Protein 1KA2 (pdb70)

Radius of gyration: 22.89 Å; Cα contacts (8 Å, |Δi|>4): 717; chains: 1; bounding box: 53×66×53 Å

Secondary structure (DSSP, 8-state):
--S--HHHHHHHHHHHHHHHHHHHHHHHHHHHHHT--GGGHHHHHHHHHHHHHHHHHHHT-HHHHHHHHHHHT-SS--HHHHHHHHHHHHHHHHHHHS-HHHHHHHHHHHHHHHHHHHHHHHTT-GGGTHHHHHHHHHHHHHHHHHH--SS-HHHHHHHHHSTT--HHHHHHHHHHHHHHHHHHHHHHHHTT-S-S--GGGT-B--HHHHHHHHHHHHHHHT--BTTTEEEEE-SS--EEEEETTEEEEEE---SB-THHHHHHHHHHHHHHHHHHT--GGGTTSTTSS---HHHHHHHHHIIIIIITTSHHHHHHHHHHHHHH-GGGGG--HHHHHHHHT-----S-GGG--TTTHHHHHHHHHHHHHHHHHS---GGGHHHHHHHHHHHHHS---SSGGGTTTS-SHHHHT-TT-THHHHHHHHHHHHHHHHHHHH-TTHHHHHHHT--HHHHHHHHHHTGGGTTSS-HHHHHHHHHSS---THHHHHHHHHHH-

CATH classification: 1.10.1370.30

Organism: Pyrococcus furiosus (strain ATCC 43587 / DSM 3638 / JCM 8422 / Vc1) (NCBI:txid186497)

InterPro domains:
  IPR001333 Peptidase M32, carboxypeptidase Taq [PF02074] (14-498)
  IPR001333 Peptidase M32, carboxypeptidase Taq [PIRSF006615] (6-499)
  IPR001333 Peptidase M32, carboxypeptidase Taq [PR00998] (150-170)
  IPR001333 Peptidase M32, carboxypeptidase Taq [PR00998] (232-248)
  IPR001333 Peptidase M32, carboxypeptidase Taq [PR00998] (249-268)
  IPR001333 Peptidase M32, carboxypeptidase Taq [PR00998] (269-288)
  IPR001333 Peptidase M32, carboxypeptidase Taq [PR00998] (296-312)
  IPR001333 Peptidase M32, carboxypeptidase Taq [PR00998] (336-355)
  IPR001333 Peptidase M32, carboxypeptidase Taq [PR00998] (382-399)
  IPR001333 Peptidase M32, carboxypeptidase Taq [PR00998] (405-426)
  IPR001333 Peptidase M32, carboxypeptidase Taq [PR00998] (450-468)
  IPR001333 Peptidase M32, carboxypeptidase Taq [PS52034] (6-499)
  IPR001333 Peptidase M32, carboxypeptidase Taq [PTHR34217] (8-499)

Foldseek 3Di:
DLDDDPLLVVLLVLLLVLLLLVLVLLVLVVCVFFPDDVVCVVVSVVSNVVSVVVSLCSLQPPVNVVSLVVVCVDDPDDLNSVLQSVLSVVVNLLSPLDDPVLVVVLVVLLVVLLVQLVVCLVVQHCVSNQVSLLVLLVSLLVSLVSQDDDPASLQSLLCVFAPPDGLVNLVPLVVCCVVQLLVLQVVLVPVCQFAQAAPQQADFADVVLLVQLQVVVCVLLVPDPPFQEDEGAGPDWAKTDSWLSHIYIYFHCPRGRSLRRNLSSQLRVQLRLLLNLAAVVQTSGSQRAAQGLQVSLLRSLLRRPVQVLDLLLLLQSLVSCVVRPVVSVVDDSVSVNSNSQNAAQFLDLVVHGLSNNVLLLVLLSVLLSCSNGPVDHSVPVLVSFQVSSCVRRVDGDPTPSSTPSVDSCSSSSSRSNSSSNVSSLQSSLLVSVQVCVVCVCVSVCSNVSNCPVVSVLCSVLGRHRRSSDRPQVSCCVRPVDGGDSVRSSVVSVVVSD

Structure (mmCIF, N/CA/C/O backbone):
data_1KA2
#
_entry.id   1KA2
#
_cell.length_a   130.515
_cell.length_b   67.106
_cell.length_c   67.885
_cell.angle_alpha   90.00
_cell.angle_beta   95.88
_cell.angle_gamma   90.00
#
_symmetry.space_group_name_H-M   'C 1 2 1'
#
loop_
_entity.id
_entity.type
_entity.pdbx_description
1 polymer 'M32 carboxypeptidase'
2 non-polymer 'MAGNESIUM ION'
3 water water
#
loop_
_atom_site.group_PDB
_atom_site.id
_atom_site.type_symbol
_atom_site.label_atom_id
_atom_site.label_alt_id
_atom_site.label_comp_id
_atom_site.label_asym_id
_atom_site.label_entity_id
_atom_site.label_seq_id
_atom_site.pdbx_PDB_ins_code
_atom_site.Cartn_x
_atom_site.Cartn_y
_atom_site.Cartn_z
_atom_site.occupancy
_atom_site.B_iso_or_equiv
_atom_site.auth_seq_id
_atom_site.auth_comp_id
_atom_site.auth_asym_id
_atom_site.auth_atom_id
_atom_site.pdbx_PDB_model_num
ATOM 1 N N . GLU A 1 3 ? -21.331 -83.862 128.516 1.00 67.55 3 GLU A N 1
ATOM 2 C CA . GLU A 1 3 ? -20.518 -84.686 129.415 1.00 63.95 3 GLU A CA 1
ATOM 3 C C . GLU A 1 3 ? -19.012 -84.572 129.157 1.00 60.98 3 GLU A C 1
ATOM 4 O O . GLU A 1 3 ? -18.362 -83.683 129.705 1.00 59.86 3 GLU A O 1
ATOM 10 N N . VAL A 1 4 ? -18.458 -85.456 128.329 1.00 57.02 4 VAL A N 1
ATOM 11 C CA . VAL A 1 4 ? -17.024 -85.429 128.042 1.00 53.86 4 VAL A CA 1
ATOM 12 C C . VAL A 1 4 ? -16.585 -84.197 127.252 1.00 51.83 4 VAL A C 1
ATOM 13 O O . VAL A 1 4 ? -15.560 -83.575 127.562 1.00 50.04 4 VAL A O 1
ATOM 17 N N . PHE A 1 5 ? -17.352 -83.846 126.228 1.00 48.51 5 PHE A N 1
ATOM 18 C CA . PHE A 1 5 ? -17.018 -82.678 125.429 1.00 47.86 5 PHE A CA 1
ATOM 19 C C . PHE A 1 5 ? -18.135 -81.673 125.605 1.00 48.97 5 PHE A C 1
ATOM 20 O O . PHE A 1 5 ? -19.216 -81.814 125.031 1.00 48.29 5 PHE A O 1
ATOM 28 N N . GLN A 1 6 ? -17.851 -80.665 126.427 1.00 50.83 6 GLN A N 1
ATOM 29 C CA . GLN A 1 6 ? -18.808 -79.612 126.761 1.00 52.94 6 GLN A CA 1
ATOM 30 C C . GLN A 1 6 ? -18.497 -78.250 126.148 1.00 51.34 6 GLN A C 1
ATOM 31 O O . GLN A 1 6 ? -19.368 -77.614 125.563 1.00 51.79 6 GLN A O 1
ATOM 37 N N . ASN A 1 7 ? -17.255 -77.805 126.291 1.00 51.11 7 ASN A N 1
ATOM 38 C CA . ASN A 1 7 ? -16.854 -76.509 125.766 1.00 50.25 7 ASN A CA 1
ATOM 39 C C . ASN A 1 7 ? -17.201 -76.293 124.296 1.00 50.22 7 ASN A C 1
ATOM 40 O O . ASN A 1 7 ? -16.961 -77.153 123.447 1.00 50.50 7 ASN A O 1
ATOM 45 N N . GLU A 1 8 ? -17.748 -75.118 124.011 1.00 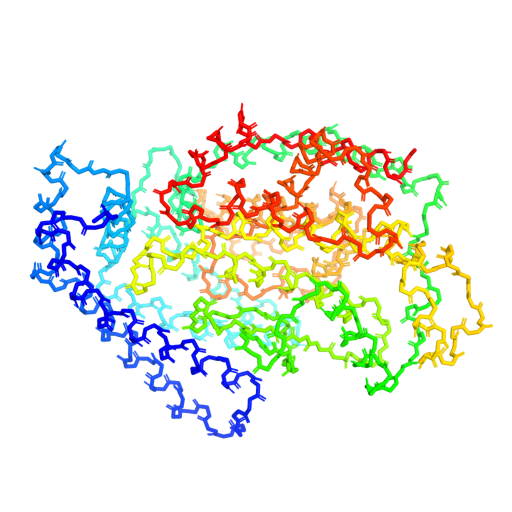49.27 8 GLU A N 1
ATOM 46 C CA . GLU A 1 8 ? -18.153 -74.734 122.667 1.00 48.00 8 GLU A CA 1
ATOM 47 C C . GLU A 1 8 ? -16.985 -74.648 121.685 1.00 47.46 8 GLU A C 1
ATOM 48 O O . GLU A 1 8 ? -17.109 -75.078 120.540 1.00 46.86 8 GLU A O 1
ATOM 54 N N . THR A 1 9 ? -15.859 -74.086 122.121 1.00 45.95 9 THR A N 1
ATOM 55 C CA . THR A 1 9 ? -14.693 -73.969 121.248 1.00 44.88 9 THR A CA 1
ATOM 56 C C . THR A 1 9 ? -14.189 -75.367 120.916 1.00 43.04 9 THR A C 1
ATOM 57 O O . THR A 1 9 ? -13.765 -75.634 119.795 1.00 42.46 9 THR A O 1
ATOM 61 N N . ILE A 1 10 ? -14.251 -76.253 121.905 1.00 43.43 10 ILE A N 1
ATOM 62 C CA . ILE A 1 10 ? -13.824 -77.638 121.741 1.00 42.01 10 ILE A CA 1
ATOM 63 C C . ILE A 1 10 ? -14.738 -78.355 120.730 1.00 41.80 10 ILE A C 1
ATOM 64 O O . ILE A 1 10 ? -14.260 -79.115 119.895 1.00 41.24 10 ILE A O 1
ATOM 69 N N . LYS A 1 11 ? -16.044 -78.102 120.794 1.00 40.82 11 LYS A N 1
ATOM 70 C CA . LYS A 1 11 ? -16.976 -78.739 119.863 1.00 41.99 11 LYS A CA 1
ATOM 71 C C . LYS A 1 11 ? -16.758 -78.270 118.432 1.00 42.80 11 LYS A C 1
ATOM 72 O O . LYS A 1 11 ? -16.865 -79.062 117.499 1.00 43.32 11 LYS A O 1
ATOM 78 N N . GLN A 1 12 ? -16.486 -76.978 118.252 1.00 43.11 12 GLN A N 1
ATOM 79 C CA . GLN A 1 12 ? -16.266 -76.442 116.913 1.00 43.55 12 GLN A CA 1
ATOM 80 C C . GLN A 1 12 ? -15.051 -77.137 116.320 1.00 43.01 12 GLN A C 1
ATOM 81 O O . GLN A 1 12 ? -15.001 -77.422 115.132 1.00 43.58 12 GLN A O 1
ATOM 87 N N . ILE A 1 13 ? -14.068 -77.402 117.168 1.00 42.11 13 ILE A N 1
ATOM 88 C CA . ILE A 1 13 ? -12.852 -78.065 116.739 1.00 40.65 13 ILE A CA 1
ATOM 89 C C . ILE A 1 13 ? -13.144 -79.497 116.317 1.00 39.46 13 ILE A C 1
ATOM 90 O O . ILE A 1 13 ? -12.757 -79.915 115.222 1.00 41.14 13 ILE A O 1
ATOM 95 N N . LEU A 1 14 ? -13.837 -80.241 117.175 1.00 37.45 14 LEU A N 1
ATOM 96 C CA . LEU A 1 14 ? -14.167 -81.631 116.883 1.00 36.07 14 LEU A CA 1
ATOM 97 C C . LEU A 1 14 ? -14.981 -81.790 115.603 1.00 35.08 14 LEU A C 1
ATOM 98 O O . LEU A 1 14 ? -14.826 -82.783 114.891 1.00 34.12 14 LEU A O 1
ATOM 103 N N . ALA A 1 15 ? -15.841 -80.817 115.309 1.00 35.28 15 ALA A N 1
ATOM 104 C CA . ALA A 1 15 ? -16.653 -80.855 114.094 1.00 36.07 15 ALA A CA 1
ATOM 105 C C . ALA A 1 15 ? -15.746 -80.727 112.865 1.00 37.38 15 ALA A C 1
ATOM 106 O O . ALA A 1 15 ? -15.927 -81.435 111.883 1.00 38.60 15 ALA A O 1
ATOM 108 N N . LYS A 1 16 ? -14.778 -79.816 112.912 1.00 37.16 16 LYS A N 1
ATOM 109 C CA . LYS A 1 16 ? -13.860 -79.671 111.790 1.00 38.64 16 LYS A CA 1
ATOM 110 C C . LYS A 1 16 ? -12.936 -80.880 111.729 1.00 36.71 16 LYS A C 1
ATOM 111 O O . LYS A 1 16 ? -12.628 -81.371 110.655 1.00 38.16 16 LYS A O 1
ATOM 117 N N . TYR A 1 17 ? -12.501 -81.361 112.890 1.00 37.41 17 TYR A N 1
ATOM 118 C CA . TYR A 1 17 ? -11.606 -82.517 112.964 1.00 35.47 17 TYR A CA 1
ATOM 119 C C . TYR A 1 17 ? -12.177 -83.779 112.292 1.00 35.41 17 TYR A C 1
ATOM 120 O O . TYR A 1 17 ? -11.418 -84.623 111.769 1.00 34.06 17 TYR A O 1
ATOM 129 N N . ARG A 1 18 ? -13.503 -83.910 112.308 1.00 34.12 18 ARG A N 1
ATOM 130 C CA . ARG A 1 18 ? -14.165 -85.064 111.702 1.00 34.60 18 ARG A CA 1
ATOM 131 C C . ARG A 1 18 ? -13.689 -85.278 110.262 1.00 34.00 18 ARG A C 1
ATOM 132 O O . ARG A 1 18 ? -13.429 -86.405 109.852 1.00 31.52 18 ARG A O 1
ATOM 140 N N . ARG A 1 19 ? -13.587 -84.185 109.506 1.00 34.82 19 ARG A N 1
ATOM 141 C CA . ARG A 1 19 ? -13.134 -84.235 108.116 1.00 36.63 19 ARG A CA 1
ATOM 142 C C . ARG A 1 19 ? -11.722 -84.783 108.056 1.00 34.31 19 ARG A C 1
ATOM 143 O O . ARG A 1 19 ? -11.400 -85.635 107.242 1.00 35.69 19 ARG A O 1
ATOM 151 N N . ILE A 1 20 ? -10.872 -84.242 108.911 1.00 33.18 20 ILE A N 1
ATOM 152 C CA . ILE A 1 20 ? -9.495 -84.679 108.963 1.00 32.34 20 ILE A CA 1
ATOM 153 C C . ILE A 1 20 ? -9.521 -86.155 109.345 1.00 31.87 20 ILE A C 1
ATOM 154 O O . ILE A 1 20 ? -8.828 -86.974 108.740 1.00 31.11 20 ILE A O 1
ATOM 159 N N . TRP A 1 21 ? -10.337 -86.493 110.343 1.00 30.90 21 TRP A N 1
ATOM 160 C CA . TRP A 1 21 ? -10.446 -87.876 110.779 1.00 30.00 21 TRP A CA 1
ATOM 161 C C . TRP A 1 21 ? -10.910 -88.779 109.631 1.00 29.85 21 TRP A C 1
ATOM 162 O O . TRP A 1 21 ? -10.403 -89.886 109.462 1.00 32.24 21 TRP A O 1
ATOM 173 N N . ALA A 1 22 ? -11.867 -88.311 108.838 1.00 28.66 22 ALA A N 1
ATOM 174 C CA . ALA A 1 22 ? -12.376 -89.108 107.724 1.00 28.05 22 ALA A CA 1
ATOM 175 C C . ALA A 1 22 ? -11.304 -89.419 106.667 1.00 28.46 22 ALA A C 1
ATOM 176 O O . ALA A 1 22 ? -11.242 -90.535 106.141 1.00 26.60 22 ALA A O 1
ATOM 178 N N . ILE A 1 23 ? -10.476 -88.432 106.335 1.00 28.91 23 ILE A N 1
ATOM 179 C CA . ILE A 1 23 ? -9.416 -88.671 105.365 1.00 30.68 23 ILE A CA 1
ATOM 180 C C . ILE A 1 23 ? -8.500 -89.761 105.932 1.00 30.97 23 ILE A C 1
ATOM 181 O O . ILE A 1 23 ? -8.057 -90.642 105.200 1.00 33.35 23 ILE A O 1
ATOM 186 N N . GLY A 1 24 ? -8.243 -89.716 107.241 1.00 31.88 24 GLY A N 1
ATOM 187 C CA . GLY A 1 24 ? -7.396 -90.720 107.879 1.00 31.76 24 GLY A CA 1
ATOM 188 C C . GLY A 1 24 ? -8.018 -92.110 107.834 1.00 32.37 24 GLY A C 1
ATOM 189 O O . GLY A 1 24 ? -7.335 -93.120 107.615 1.00 32.62 24 GLY A O 1
ATOM 190 N N . HIS A 1 25 ? -9.324 -92.171 108.059 1.00 30.86 25 HIS A N 1
ATOM 191 C CA . HIS A 1 25 ? -10.032 -93.438 107.992 1.00 29.79 25 HIS A CA 1
ATOM 192 C C . HIS A 1 25 ? -9.761 -93.973 106.594 1.00 29.37 25 HIS A C 1
ATOM 193 O O . HIS A 1 25 ? -9.371 -95.122 106.403 1.00 28.08 25 HIS A O 1
ATOM 200 N N . ALA A 1 26 ? -9.959 -93.104 105.613 1.00 30.53 26 ALA A N 1
ATOM 201 C CA . ALA A 1 26 ? -9.743 -93.466 104.221 1.00 29.62 26 ALA A CA 1
ATOM 202 C C . ALA A 1 26 ? -8.289 -93.901 103.977 1.00 28.70 26 ALA A C 1
ATOM 203 O O . ALA A 1 26 ? -8.054 -94.905 103.325 1.00 29.55 26 ALA A O 1
ATOM 205 N N . GLN A 1 27 ? -7.314 -93.169 104.513 1.00 28.09 27 GLN A N 1
ATOM 206 C CA . GLN A 1 27 ? -5.910 -93.553 104.309 1.00 28.08 27 GLN A CA 1
ATOM 207 C C . GLN A 1 27 ? -5.621 -94.962 104.829 1.00 25.59 27 GLN A C 1
ATOM 208 O O . GLN A 1 27 ? -4.910 -95.730 104.187 1.00 28.36 27 GLN A O 1
ATOM 214 N N . SER A 1 28 ? -6.170 -95.306 105.990 1.00 26.18 28 SER A N 1
ATOM 215 C CA . SER A 1 28 ? -5.958 -96.636 106.574 1.00 26.12 28 SER A CA 1
ATOM 216 C C . SER A 1 28 ? -6.509 -97.737 105.679 1.00 26.23 28 SER A C 1
ATOM 217 O O . SER A 1 28 ? -5.858 -98.765 105.439 1.00 26.64 28 SER A O 1
ATOM 220 N N . VAL A 1 29 ? -7.727 -97.528 105.201 1.00 24.47 29 VAL A N 1
ATOM 221 C CA . VAL A 1 29 ? -8.360 -98.503 104.338 1.00 24.34 29 VAL A CA 1
ATOM 222 C C . VAL A 1 29 ? -7.524 -98.693 103.076 1.00 23.43 29 VAL A C 1
ATOM 223 O O . VAL A 1 29 ? -7.334 -99.811 102.617 1.00 24.39 29 VAL A O 1
ATOM 227 N N . LEU A 1 30 ? -7.012 -97.593 102.539 1.00 24.03 30 LEU A N 1
ATOM 228 C CA . LEU A 1 30 ? -6.178 -97.621 101.339 1.00 24.43 30 LEU A CA 1
ATOM 229 C C . LEU A 1 30 ? -4.907 -98.428 101.550 1.00 24.43 30 LEU A C 1
ATOM 230 O O . LEU A 1 30 ? -4.575 -99.298 100.746 1.00 26.48 30 LEU A O 1
ATOM 235 N N . GLY A 1 31 ? -4.193 -98.129 102.636 1.00 26.98 31 GLY A N 1
ATOM 236 C CA . GLY A 1 31 ? -2.959 -98.833 102.939 1.00 22.25 31 GLY A CA 1
ATOM 237 C C . GLY A 1 31 ? -3.191 -100.297 103.217 1.00 24.40 31 GLY A C 1
ATOM 238 O O . GLY A 1 31 ? -2.477 -101.161 102.702 1.00 25.18 31 GLY A O 1
ATOM 239 N N . TRP A 1 32 ? -4.195 -100.592 104.033 1.00 22.57 32 TRP A N 1
ATOM 240 C CA . TRP A 1 32 ? -4.508 -101.978 104.343 1.00 23.43 32 TRP A CA 1
ATOM 241 C C . TRP A 1 32 ? -4.819 -102.739 103.061 1.00 23.73 32 TRP A C 1
ATOM 242 O O . TRP A 1 32 ? -4.276 -103.817 102.807 1.00 24.95 32 TRP A O 1
ATOM 253 N N . ASP A 1 33 ? -5.704 -102.174 102.246 1.00 26.27 33 ASP A N 1
ATOM 254 C CA . ASP A 1 33 ? -6.104 -102.840 101.011 1.00 25.30 33 ASP A CA 1
ATOM 255 C C . ASP A 1 33 ? -4.915 -103.009 100.073 1.00 25.49 33 ASP A C 1
ATOM 256 O O . ASP A 1 33 ? -4.769 -104.042 99.416 1.00 26.03 33 ASP A O 1
ATOM 261 N N . LEU A 1 34 ? -4.058 -101.996 100.016 1.00 26.50 34 LEU A N 1
ATOM 262 C CA . LEU A 1 34 ? -2.880 -102.088 99.171 1.00 28.28 34 LEU A CA 1
ATOM 263 C C . LEU A 1 34 ? -2.086 -103.350 99.530 1.00 29.38 34 LEU A C 1
ATOM 264 O O . LEU A 1 34 ? -1.682 -104.095 98.639 1.00 28.54 34 LEU A O 1
ATOM 269 N N . GLU A 1 35 ? -1.898 -103.602 100.828 1.00 31.11 35 GLU A N 1
ATOM 270 C CA . GLU A 1 35 ? -1.147 -104.770 101.307 1.00 30.96 35 GLU A CA 1
ATOM 271 C C . GLU A 1 35 ? -1.872 -106.108 101.196 1.00 31.20 35 GLU A C 1
ATOM 272 O O . GLU A 1 35 ? -1.259 -107.127 100.894 1.00 29.74 35 GLU A O 1
ATOM 278 N N . VAL A 1 36 ? -3.175 -106.103 101.451 1.00 30.65 36 VAL A N 1
ATOM 279 C CA . VAL A 1 36 ? -3.944 -107.338 101.459 1.00 28.26 36 VAL A CA 1
ATOM 280 C C . VAL A 1 36 ? -4.742 -107.761 100.224 1.00 28.05 36 VAL A C 1
ATOM 281 O O . VAL A 1 36 ? -4.825 -108.951 99.931 1.00 26.81 36 VAL A O 1
ATOM 285 N N . ASN A 1 37 ? -5.319 -106.817 99.488 1.00 30.62 37 ASN A N 1
ATOM 286 C CA . ASN A 1 37 ? -6.144 -107.205 98.342 1.00 29.96 37 ASN A CA 1
ATOM 287 C C . ASN A 1 37 ? -5.788 -106.719 96.946 1.00 30.24 37 ASN A C 1
ATOM 288 O O . ASN A 1 37 ? -5.966 -107.452 95.973 1.00 34.56 37 ASN A O 1
ATOM 293 N N . MET A 1 38 ? -5.314 -105.483 96.860 1.00 30.91 38 MET A N 1
ATOM 294 C CA . MET A 1 38 ? -4.997 -104.821 95.597 1.00 28.82 38 MET A CA 1
ATOM 295 C C . MET A 1 38 ? -4.281 -105.597 94.502 1.00 30.12 38 MET A C 1
ATOM 296 O O . MET A 1 38 ? -3.234 -106.199 94.726 1.00 25.80 38 MET A O 1
ATOM 301 N N . PRO A 1 39 ? -4.867 -105.622 93.294 1.00 31.31 39 PRO A N 1
ATOM 302 C CA . PRO A 1 39 ? -4.197 -106.344 92.200 1.00 31.53 39 PRO A CA 1
ATOM 303 C C . PRO A 1 39 ? -2.906 -105.580 92.008 1.00 30.30 39 PRO A C 1
ATOM 304 O O . PRO A 1 39 ? -2.905 -104.355 92.099 1.00 27.68 39 PRO A O 1
ATOM 308 N N . LYS A 1 40 ? -1.819 -106.274 91.706 1.00 33.41 40 LYS A N 1
ATOM 309 C CA . LYS A 1 40 ? -0.515 -105.618 91.598 1.00 36.19 40 LYS A CA 1
ATOM 310 C C . LYS A 1 40 ? -0.408 -104.339 90.799 1.00 34.93 40 LYS A C 1
ATOM 311 O O . LYS A 1 40 ? 0.194 -103.373 91.245 1.00 34.12 40 LYS A O 1
ATOM 317 N N . GLU A 1 41 ? -0.984 -104.318 89.613 1.00 33.40 41 GLU A N 1
ATOM 318 C CA . GLU A 1 41 ? -0.899 -103.123 88.808 1.00 34.43 41 GLU A CA 1
ATOM 319 C C . GLU A 1 41 ? -1.726 -101.933 89.311 1.00 33.54 41 GLU A C 1
ATOM 320 O O . GLU A 1 41 ? -1.641 -100.838 88.762 1.00 33.04 41 GLU A O 1
ATOM 326 N N . GLY A 1 42 ? -2.529 -102.116 90.347 1.00 32.93 42 GLY A N 1
ATOM 327 C CA . GLY A 1 42 ? -3.298 -100.978 90.825 1.00 34.02 42 GLY A CA 1
ATOM 328 C C . GLY A 1 42 ? -2.467 -99.992 91.639 1.00 33.54 42 GLY A C 1
ATOM 329 O O . GLY A 1 42 ? -2.964 -98.963 92.094 1.00 35.45 42 GLY A O 1
ATOM 330 N N . ILE A 1 43 ? -1.183 -100.292 91.795 1.00 33.04 43 ILE A N 1
ATOM 331 C CA . ILE A 1 43 ? -0.287 -99.459 92.603 1.00 31.87 43 ILE A CA 1
ATOM 332 C C . ILE A 1 43 ? -0.117 -98.007 92.175 1.00 31.37 43 ILE A C 1
ATOM 333 O O . ILE A 1 43 ? -0.092 -97.120 93.018 1.00 32.89 43 ILE A O 1
ATOM 338 N N . LEU A 1 44 ? -0.006 -97.732 90.882 1.00 32.43 44 LEU A N 1
ATOM 339 C CA . LEU A 1 44 ? 0.173 -96.342 90.490 1.00 32.39 44 LEU A CA 1
ATOM 340 C C . LEU A 1 44 ? -1.013 -95.464 90.884 1.00 32.39 44 LEU A C 1
ATOM 341 O O . LEU A 1 44 ? -0.828 -94.368 91.393 1.00 29.69 44 LEU A O 1
ATOM 346 N N . GLU A 1 45 ? -2.229 -95.948 90.651 1.00 31.75 45 GLU A N 1
ATOM 347 C CA . GLU A 1 45 ? -3.409 -95.162 90.974 1.00 32.67 45 GLU A CA 1
ATOM 348 C C . GLU A 1 45 ? -3.632 -95.087 92.485 1.00 32.70 45 GLU A C 1
ATOM 349 O O . GLU A 1 45 ? -4.045 -94.051 93.005 1.00 30.89 45 GLU A O 1
ATOM 355 N N . ARG A 1 46 ? -3.331 -96.171 93.193 1.00 33.33 46 ARG A N 1
ATOM 356 C CA . ARG A 1 46 ? -3.456 -96.164 94.643 1.00 34.05 46 ARG A CA 1
ATOM 357 C C . ARG A 1 46 ? -2.495 -95.106 95.194 1.00 33.95 46 ARG A C 1
ATOM 358 O O . ARG A 1 46 ? -2.884 -94.277 96.022 1.00 36.29 46 ARG A O 1
ATOM 366 N N . SER A 1 47 ? -1.262 -95.109 94.693 1.00 34.78 47 SER A N 1
ATOM 367 C CA . SER A 1 47 ? -0.219 -94.177 95.144 1.00 36.65 47 SER A CA 1
ATOM 368 C C . SER A 1 47 ? -0.576 -92.706 94.976 1.00 35.11 47 SER A C 1
ATOM 369 O O . SER A 1 47 ? -0.394 -91.916 95.899 1.00 36.06 47 SER A O 1
ATOM 372 N N . VAL A 1 48 ? -1.076 -92.327 93.804 1.00 34.83 48 VAL A N 1
ATOM 373 C CA . VAL A 1 48 ? -1.448 -90.936 93.578 1.00 33.56 48 VAL A CA 1
ATOM 374 C C . VAL A 1 48 ? -2.623 -90.572 94.485 1.00 31.81 48 VAL A C 1
ATOM 375 O O . VAL A 1 48 ? -2.700 -89.453 94.988 1.00 31.33 48 VAL A O 1
ATOM 379 N N . ALA A 1 49 ? -3.540 -91.508 94.696 1.00 30.53 49 ALA A N 1
ATOM 380 C CA . ALA A 1 49 ? -4.685 -91.236 95.574 1.00 34.65 49 ALA A CA 1
ATOM 381 C C . ALA A 1 49 ? -4.184 -91.015 97.004 1.00 33.18 49 ALA A C 1
ATOM 382 O O . ALA A 1 49 ? -4.622 -90.096 97.694 1.00 34.39 49 ALA A O 1
ATOM 384 N N . GLN A 1 50 ? -3.260 -91.861 97.449 1.00 35.60 50 GLN A N 1
ATOM 385 C CA . GLN A 1 50 ? -2.701 -91.709 98.796 1.00 34.11 50 GLN A CA 1
ATOM 386 C C . GLN A 1 50 ? -2.006 -90.358 98.918 1.00 32.98 50 GLN A C 1
ATOM 387 O O . GLN A 1 50 ? -2.124 -89.680 99.942 1.00 34.29 50 GLN A O 1
ATOM 393 N N . GLY A 1 51 ? -1.296 -89.960 97.863 1.00 32.01 51 GLY A N 1
ATOM 394 C CA . GLY A 1 51 ? -0.595 -88.687 97.883 1.00 31.55 51 GLY A CA 1
ATOM 395 C C . GLY A 1 51 ? -1.483 -87.445 97.909 1.00 33.46 51 GLY A C 1
ATOM 396 O O . GLY A 1 51 ? -1.228 -86.500 98.660 1.00 33.35 51 GLY A O 1
ATOM 397 N N . GLU A 1 52 ? -2.524 -87.431 97.087 1.00 31.79 52 GLU A N 1
ATOM 398 C CA . GLU A 1 52 ? -3.421 -86.286 97.050 1.00 32.58 52 GLU A CA 1
ATOM 399 C C . GLU A 1 52 ? -4.078 -86.070 98.417 1.00 33.97 52 GLU A C 1
ATOM 400 O O . GLU A 1 52 ? -4.207 -84.932 98.875 1.00 34.77 52 GLU A O 1
ATOM 406 N N . LEU A 1 53 ? -4.483 -87.165 99.065 1.00 33.45 53 LEU A N 1
ATOM 407 C CA . LEU A 1 53 ? -5.122 -87.099 100.379 1.00 34.21 53 LEU A CA 1
ATOM 408 C C . LEU A 1 53 ? -4.177 -86.611 101.468 1.00 35.04 53 LEU A C 1
ATOM 409 O O . LEU A 1 53 ? -4.594 -85.875 102.359 1.00 35.35 53 LEU A O 1
ATOM 414 N N . SER A 1 54 ? -2.911 -87.019 101.412 1.00 36.24 54 SER A N 1
ATOM 415 C CA . SER A 1 54 ? -1.951 -86.571 102.423 1.00 35.78 54 SER A CA 1
ATOM 416 C C . SER A 1 54 ? -1.785 -85.070 102.327 1.00 35.77 54 SER A C 1
ATOM 417 O O . SER A 1 54 ? -1.698 -84.386 103.346 1.00 37.20 54 SER A O 1
ATOM 420 N N . VAL A 1 55 ? -1.738 -84.550 101.106 1.00 33.58 55 VAL A N 1
ATOM 421 C CA . VAL A 1 55 ? -1.612 -83.112 100.949 1.00 35.56 55 VAL A CA 1
ATOM 422 C C . VAL A 1 55 ? -2.908 -82.427 101.391 1.00 35.69 55 VAL A C 1
ATOM 423 O O . VAL A 1 55 ? -2.881 -81.349 101.975 1.00 35.49 55 VAL A O 1
ATOM 427 N N . LEU A 1 56 ? -4.042 -83.066 101.128 1.00 35.75 56 LEU A N 1
ATOM 428 C CA . LEU A 1 56 ? -5.321 -82.482 101.496 1.00 37.02 56 LEU A CA 1
ATOM 429 C C . LEU A 1 56 ? -5.417 -82.429 103.009 1.00 36.52 56 LEU A C 1
ATOM 430 O O . LEU A 1 56 ? -5.804 -81.413 103.594 1.00 37.39 56 LEU A O 1
ATOM 435 N N . SER A 1 57 ? -5.053 -83.541 103.633 1.00 35.68 57 SER A N 1
ATOM 436 C CA . SER A 1 57 ? -5.088 -83.671 105.081 1.00 36.21 57 SER A CA 1
ATOM 437 C C . SER A 1 57 ? -4.264 -82.572 105.763 1.00 36.78 57 SER A C 1
ATOM 438 O O . SER A 1 57 ? -4.763 -81.865 106.643 1.00 36.44 57 SER A O 1
ATOM 441 N N . HIS A 1 58 ? -3.005 -82.447 105.345 1.00 36.88 58 HIS A N 1
ATOM 442 C CA . HIS A 1 58 ? -2.063 -81.454 105.866 1.00 37.19 58 HIS A CA 1
ATOM 443 C C . HIS A 1 58 ? -2.634 -80.049 105.689 1.00 38.06 58 HIS A C 1
ATOM 444 O O . HIS A 1 58 ? -2.484 -79.187 106.554 1.00 37.20 58 HIS A O 1
ATOM 451 N N . GLU A 1 59 ? -3.282 -79.829 104.551 1.00 38.49 59 GLU A N 1
ATOM 452 C CA . GLU A 1 59 ? -3.880 -78.542 104.248 1.00 40.14 59 GLU A CA 1
ATOM 453 C C . GLU A 1 59 ? -4.991 -78.211 105.242 1.00 40.90 59 GLU A C 1
ATOM 454 O O . GLU A 1 59 ? -5.082 -77.085 105.726 1.00 40.31 59 GLU A O 1
ATOM 460 N N . LEU A 1 60 ? -5.828 -79.199 105.549 1.00 41.54 60 LEU A N 1
ATOM 461 C CA . LEU A 1 60 ? -6.936 -79.006 106.485 1.00 40.67 60 LEU A CA 1
ATOM 462 C C . LEU A 1 60 ? -6.449 -78.783 107.920 1.00 40.88 60 LEU A C 1
ATOM 463 O O . LEU A 1 60 ? -7.014 -77.981 108.667 1.00 41.01 60 LEU A O 1
ATOM 468 N N . LEU A 1 61 ? -5.405 -79.502 108.312 1.00 40.80 61 LEU A N 1
ATOM 469 C CA . LEU A 1 61 ? -4.869 -79.364 109.654 1.00 40.41 61 LEU A CA 1
ATOM 470 C C . LEU A 1 61 ? -4.288 -77.973 109.883 1.00 41.78 61 LEU A C 1
ATOM 471 O O . LEU A 1 61 ? -4.337 -77.447 110.995 1.00 41.89 61 LEU A O 1
ATOM 476 N N . LEU A 1 62 ? -3.745 -77.372 108.830 1.00 41.57 62 LEU A N 1
ATOM 477 C CA . LEU A 1 62 ? -3.137 -76.055 108.962 1.00 41.77 62 LEU A CA 1
ATOM 478 C C . LEU A 1 62 ? -3.991 -74.897 108.453 1.00 43.02 62 LEU A C 1
ATOM 479 O O . LEU A 1 62 ? -3.495 -73.791 108.264 1.00 42.07 62 LEU A O 1
ATOM 484 N N . HIS A 1 63 ? -5.277 -75.142 108.235 1.00 44.29 63 HIS A N 1
ATOM 485 C CA . HIS A 1 63 ? -6.154 -74.075 107.772 1.00 45.38 63 HIS A CA 1
ATOM 486 C C . HIS A 1 63 ? -6.239 -73.027 108.889 1.00 45.09 63 HIS A C 1
ATOM 487 O O . HIS A 1 63 ? -6.332 -73.374 110.062 1.00 43.03 63 HIS A O 1
ATOM 494 N N . PRO A 1 64 ? -6.199 -71.729 108.539 1.00 46.07 64 PRO A N 1
ATOM 495 C CA . PRO A 1 64 ? -6.273 -70.665 109.551 1.00 48.21 64 PRO A CA 1
ATOM 496 C C . PRO A 1 64 ? -7.391 -70.872 110.578 1.00 48.15 64 PRO A C 1
ATOM 497 O O . PRO A 1 64 ? -7.186 -70.700 111.782 1.00 48.12 64 PRO A O 1
ATOM 501 N N . GLU A 1 65 ? -8.569 -71.242 110.094 1.00 47.99 65 GLU A N 1
ATOM 502 C CA . GLU A 1 65 ? -9.707 -71.479 110.965 1.00 49.49 65 GLU A CA 1
ATOM 503 C C . GLU A 1 65 ? -9.391 -72.522 112.031 1.00 48.39 65 GLU A C 1
ATOM 504 O O . GLU A 1 65 ? -9.587 -72.283 113.227 1.00 49.30 65 GLU A O 1
ATOM 510 N N . PHE A 1 66 ? -8.896 -73.676 111.597 1.00 44.69 66 PHE A N 1
ATOM 511 C CA . PHE A 1 66 ? -8.571 -74.743 112.528 1.00 43.00 66 PHE A CA 1
ATOM 512 C C . PHE A 1 66 ? -7.478 -74.311 113.506 1.00 42.82 66 PHE A C 1
ATOM 513 O O . PHE A 1 66 ? -7.618 -74.481 114.718 1.00 42.49 66 PHE A O 1
ATOM 521 N N . VAL A 1 67 ? -6.392 -73.750 112.987 1.00 41.72 67 VAL A N 1
ATOM 522 C CA . VAL A 1 67 ? -5.312 -73.314 113.856 1.00 41.88 67 VAL A CA 1
ATOM 523 C C . VAL A 1 67 ? -5.792 -72.246 114.838 1.00 42.96 67 VAL A C 1
ATOM 524 O O . VAL A 1 67 ? -5.453 -72.302 116.024 1.00 45.69 67 VAL A O 1
ATOM 528 N N . ASN A 1 68 ? -6.576 -71.280 114.359 1.00 43.85 68 ASN A N 1
ATOM 529 C CA . ASN A 1 68 ? -7.093 -70.220 115.236 1.00 45.11 68 ASN A CA 1
ATOM 530 C C . ASN A 1 68 ? -7.888 -70.816 116.404 1.00 43.49 68 ASN A C 1
ATOM 531 O O . ASN A 1 68 ? -7.732 -70.397 117.546 1.00 42.99 68 ASN A O 1
ATOM 536 N N . LEU A 1 69 ? -8.738 -71.794 116.106 1.00 43.77 69 LEU A N 1
ATOM 537 C CA . LEU A 1 69 ? -9.551 -72.448 117.126 1.00 44.29 69 LEU A CA 1
ATOM 538 C C . LEU A 1 69 ? -8.709 -73.129 118.202 1.00 45.27 69 LEU A C 1
ATOM 539 O O . LEU A 1 69 ? -8.994 -73.004 119.395 1.00 43.02 69 LEU A O 1
ATOM 544 N N . VAL A 1 70 ? -7.676 -73.851 117.774 1.00 46.14 70 VAL A N 1
ATOM 545 C CA . VAL A 1 70 ? -6.791 -74.550 118.700 1.00 48.36 70 VAL A CA 1
ATOM 546 C C . VAL A 1 70 ? -6.064 -73.547 119.591 1.00 50.38 70 VAL A C 1
ATOM 547 O O . VAL A 1 70 ? -5.920 -73.758 120.796 1.00 51.00 70 VAL A O 1
ATOM 551 N N . GLU A 1 71 ? -5.594 -72.457 118.998 1.00 53.15 71 GLU A N 1
ATOM 552 C CA . GLU A 1 71 ? -4.906 -71.435 119.773 1.00 54.94 71 GLU A CA 1
ATOM 553 C C . GLU A 1 71 ? -5.866 -70.870 120.808 1.00 54.89 71 GLU A C 1
ATOM 554 O O . GLU A 1 71 ? -5.531 -70.767 121.991 1.00 55.59 71 GLU A O 1
ATOM 560 N N . LYS A 1 72 ? -7.065 -70.518 120.352 1.00 54.06 72 LYS A N 1
ATOM 561 C CA . LYS A 1 72 ? -8.092 -69.966 121.223 1.00 54.00 72 LYS A CA 1
ATOM 562 C C . LYS A 1 72 ? -8.384 -70.883 122.409 1.00 54.84 72 LYS A C 1
ATOM 563 O O . LYS A 1 72 ? -8.323 -70.455 123.563 1.00 55.52 72 LYS A O 1
ATOM 569 N N . ALA A 1 73 ? -8.705 -72.143 122.123 1.00 55.65 73 ALA A N 1
ATOM 570 C CA . ALA A 1 73 ? -9.016 -73.110 123.173 1.00 56.16 73 ALA A CA 1
ATOM 571 C C . ALA A 1 73 ? -7.840 -73.279 124.122 1.00 57.30 73 ALA A C 1
ATOM 572 O O . ALA A 1 73 ? -8.016 -73.474 125.327 1.00 56.31 73 ALA A O 1
ATOM 574 N N . LYS A 1 74 ? -6.635 -73.202 123.569 1.00 58.75 74 LYS A N 1
ATOM 575 C CA . LYS A 1 74 ? -5.420 -73.348 124.355 1.00 60.08 74 LYS A CA 1
ATOM 576 C C . LYS A 1 74 ? -5.398 -72.213 125.376 1.00 60.45 74 LYS A C 1
ATOM 577 O O . LYS A 1 74 ? -4.714 -72.283 126.404 1.00 59.40 74 LYS A O 1
ATOM 583 N N . GLY A 1 75 ? -6.173 -71.173 125.083 1.00 60.14 75 GLY A N 1
ATOM 584 C CA . GLY A 1 75 ? -6.256 -70.033 125.972 1.00 60.86 75 GLY A CA 1
ATOM 585 C C . GLY A 1 75 ? -7.491 -70.076 126.850 1.00 61.20 75 GLY A C 1
ATOM 586 O O . GLY A 1 75 ? -8.007 -69.044 127.260 1.00 62.48 75 GLY A O 1
ATOM 587 N N . LEU A 1 76 ? -7.977 -71.275 127.132 1.00 60.76 76 LEU A N 1
ATOM 588 C CA . LEU A 1 76 ? -9.146 -71.437 127.983 1.00 61.00 76 LEU A CA 1
ATOM 589 C C . LEU A 1 76 ? -8.714 -72.253 129.235 1.00 62.34 76 LEU A C 1
ATOM 590 O O . LEU A 1 76 ? -7.943 -73.215 129.138 1.00 63.18 76 LEU A O 1
ATOM 595 N N . GLU A 1 77 ? -9.220 -71.877 130.415 1.00 63.37 77 GLU A N 1
ATOM 596 C CA . GLU A 1 77 ? -8.793 -72.513 131.704 1.00 63.17 77 GLU A CA 1
ATOM 597 C C . GLU A 1 77 ? -9.918 -73.287 132.417 1.00 61.55 77 GLU A C 1
ATOM 598 O O . GLU A 1 77 ? -9.730 -73.810 133.526 1.00 62.89 77 GLU A O 1
ATOM 604 N N . ASN A 1 78 ? -11.002 -73.342 131.731 1.00 59.82 78 ASN A N 1
ATOM 605 C CA . ASN A 1 78 ? -12.277 -73.901 132.177 1.00 59.34 78 ASN A CA 1
ATOM 606 C C . ASN A 1 78 ? -12.380 -75.418 131.861 1.00 56.80 78 ASN A C 1
ATOM 607 O O . ASN A 1 78 ? -13.182 -76.153 132.467 1.00 56.46 78 ASN A O 1
ATOM 612 N N . LEU A 1 79 ? -11.539 -75.814 130.932 1.00 55.46 79 LEU A N 1
ATOM 613 C CA . LEU A 1 79 ? -11.557 -77.140 130.286 1.00 52.89 79 LEU A CA 1
ATOM 614 C C . LEU A 1 79 ? -11.125 -78.361 131.123 1.00 51.93 79 LEU A C 1
ATOM 615 O O . LEU A 1 79 ? -10.147 -78.309 131.880 1.00 50.83 79 LEU A O 1
ATOM 620 N N . ASN A 1 80 ? -11.858 -79.465 130.959 1.00 50.45 80 ASN A N 1
ATOM 621 C CA . ASN A 1 80 ? -11.546 -80.709 131.669 1.00 49.10 80 ASN A CA 1
ATOM 622 C C . ASN A 1 80 ? -10.347 -81.385 131.007 1.00 48.78 80 ASN A C 1
ATOM 623 O O . ASN A 1 80 ? -9.838 -80.904 129.993 1.00 47.72 80 ASN A O 1
ATOM 628 N N . GLU A 1 81 ? -9.909 -82.506 131.572 1.00 49.21 81 GLU A N 1
ATOM 629 C CA . GLU A 1 81 ? -8.760 -83.236 131.043 1.00 50.69 81 GLU A CA 1
ATOM 630 C C . GLU A 1 81 ? -8.947 -83.702 129.593 1.00 49.91 81 GLU A C 1
ATOM 631 O O . GLU A 1 81 ? -8.027 -83.615 128.771 1.00 49.12 81 GLU A O 1
ATOM 637 N N . TYR A 1 82 ? -10.145 -84.182 129.281 1.00 48.06 82 TYR A N 1
ATOM 638 C CA . TYR A 1 82 ? -10.449 -84.666 127.938 1.00 47.21 82 TYR A CA 1
ATOM 639 C C . TYR A 1 82 ? -10.325 -83.564 126.893 1.00 46.78 82 TYR A C 1
ATOM 640 O O . TYR A 1 82 ? -9.582 -83.704 125.921 1.00 46.86 82 TYR A O 1
ATOM 649 N N . GLU A 1 83 ? -11.056 -82.473 127.092 1.00 47.16 83 GLU A N 1
ATOM 650 C CA . GLU A 1 83 ? -11.008 -81.347 126.166 1.00 47.41 83 GLU A CA 1
ATOM 651 C C . GLU A 1 83 ? -9.576 -80.820 126.097 1.00 48.36 83 GLU A C 1
ATOM 652 O O . GLU A 1 83 ? -9.138 -80.313 125.067 1.00 47.85 83 GLU A O 1
ATOM 658 N N . ARG A 1 84 ? -8.850 -80.942 127.203 1.00 49.41 84 ARG A N 1
ATOM 659 C CA . ARG A 1 84 ? -7.471 -80.477 127.255 1.00 49.38 84 ARG A CA 1
ATOM 660 C C . ARG A 1 84 ? -6.618 -81.404 126.402 1.00 47.45 84 ARG A C 1
ATOM 661 O O . ARG A 1 84 ? -5.717 -80.957 125.689 1.00 46.85 84 ARG A O 1
ATOM 669 N N . GLY A 1 85 ? -6.914 -82.699 126.480 1.00 45.95 85 GLY A N 1
ATOM 670 C CA . GLY A 1 85 ? -6.171 -83.678 125.709 1.00 44.15 85 GLY A CA 1
ATOM 671 C C . GLY A 1 85 ? -6.284 -83.367 124.237 1.00 44.01 85 GLY A C 1
ATOM 672 O O . GLY A 1 85 ? -5.324 -83.526 123.478 1.00 43.63 85 GLY A O 1
ATOM 673 N N . ILE A 1 86 ? -7.466 -82.908 123.838 1.00 43.57 86 ILE A N 1
ATOM 674 C CA . ILE A 1 86 ? -7.730 -82.561 122.452 1.00 43.30 86 ILE A CA 1
ATOM 675 C C . ILE A 1 86 ? -6.726 -81.516 121.994 1.00 43.79 86 ILE A C 1
ATOM 676 O O . ILE A 1 86 ? -6.083 -81.668 120.947 1.00 41.89 86 ILE A O 1
ATOM 681 N N . VAL A 1 87 ? -6.594 -80.461 122.794 1.00 42.78 87 VAL A N 1
ATOM 682 C CA . VAL A 1 87 ? -5.682 -79.367 122.488 1.00 42.80 87 VAL A CA 1
ATOM 683 C C . VAL A 1 87 ? -4.211 -79.785 122.502 1.00 41.75 87 VAL A C 1
ATOM 684 O O . VAL A 1 87 ? -3.474 -79.483 121.564 1.00 41.84 87 VAL A O 1
ATOM 688 N N . ARG A 1 88 ? -3.779 -80.484 123.548 1.00 40.15 88 ARG A N 1
ATOM 689 C CA . ARG A 1 88 ? -2.381 -80.902 123.615 1.00 41.03 88 ARG A CA 1
ATOM 690 C C . ARG A 1 88 ? -2.019 -81.656 122.343 1.00 40.34 88 ARG A C 1
ATOM 691 O O . ARG A 1 88 ? -1.041 -81.330 121.669 1.00 40.60 88 ARG A O 1
ATOM 699 N N . VAL A 1 89 ? -2.830 -82.657 122.018 1.00 39.57 89 VAL A N 1
ATOM 700 C CA . VAL A 1 89 ? -2.610 -83.481 120.837 1.00 38.85 89 VAL A CA 1
ATOM 701 C C . VAL A 1 89 ? -2.617 -82.661 119.548 1.00 38.43 89 VAL A C 1
ATOM 702 O O . VAL A 1 89 ? -1.691 -82.753 118.737 1.00 39.47 89 VAL A O 1
ATOM 706 N N . LEU A 1 90 ? -3.655 -81.858 119.355 1.00 36.36 90 LEU A N 1
ATOM 707 C CA . LEU A 1 90 ? -3.740 -81.054 118.148 1.00 37.36 90 LEU A CA 1
ATOM 708 C C . LEU A 1 90 ? -2.665 -79.978 118.089 1.00 37.91 90 LEU A C 1
ATOM 709 O O . LEU A 1 90 ? -2.193 -79.631 117.006 1.00 38.25 90 LEU A O 1
ATOM 714 N N . ASP A 1 91 ? -2.258 -79.454 119.242 1.00 40.22 91 ASP A N 1
ATOM 715 C CA . ASP A 1 91 ? -1.220 -78.422 119.236 1.00 42.02 91 ASP A CA 1
ATOM 716 C C . ASP A 1 91 ? 0.090 -79.041 118.747 1.00 41.74 91 ASP A C 1
ATOM 717 O O . ASP A 1 91 ? 0.808 -78.441 117.951 1.00 43.22 91 ASP A O 1
ATOM 722 N N . ARG A 1 92 ? 0.382 -80.253 119.203 1.00 41.89 92 ARG A N 1
ATOM 723 C CA . ARG A 1 92 ? 1.596 -80.952 118.786 1.00 41.30 92 ARG A CA 1
ATOM 724 C C . ARG A 1 92 ? 1.586 -81.251 117.282 1.00 42.67 92 ARG A C 1
ATOM 725 O O . ARG A 1 92 ? 2.628 -81.172 116.619 1.00 43.28 92 ARG A O 1
ATOM 733 N N . SER A 1 93 ? 0.416 -81.584 116.740 1.00 40.44 93 SER A N 1
ATOM 734 C CA . SER A 1 93 ? 0.306 -81.891 115.317 1.00 38.45 93 SER A CA 1
ATOM 735 C C . SER A 1 93 ? 0.489 -80.657 114.456 1.00 38.90 93 SER A C 1
ATOM 736 O O . SER A 1 93 ? 1.260 -80.674 113.499 1.00 40.68 93 SER A O 1
ATOM 739 N N . ILE A 1 94 ? -0.240 -79.592 114.781 1.00 38.89 94 ILE A N 1
ATOM 740 C CA . ILE A 1 94 ? -0.141 -78.353 114.025 1.00 39.44 94 ILE A CA 1
ATOM 741 C C . ILE A 1 94 ? 1.292 -77.851 114.097 1.00 40.12 94 ILE A C 1
ATOM 742 O O . ILE A 1 94 ? 1.835 -77.362 113.111 1.00 39.91 94 ILE A O 1
ATOM 747 N N . ARG A 1 95 ? 1.897 -77.994 115.269 1.00 41.25 95 ARG A N 1
ATOM 748 C CA . ARG A 1 95 ? 3.273 -77.570 115.477 1.00 43.42 95 ARG A CA 1
ATOM 749 C C . ARG A 1 95 ? 4.191 -78.372 114.560 1.00 42.92 95 ARG A C 1
ATOM 750 O O . ARG A 1 95 ? 4.904 -77.808 113.731 1.00 45.07 95 ARG A O 1
ATOM 758 N N . ILE A 1 96 ? 4.167 -79.693 114.697 1.00 43.43 96 ILE A N 1
ATOM 759 C CA . ILE A 1 96 ? 5.009 -80.545 113.868 1.00 41.01 96 ILE A CA 1
ATOM 760 C C . ILE A 1 96 ? 4.777 -80.300 112.388 1.00 41.35 96 ILE A C 1
ATOM 761 O O . ILE A 1 96 ? 5.724 -80.205 111.617 1.00 42.49 96 ILE A O 1
ATOM 766 N N . ALA A 1 97 ? 3.513 -80.200 111.994 1.00 41.18 97 ALA A N 1
ATOM 767 C CA . ALA A 1 97 ? 3.169 -79.979 110.598 1.00 41.02 97 ALA A CA 1
ATOM 768 C C . ALA A 1 97 ? 3.716 -78.677 110.010 1.00 42.11 97 ALA A C 1
ATOM 769 O O . ALA A 1 97 ? 4.106 -78.640 108.846 1.00 41.86 97 ALA A O 1
ATOM 771 N N . ARG A 1 98 ? 3.747 -77.601 110.790 1.00 42.58 98 ARG A N 1
ATOM 772 C CA . ARG A 1 98 ? 4.259 -76.349 110.237 1.00 44.76 98 ARG A CA 1
ATOM 773 C C . ARG A 1 98 ? 5.746 -76.088 110.471 1.00 44.07 98 ARG A C 1
ATOM 774 O O . ARG A 1 98 ? 6.242 -75.009 110.157 1.00 42.26 98 ARG A O 1
ATOM 782 N N . ALA A 1 99 ? 6.454 -77.078 111.012 1.00 45.20 99 ALA A N 1
ATOM 783 C CA . ALA A 1 99 ? 7.886 -76.944 111.270 1.00 46.11 99 ALA A CA 1
ATOM 784 C C . ALA A 1 99 ? 8.658 -77.066 109.960 1.00 47.56 99 ALA A C 1
ATOM 785 O O . ALA A 1 99 ? 9.6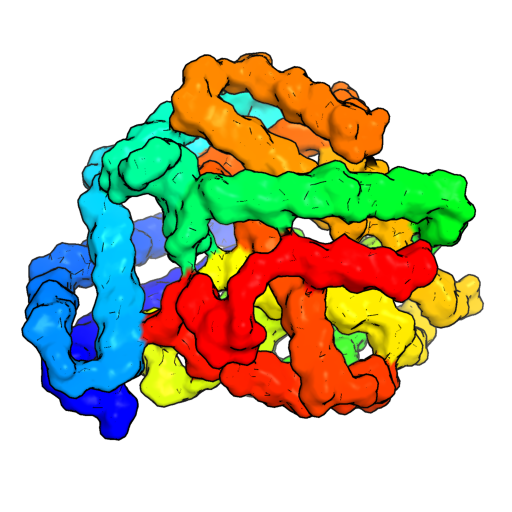91 -76.416 109.768 1.00 45.57 99 ALA A O 1
ATOM 787 N N . PHE A 1 100 ? 8.135 -77.896 109.060 1.00 48.22 100 PHE A N 1
ATOM 788 C CA . PHE A 1 100 ? 8.765 -78.140 107.766 1.00 50.33 100 PHE A CA 1
ATOM 789 C C . PHE A 1 100 ? 8.261 -77.260 106.627 1.00 50.39 100 PHE A C 1
ATOM 790 O O . PHE A 1 100 ? 7.068 -77.233 106.326 1.00 50.51 100 PHE A O 1
ATOM 798 N N . PRO A 1 101 ? 9.171 -76.531 105.972 1.00 49.69 101 PRO A N 1
ATOM 799 C CA . PRO A 1 101 ? 8.774 -75.670 104.855 1.00 50.76 101 PRO A CA 1
ATOM 800 C C . PRO A 1 101 ? 8.237 -76.582 103.749 1.00 50.74 101 PRO A C 1
ATOM 801 O O . PRO A 1 101 ? 8.769 -77.670 103.533 1.00 50.76 101 PRO A O 1
ATOM 805 N N . PRO A 1 102 ? 7.175 -76.160 103.045 1.00 50.24 102 PRO A N 1
ATOM 806 C CA . PRO A 1 102 ? 6.634 -77.002 101.976 1.00 51.07 102 PRO A CA 1
ATOM 807 C C . PRO A 1 102 ? 7.717 -77.487 101.007 1.00 51.50 102 PRO A C 1
ATOM 808 O O . PRO A 1 102 ? 7.609 -78.571 100.437 1.00 51.50 102 PRO A O 1
ATOM 812 N N . GLU A 1 103 ? 8.765 -76.694 100.821 1.00 51.33 103 GLU A N 1
ATOM 813 C CA . GLU A 1 103 ? 9.825 -77.126 99.926 1.00 51.53 103 GLU A CA 1
ATOM 814 C C . GLU A 1 103 ? 10.601 -78.285 100.529 1.00 50.10 103 GLU A C 1
ATOM 815 O O . GLU A 1 103 ? 10.999 -79.212 99.817 1.00 49.13 103 GLU A O 1
ATOM 821 N N . PHE A 1 104 ? 10.801 -78.231 101.842 1.00 45.77 104 PHE A N 1
ATOM 822 C CA . PHE A 1 104 ? 11.533 -79.269 102.543 1.00 45.57 104 PHE A CA 1
ATOM 823 C C . PHE A 1 104 ? 10.752 -80.579 102.529 1.00 45.68 104 PHE A C 1
ATOM 824 O O . PHE A 1 104 ? 11.326 -81.650 102.315 1.00 43.93 104 PHE A O 1
ATOM 832 N N . ILE A 1 105 ? 9.446 -80.490 102.768 1.00 45.97 105 ILE A N 1
ATOM 833 C CA . ILE A 1 105 ? 8.595 -81.669 102.747 1.00 45.69 105 ILE A CA 1
ATOM 834 C C . ILE A 1 105 ? 8.731 -82.312 101.374 1.00 46.02 105 ILE A C 1
ATOM 835 O O . ILE A 1 105 ? 8.708 -83.532 101.243 1.00 45.64 105 ILE A O 1
ATOM 840 N N . ARG A 1 106 ? 8.889 -81.479 100.353 1.00 47.06 106 ARG A N 1
ATOM 841 C CA . ARG A 1 106 ? 9.037 -81.962 98.989 1.00 49.19 106 ARG A CA 1
ATOM 842 C C . ARG A 1 106 ? 10.372 -82.684 98.837 1.00 49.18 106 ARG A C 1
ATOM 843 O O . ARG A 1 106 ? 10.423 -83.833 98.388 1.00 50.78 106 ARG A O 1
ATOM 851 N N . GLU A 1 107 ? 11.449 -82.006 99.220 1.00 48.43 107 GLU A N 1
ATOM 852 C CA . GLU A 1 107 ? 12.785 -82.576 99.123 1.00 48.52 107 GLU A CA 1
ATOM 853 C C . GLU A 1 107 ? 12.813 -83.970 99.754 1.00 47.46 107 GLU A C 1
ATOM 854 O O . GLU A 1 107 ? 13.284 -84.927 99.141 1.00 47.49 107 GLU A O 1
ATOM 860 N N . VAL A 1 108 ? 12.290 -84.077 100.971 1.00 47.26 108 VAL A N 1
ATOM 861 C CA . VAL A 1 108 ? 12.257 -85.346 101.692 1.00 46.65 108 VAL A CA 1
ATOM 862 C C . VAL A 1 108 ? 11.486 -86.438 100.955 1.00 46.85 108 VAL A C 1
ATOM 863 O O . VAL A 1 108 ? 11.959 -87.567 100.844 1.00 44.63 108 VAL A O 1
ATOM 867 N N . SER A 1 109 ? 10.298 -86.108 100.462 1.00 48.30 109 SER A N 1
ATOM 868 C CA . SER A 1 109 ? 9.505 -87.084 99.726 1.00 49.34 109 SER A CA 1
ATOM 869 C C . SER A 1 109 ? 10.313 -87.595 98.545 1.00 49.10 109 SER A C 1
ATOM 870 O O . SER A 1 109 ? 10.461 -88.801 98.356 1.00 49.31 109 SER A O 1
ATOM 873 N N . GLU A 1 110 ? 10.840 -86.669 97.754 1.00 49.93 110 GLU A N 1
ATOM 874 C CA . GLU A 1 110 ? 11.640 -87.033 96.588 1.00 51.13 110 GLU A CA 1
ATOM 875 C C . GLU A 1 110 ? 12.809 -87.922 96.980 1.00 49.28 110 GLU A C 1
ATOM 876 O O . GLU A 1 110 ? 12.880 -89.076 96.575 1.00 48.72 110 GLU A O 1
ATOM 882 N N . THR A 1 111 ? 13.718 -87.372 97.775 1.00 48.59 111 THR A N 1
ATOM 883 C CA . THR A 1 111 ? 14.895 -88.097 98.228 1.00 47.47 111 THR A CA 1
ATOM 884 C C . THR A 1 111 ? 14.529 -89.461 98.828 1.00 47.23 111 THR A C 1
ATOM 885 O O . THR A 1 111 ? 15.105 -90.488 98.463 1.00 46.55 111 THR A O 1
ATOM 889 N N . THR A 1 112 ? 13.561 -89.469 99.739 1.00 46.67 112 THR A N 1
ATOM 890 C CA . THR A 1 112 ? 13.126 -90.702 100.379 1.00 47.97 112 THR A CA 1
ATOM 891 C C . THR A 1 112 ? 12.707 -91.759 99.365 1.00 49.58 112 THR A C 1
ATOM 892 O O . THR A 1 112 ? 13.226 -92.878 99.382 1.00 50.01 112 THR A O 1
ATOM 896 N N . SER A 1 113 ? 11.773 -91.405 98.484 1.00 49.69 113 SER A N 1
ATOM 897 C CA . SER A 1 113 ? 11.296 -92.337 97.462 1.00 50.72 113 SER A CA 1
ATOM 898 C C . SER A 1 113 ? 12.449 -92.963 96.687 1.00 49.99 113 SER A C 1
ATOM 899 O O . SER A 1 113 ? 12.528 -94.183 96.548 1.00 51.15 113 SER A O 1
ATOM 902 N N . LEU A 1 114 ? 13.339 -92.121 96.178 1.00 49.10 114 LEU A N 1
ATOM 903 C CA . LEU A 1 114 ? 14.484 -92.594 95.416 1.00 48.00 114 LEU A CA 1
ATOM 904 C C . LEU A 1 114 ? 15.483 -93.364 96.271 1.00 48.13 114 LEU A C 1
ATOM 905 O O . LEU A 1 114 ? 16.154 -94.281 95.789 1.00 49.21 114 LEU A O 1
ATOM 910 N N . ALA A 1 115 ? 15.593 -92.991 97.540 1.00 47.10 115 ALA A N 1
ATOM 911 C CA . ALA A 1 115 ? 16.537 -93.666 98.416 1.00 45.41 115 ALA A CA 1
ATOM 912 C C . ALA A 1 115 ? 16.042 -95.065 98.756 1.00 44.25 115 ALA A C 1
ATOM 913 O O . ALA A 1 115 ? 16.838 -95.991 98.893 1.00 41.50 115 ALA A O 1
ATOM 915 N N . THR A 1 116 ? 14.727 -95.217 98.891 1.00 43.42 116 THR A N 1
ATOM 916 C CA . THR A 1 116 ? 14.159 -96.519 99.219 1.00 44.39 116 THR A CA 1
ATOM 917 C C . THR A 1 116 ? 14.411 -97.486 98.061 1.00 46.75 116 THR A C 1
ATOM 918 O O . THR A 1 116 ? 14.816 -98.633 98.271 1.00 46.17 116 THR A O 1
ATOM 922 N N . LYS A 1 117 ? 14.175 -97.013 96.839 1.00 49.01 117 LYS A N 1
ATOM 923 C CA . LYS A 1 117 ? 14.384 -97.827 95.643 1.00 50.92 117 LYS A CA 1
ATOM 924 C C . LYS A 1 117 ? 15.854 -98.204 95.512 1.00 51.08 117 LYS A C 1
ATOM 925 O O . LYS A 1 117 ? 16.190 -99.337 95.148 1.00 51.15 117 LYS A O 1
ATOM 931 N N . ALA A 1 118 ? 16.730 -97.251 95.807 1.00 50.20 118 ALA A N 1
ATOM 932 C CA . ALA A 1 118 ? 18.164 -97.499 95.719 1.00 50.95 118 ALA A CA 1
ATOM 933 C C . ALA A 1 118 ? 18.629 -98.447 96.824 1.00 51.35 118 ALA A C 1
ATOM 934 O O . ALA A 1 118 ? 19.562 -99.233 96.638 1.00 50.94 118 ALA A O 1
ATOM 936 N N . TRP A 1 119 ? 17.973 -98.363 97.977 1.00 50.78 119 TRP A N 1
ATOM 937 C CA . TRP A 1 119 ? 18.298 -99.223 99.114 1.00 50.13 119 TRP A CA 1
ATOM 938 C C . TRP A 1 119 ? 17.795 -100.629 98.797 1.00 50.84 119 TRP A C 1
ATOM 939 O O . TRP A 1 119 ? 18.437 -101.632 99.132 1.00 49.71 119 TRP A O 1
ATOM 950 N N . GLU A 1 120 ? 16.646 -100.687 98.131 1.00 51.89 120 GLU A N 1
ATOM 951 C CA . GLU A 1 120 ? 16.028 -101.955 97.788 1.00 52.87 120 GLU A CA 1
ATOM 952 C C . GLU A 1 120 ? 16.891 -102.839 96.878 1.00 53.14 120 GLU A C 1
ATOM 953 O O . GLU A 1 120 ? 16.963 -104.054 97.081 1.00 53.23 120 GLU A O 1
ATOM 959 N N . GLU A 1 121 ? 17.543 -102.251 95.879 1.00 53.47 121 GLU A N 1
ATOM 960 C CA . GLU A 1 121 ? 18.394 -103.044 95.002 1.00 55.46 121 GLU A CA 1
ATOM 961 C C . GLU A 1 121 ? 19.739 -103.257 95.681 1.00 53.62 121 GLU A C 1
ATOM 962 O O . GLU A 1 121 ? 20.336 -104.322 95.554 1.00 53.77 121 GLU A O 1
ATOM 968 N N . ALA A 1 122 ? 20.198 -102.256 96.428 1.00 51.75 122 ALA A N 1
ATOM 969 C CA . ALA A 1 122 ? 21.471 -102.350 97.143 1.00 50.75 122 ALA A CA 1
ATOM 970 C C . ALA A 1 122 ? 21.507 -103.521 98.137 1.00 49.38 122 ALA A C 1
ATOM 971 O O . ALA A 1 122 ? 22.548 -104.161 98.304 1.00 47.40 122 ALA A O 1
ATOM 973 N N . LYS A 1 123 ? 20.380 -103.791 98.798 1.00 47.95 123 LYS A N 1
ATOM 974 C CA . LYS A 1 123 ? 20.304 -104.887 99.765 1.00 46.30 123 LYS A CA 1
ATOM 975 C C . LYS A 1 123 ? 20.338 -106.216 99.050 1.00 46.44 123 LYS A C 1
ATOM 976 O O . LYS A 1 123 ? 21.004 -107.150 99.485 1.00 44.71 123 LYS A O 1
ATOM 982 N N . ALA A 1 124 ? 19.604 -106.291 97.948 1.00 47.62 124 ALA A N 1
ATOM 983 C CA . ALA A 1 124 ? 19.531 -107.510 97.158 1.00 49.21 124 ALA A CA 1
ATOM 984 C C . ALA A 1 124 ? 20.865 -107.853 96.489 1.00 49.50 124 ALA A C 1
ATOM 985 O O . ALA A 1 124 ? 21.268 -109.014 96.465 1.00 49.47 124 ALA A O 1
ATOM 987 N N . LYS A 1 125 ? 21.552 -106.848 95.953 1.00 50.05 125 LYS A N 1
ATOM 988 C CA . LYS A 1 125 ? 22.830 -107.086 95.289 1.00 51.68 125 LYS A CA 1
ATOM 989 C C . LYS A 1 125 ? 24.026 -106.855 96.217 1.00 51.17 125 LYS A C 1
ATOM 990 O O . LYS A 1 125 ? 25.168 -106.756 95.763 1.00 49.83 125 LYS A O 1
ATOM 996 N N . ASP A 1 126 ? 23.755 -106.777 97.518 1.00 51.93 126 ASP A N 1
ATOM 997 C CA . ASP A 1 126 ? 24.799 -106.570 98.523 1.00 52.62 126 ASP A CA 1
ATOM 998 C C . ASP A 1 126 ? 25.816 -105.505 98.132 1.00 52.20 126 ASP A C 1
ATOM 999 O O . ASP A 1 126 ? 27.015 -105.759 98.172 1.00 53.93 126 ASP A O 1
ATOM 1004 N N . ASP A 1 127 ? 25.352 -104.319 97.758 1.00 52.02 127 ASP A N 1
ATOM 1005 C CA . ASP A 1 127 ? 26.273 -103.261 97.369 1.00 52.49 127 ASP A CA 1
ATOM 1006 C C . ASP A 1 127 ? 25.930 -101.935 98.036 1.00 51.83 127 ASP A C 1
ATOM 1007 O O . ASP A 1 127 ? 24.959 -101.264 97.660 1.00 50.21 127 ASP A O 1
ATOM 1012 N N . PHE A 1 128 ? 26.748 -101.562 99.019 1.00 49.41 128 PHE A N 1
ATOM 1013 C CA . PHE A 1 128 ? 26.544 -100.333 99.772 1.00 48.82 128 PHE A CA 1
ATOM 1014 C C . PHE A 1 128 ? 26.781 -99.073 98.948 1.00 49.17 128 PHE A C 1
ATOM 1015 O O . PHE A 1 128 ? 26.235 -98.016 99.264 1.00 50.10 128 PHE A O 1
ATOM 1023 N N . SER A 1 129 ? 27.591 -99.170 97.897 1.00 48.07 129 SER A N 1
ATOM 1024 C CA . SER A 1 129 ? 27.855 -97.997 97.074 1.00 47.16 129 SER A CA 1
ATOM 1025 C C . SER A 1 129 ? 26.560 -97.468 96.442 1.00 46.48 129 SER A C 1
ATOM 1026 O O . SER A 1 129 ? 26.400 -96.259 96.283 1.00 46.06 129 SER A O 1
ATOM 1029 N N . LYS A 1 130 ? 25.634 -98.361 96.094 1.00 45.15 130 LYS A N 1
ATOM 1030 C CA . LYS A 1 130 ? 24.377 -97.931 95.482 1.00 46.90 130 LYS A CA 1
ATOM 1031 C C . LYS A 1 130 ? 23.446 -97.195 96.442 1.00 47.78 130 LYS A C 1
ATOM 1032 O O . LYS A 1 130 ? 22.489 -96.559 96.004 1.00 48.21 130 LYS A O 1
ATOM 1038 N N . PHE A 1 131 ? 23.708 -97.291 97.745 1.00 47.59 131 PHE A N 1
ATOM 1039 C CA . PHE A 1 131 ? 22.875 -96.610 98.735 1.00 47.38 131 PHE A CA 1
ATOM 1040 C C . PHE A 1 131 ? 23.637 -95.479 99.426 1.00 48.51 131 PHE A C 1
ATOM 1041 O O . PHE A 1 131 ? 23.047 -94.470 99.818 1.00 49.35 131 PHE A O 1
ATOM 1049 N N . GLU A 1 132 ? 24.951 -95.649 99.550 1.00 48.66 132 GLU A N 1
ATOM 1050 C CA . GLU A 1 132 ? 25.820 -94.682 100.214 1.00 49.83 132 GLU A CA 1
ATOM 1051 C C . GLU A 1 132 ? 25.478 -93.205 100.004 1.00 49.86 132 GLU A C 1
ATOM 1052 O O . GLU A 1 132 ? 25.150 -92.502 100.962 1.00 50.77 132 GLU A O 1
ATOM 1058 N N . PRO A 1 133 ? 25.557 -92.705 98.758 1.00 49.82 133 PRO A N 1
ATOM 1059 C CA . PRO A 1 133 ? 25.230 -91.286 98.561 1.00 49.09 133 PRO A CA 1
ATOM 1060 C C . PRO A 1 133 ? 23.839 -90.928 99.083 1.00 47.95 133 PRO A C 1
ATOM 1061 O O . PRO A 1 133 ? 23.641 -89.852 99.637 1.00 48.53 133 PRO A O 1
ATOM 1065 N N . TRP A 1 134 ? 22.884 -91.837 98.910 1.00 48.16 134 TRP A N 1
ATOM 1066 C CA . TRP A 1 134 ? 21.523 -91.609 99.387 1.00 47.84 134 TRP A CA 1
ATOM 1067 C C . TRP A 1 134 ? 21.497 -91.493 100.900 1.00 47.42 134 TRP A C 1
ATOM 1068 O O . TRP A 1 134 ? 20.680 -90.745 101.454 1.00 47.43 134 TRP A O 1
ATOM 1079 N N . LEU A 1 135 ? 22.390 -92.226 101.567 1.00 45.54 135 LEU A N 1
ATOM 1080 C CA . LEU A 1 135 ? 22.458 -92.181 103.025 1.00 44.36 135 LEU A CA 1
ATOM 1081 C C . LEU A 1 135 ? 23.003 -90.828 103.487 1.00 44.44 135 LEU A C 1
ATOM 1082 O O . LEU A 1 135 ? 22.592 -90.308 104.521 1.00 45.09 135 LEU A O 1
ATOM 1087 N N . ASP A 1 136 ? 23.935 -90.261 102.725 1.00 45.20 136 ASP A N 1
ATOM 1088 C CA . ASP A 1 136 ? 24.494 -88.957 103.075 1.00 44.58 136 ASP A CA 1
ATOM 1089 C C . ASP A 1 136 ? 23.408 -87.891 102.913 1.00 43.06 136 ASP A C 1
ATOM 1090 O O . ASP A 1 136 ? 23.343 -86.940 103.687 1.00 44.43 136 ASP A O 1
ATOM 1095 N N . LYS A 1 137 ? 22.562 -88.050 101.901 1.00 41.56 137 LYS A N 1
ATOM 1096 C CA . LYS A 1 137 ? 21.486 -87.095 101.674 1.00 40.98 137 LYS A CA 1
ATOM 1097 C C . LYS A 1 137 ? 20.471 -87.178 102.801 1.00 39.58 137 LYS A C 1
ATOM 1098 O O . LYS A 1 137 ? 19.938 -86.161 103.240 1.00 41.14 137 LYS A O 1
ATOM 1104 N N . ILE A 1 138 ? 20.207 -88.390 103.272 1.00 37.73 138 ILE A N 1
ATOM 1105 C CA . ILE A 1 138 ? 19.244 -88.577 104.348 1.00 36.62 138 ILE A CA 1
ATOM 1106 C C . ILE A 1 138 ? 19.800 -88.083 105.680 1.00 36.25 138 ILE A C 1
ATOM 1107 O O . ILE A 1 138 ? 19.048 -87.628 106.539 1.00 36.96 138 ILE A O 1
ATOM 1112 N N . ILE A 1 139 ? 21.115 -88.146 105.856 1.00 36.24 139 ILE A N 1
ATOM 1113 C CA . ILE A 1 139 ? 21.709 -87.652 107.093 1.00 35.64 139 ILE A CA 1
ATOM 1114 C C . ILE A 1 139 ? 21.550 -86.130 107.127 1.00 37.51 139 ILE A C 1
ATOM 1115 O O . ILE A 1 139 ? 21.202 -85.547 108.158 1.00 37.06 139 ILE A O 1
ATOM 1120 N N . SER A 1 140 ? 21.778 -85.487 105.987 1.00 36.53 140 SER A N 1
ATOM 1121 C CA . SER A 1 140 ? 21.645 -84.041 105.921 1.00 37.20 140 SER A CA 1
ATOM 1122 C C . SER A 1 140 ? 20.204 -83.614 106.192 1.00 37.29 140 SER A C 1
ATOM 1123 O O . SER A 1 140 ? 19.969 -82.612 106.858 1.00 39.17 140 SER A O 1
ATOM 1126 N N . LEU A 1 141 ? 19.243 -84.367 105.666 1.00 38.38 141 LEU A N 1
ATOM 1127 C CA . LEU A 1 141 ? 17.826 -84.054 105.873 1.00 38.61 141 LEU A CA 1
ATOM 1128 C C . LEU A 1 141 ? 17.445 -84.202 107.352 1.00 37.99 141 LEU A C 1
ATOM 1129 O O . LEU A 1 141 ? 16.687 -83.394 107.891 1.00 36.11 141 LEU A O 1
ATOM 1134 N N . ALA A 1 142 ? 17.977 -85.238 108.000 1.00 37.55 142 ALA A N 1
ATOM 1135 C CA . ALA A 1 142 ? 17.710 -85.482 109.414 1.00 39.00 142 ALA A CA 1
ATOM 1136 C C . ALA A 1 142 ? 18.186 -84.308 110.279 1.00 40.69 142 ALA A C 1
ATOM 1137 O O . ALA A 1 142 ? 17.459 -83.839 111.156 1.00 40.22 142 ALA A O 1
ATOM 1139 N N . LYS A 1 143 ? 19.410 -83.843 110.035 1.00 41.39 143 LYS A N 1
ATOM 1140 C CA . LYS A 1 143 ? 19.957 -82.721 110.796 1.00 42.28 143 LYS A CA 1
ATOM 1141 C C . LYS A 1 143 ? 19.097 -81.487 110.559 1.00 41.91 143 LYS A C 1
ATOM 1142 O O . LYS A 1 143 ? 18.690 -80.818 111.511 1.00 41.94 143 LYS A O 1
ATOM 1148 N N . ARG A 1 144 ? 18.806 -81.188 109.295 1.00 41.15 144 ARG A N 1
ATOM 1149 C CA . ARG A 1 144 ? 17.969 -80.029 108.991 1.00 41.21 144 ARG A CA 1
ATOM 1150 C C . ARG A 1 144 ? 16.673 -80.159 109.792 1.00 40.79 144 ARG A C 1
ATOM 1151 O O . ARG A 1 144 ? 16.262 -79.222 110.470 1.00 41.72 144 ARG A O 1
ATOM 1159 N N . ALA A 1 145 ? 16.042 -81.332 109.711 1.00 40.51 145 ALA A N 1
ATOM 1160 C CA . ALA A 1 145 ? 14.777 -81.591 110.401 1.00 39.54 145 ALA A CA 1
ATOM 1161 C C . ALA A 1 145 ? 14.863 -81.307 111.889 1.00 38.85 145 ALA A C 1
ATOM 1162 O O . ALA A 1 145 ? 13.931 -80.758 112.481 1.00 38.94 145 ALA A O 1
ATOM 1164 N N . ALA A 1 146 ? 15.984 -81.683 112.491 1.00 37.74 146 ALA A N 1
ATOM 1165 C CA . ALA A 1 146 ? 16.180 -81.446 113.909 1.00 39.01 146 ALA A CA 1
ATOM 1166 C C . ALA A 1 146 ? 16.161 -79.939 114.170 1.00 40.06 146 ALA A C 1
ATOM 1167 O O . ALA A 1 146 ? 15.574 -79.479 115.153 1.00 38.29 146 ALA A O 1
ATOM 1169 N N . GLU A 1 147 ? 16.798 -79.174 113.283 1.00 41.33 147 GLU A N 1
ATOM 1170 C CA . GLU A 1 147 ? 16.838 -77.718 113.424 1.00 42.91 147 GLU A CA 1
ATOM 1171 C C . GLU A 1 147 ? 15.456 -77.099 113.193 1.00 43.06 147 GLU A C 1
ATOM 1172 O O . GLU A 1 147 ? 15.094 -76.128 113.849 1.00 41.85 147 GLU A O 1
ATOM 1178 N N . TYR A 1 148 ? 14.685 -77.658 112.263 1.00 44.13 148 TYR A N 1
ATOM 1179 C CA . TYR A 1 148 ? 13.345 -77.138 111.991 1.00 44.93 148 TYR A CA 1
ATOM 1180 C C . TYR A 1 148 ? 12.423 -77.405 113.175 1.00 45.79 148 TYR A C 1
ATOM 1181 O O . TYR A 1 148 ? 11.595 -76.565 113.528 1.00 45.67 148 TYR A O 1
ATOM 1190 N N . LEU A 1 149 ? 12.579 -78.578 113.784 1.00 47.01 149 LEU A N 1
ATOM 1191 C CA . LEU A 1 149 ? 11.768 -78.969 114.933 1.00 47.46 149 LEU A CA 1
ATOM 1192 C C . LEU A 1 149 ? 12.149 -78.199 116.197 1.00 49.24 149 LEU A C 1
ATOM 1193 O O . LEU A 1 149 ? 11.277 -77.742 116.936 1.00 48.88 149 LEU A O 1
ATOM 1198 N N . GLY A 1 150 ? 13.452 -78.065 116.440 1.00 50.14 150 GLY A N 1
ATOM 1199 C CA . GLY A 1 150 ? 13.923 -77.367 117.622 1.00 49.64 150 GLY A CA 1
ATOM 1200 C C . GLY A 1 150 ? 14.276 -78.382 118.691 1.00 50.37 150 GLY A C 1
ATOM 1201 O O . GLY A 1 150 ? 13.712 -79.475 118.703 1.00 51.06 150 GLY A O 1
ATOM 1202 N N . TYR A 1 151 ? 15.197 -78.035 119.586 1.00 50.29 151 TYR A N 1
ATOM 1203 C CA . TYR A 1 151 ? 15.619 -78.953 120.647 1.00 51.08 151 TYR A CA 1
ATOM 1204 C C . TYR A 1 151 ? 16.452 -78.239 121.706 1.00 53.48 151 TYR A C 1
ATOM 1205 O O . TYR A 1 151 ? 17.185 -77.301 121.399 1.00 54.09 151 TYR A O 1
ATOM 1214 N N . GLU A 1 152 ? 16.356 -78.689 122.952 1.00 56.58 152 GLU A N 1
ATOM 1215 C CA . GLU A 1 152 ? 17.124 -78.062 124.024 1.00 59.80 152 GLU A CA 1
ATOM 1216 C C . GLU A 1 152 ? 18.573 -78.538 124.070 1.00 59.66 152 GLU A C 1
ATOM 1217 O O . GLU A 1 152 ? 19.495 -77.779 123.776 1.00 61.10 152 GLU A O 1
ATOM 1223 N N . GLU A 1 153 ? 18.766 -79.808 124.406 1.00 59.53 153 GLU A N 1
ATOM 1224 C CA . GLU A 1 153 ? 20.096 -80.393 124.534 1.00 58.37 153 GLU A CA 1
ATOM 1225 C C . GLU A 1 153 ? 20.757 -80.775 123.216 1.00 57.17 153 GLU A C 1
ATOM 1226 O O . GLU A 1 153 ? 21.639 -80.068 122.720 1.00 57.64 153 GLU A O 1
ATOM 1232 N N . GLU A 1 154 ? 20.320 -81.893 122.647 1.00 55.20 154 GLU A N 1
ATOM 1233 C CA . GLU A 1 154 ? 20.866 -82.405 121.387 1.00 52.47 154 GLU A CA 1
ATOM 1234 C C . GLU A 1 154 ? 19.887 -82.359 120.224 1.00 50.95 154 GLU A C 1
ATOM 1235 O O . GLU A 1 154 ? 18.671 -82.365 120.416 1.00 51.30 154 GLU A O 1
ATOM 1241 N N . PRO A 1 155 ? 20.418 -82.333 118.992 1.00 48.71 155 PRO A N 1
ATOM 1242 C CA . PRO A 1 155 ? 19.587 -82.301 117.788 1.00 46.94 155 PRO A CA 1
ATOM 1243 C C . PRO A 1 155 ? 18.826 -83.626 117.701 1.00 44.58 155 PRO A C 1
ATOM 1244 O O . PRO A 1 155 ? 17.706 -83.682 117.208 1.00 42.32 155 PRO A O 1
ATOM 1248 N N . TYR A 1 156 ? 19.450 -84.688 118.203 1.00 42.93 156 TYR A N 1
ATOM 1249 C CA . TYR A 1 156 ? 18.842 -86.007 118.171 1.00 42.55 156 TYR A CA 1
ATOM 1250 C C . TYR A 1 156 ? 17.607 -86.098 119.063 1.00 42.60 156 TYR A C 1
ATOM 1251 O O . TYR A 1 156 ? 16.817 -87.032 118.929 1.00 43.07 156 TYR A O 1
ATOM 1260 N N . ASP A 1 157 ? 17.437 -85.134 119.963 1.00 41.63 157 ASP A N 1
ATOM 1261 C CA . ASP A 1 157 ? 16.268 -85.125 120.838 1.00 42.30 157 ASP A CA 1
ATOM 1262 C C . ASP A 1 157 ? 15.041 -84.813 119.999 1.00 41.92 157 ASP A C 1
ATOM 1263 O O . ASP A 1 157 ? 13.955 -85.317 120.268 1.00 42.37 157 ASP A O 1
ATOM 1268 N N . ALA A 1 158 ? 15.228 -83.960 118.995 1.00 41.74 158 ALA A N 1
ATOM 1269 C CA . ALA A 1 158 ? 14.154 -83.541 118.100 1.00 39.86 158 ALA A CA 1
ATOM 1270 C C . ALA A 1 158 ? 13.624 -84.681 117.234 1.00 38.58 158 ALA A C 1
ATOM 1271 O O . ALA A 1 158 ? 12.434 -84.740 116.951 1.00 38.27 158 ALA A O 1
ATOM 1273 N N . LEU A 1 159 ? 14.501 -85.582 116.807 1.00 38.48 159 LEU A N 1
ATOM 1274 C CA . LEU A 1 159 ? 14.071 -86.711 115.980 1.00 37.82 159 LEU A CA 1
ATOM 1275 C C . LEU A 1 159 ? 13.366 -87.741 116.859 1.00 38.71 159 LEU A C 1
ATOM 1276 O O . LEU A 1 159 ? 12.332 -88.310 116.492 1.00 38.10 159 LEU A O 1
ATOM 1281 N N . LEU A 1 160 ? 13.934 -87.954 118.037 1.00 38.46 160 LEU A N 1
ATOM 1282 C CA . LEU A 1 160 ? 13.406 -88.893 119.013 1.00 38.21 160 LEU A CA 1
ATOM 1283 C C . LEU A 1 160 ? 11.994 -88.454 119.409 1.00 37.98 160 LEU A C 1
ATOM 1284 O O . LEU A 1 160 ? 11.065 -89.266 119.442 1.00 38.92 160 LEU A O 1
ATOM 1289 N N . ASP A 1 161 ? 11.843 -87.162 119.692 1.00 36.79 161 ASP A N 1
ATOM 1290 C CA . ASP A 1 161 ? 10.557 -86.587 120.096 1.00 36.83 161 ASP A CA 1
ATOM 1291 C C . ASP A 1 161 ? 9.540 -86.665 118.972 1.00 37.83 161 ASP A C 1
ATOM 1292 O O . ASP A 1 161 ? 8.329 -86.585 119.207 1.00 35.58 161 ASP A O 1
ATOM 1297 N N . LEU A 1 162 ? 10.050 -86.791 117.751 1.00 38.03 162 LEU A N 1
ATOM 1298 C CA . LEU A 1 162 ? 9.211 -86.890 116.565 1.00 39.64 162 LEU A CA 1
ATOM 1299 C C . LEU A 1 162 ? 8.477 -88.226 116.574 1.00 39.32 162 LEU A C 1
ATOM 1300 O O . LEU A 1 162 ? 7.312 -88.300 116.196 1.00 42.32 162 LEU A O 1
ATOM 1305 N N . TYR A 1 163 ? 9.164 -89.275 117.011 1.00 37.16 163 TYR A N 1
ATOM 1306 C CA . TYR A 1 163 ? 8.589 -90.617 117.025 1.00 37.21 163 TYR A CA 1
ATOM 1307 C C . TYR A 1 163 ? 8.071 -91.104 118.368 1.00 37.42 163 TYR A C 1
ATOM 1308 O O . TYR A 1 163 ? 7.384 -92.124 118.435 1.00 37.51 163 TYR A O 1
ATOM 1317 N N . GLU A 1 164 ? 8.422 -90.395 119.434 1.00 36.56 164 GLU A N 1
ATOM 1318 C CA . GLU A 1 164 ? 7.972 -90.754 120.771 1.00 37.68 164 GLU A CA 1
ATOM 1319 C C . GLU A 1 164 ? 7.854 -89.459 121.582 1.00 40.45 164 GLU A C 1
ATOM 1320 O O . GLU A 1 164 ? 8.829 -88.975 122.177 1.00 38.55 164 GLU A O 1
ATOM 1326 N N . GLU A 1 165 ? 6.647 -88.900 121.573 1.00 41.19 165 GLU A N 1
ATOM 1327 C CA . GLU A 1 165 ? 6.349 -87.654 122.263 1.00 41.73 165 GLU A CA 1
ATOM 1328 C C . GLU A 1 165 ? 7.025 -87.553 123.625 1.00 42.21 165 GLU A C 1
ATOM 1329 O O . GLU A 1 165 ? 6.794 -88.378 124.513 1.00 43.41 165 GLU A O 1
ATOM 1335 N N . GLY A 1 166 ? 7.879 -86.546 123.781 1.00 41.83 166 GLY A N 1
ATOM 1336 C CA . GLY A 1 166 ? 8.562 -86.353 125.048 1.00 41.26 166 GLY A CA 1
ATOM 1337 C C . GLY A 1 166 ? 9.833 -87.157 125.272 1.00 42.34 166 GLY A C 1
ATOM 1338 O O . GLY A 1 166 ? 10.489 -87.003 126.311 1.00 42.83 166 GLY A O 1
ATOM 1339 N N . LEU A 1 167 ? 10.193 -88.017 124.322 1.00 40.94 167 LEU A N 1
ATOM 1340 C CA . LEU A 1 167 ? 11.405 -88.817 124.469 1.00 40.81 167 LEU A CA 1
ATOM 1341 C C . LEU A 1 167 ? 12.626 -87.912 124.245 1.00 40.16 167 LEU A C 1
ATOM 1342 O O . LEU A 1 167 ? 12.617 -87.041 123.368 1.00 38.12 167 LEU A O 1
ATOM 1347 N N . ARG A 1 168 ? 13.662 -88.103 125.056 1.00 39.67 168 ARG A N 1
ATOM 1348 C CA . ARG A 1 168 ? 14.876 -87.293 124.949 1.00 40.72 168 ARG A CA 1
ATOM 1349 C C . ARG A 1 168 ? 16.061 -88.223 124.792 1.00 39.03 168 ARG A C 1
ATOM 1350 O O . ARG A 1 168 ? 15.968 -89.399 125.126 1.00 39.02 168 ARG A O 1
ATOM 1358 N N . THR A 1 169 ? 17.172 -87.698 124.284 1.00 38.50 169 THR A N 1
ATOM 1359 C CA . THR A 1 169 ? 18.361 -88.516 124.107 1.00 38.53 169 THR A CA 1
ATOM 1360 C C . THR A 1 169 ? 18.806 -89.056 125.466 1.00 40.19 169 THR A C 1
ATOM 1361 O O . THR A 1 169 ? 19.180 -90.223 125.585 1.00 40.95 169 THR A O 1
ATOM 1365 N N . ARG A 1 170 ? 18.739 -88.206 126.492 1.00 42.79 170 ARG A N 1
ATOM 1366 C CA . ARG A 1 170 ? 19.135 -88.584 127.850 1.00 43.35 170 ARG A CA 1
ATOM 1367 C C . ARG A 1 170 ? 18.324 -89.787 128.309 1.00 40.90 170 ARG A C 1
ATOM 1368 O O . ARG A 1 170 ? 18.846 -90.671 128.973 1.00 39.61 170 ARG A O 1
ATOM 1376 N N . ASP A 1 171 ? 17.042 -89.819 127.952 1.00 41.56 171 ASP A N 1
ATOM 1377 C CA . ASP A 1 171 ? 16.189 -90.949 128.310 1.00 42.62 171 ASP A CA 1
ATOM 1378 C C . ASP A 1 171 ? 16.790 -92.237 127.730 1.00 41.95 171 ASP A C 1
ATOM 1379 O O . ASP A 1 171 ? 17.066 -93.199 128.450 1.00 41.54 171 ASP A O 1
ATOM 1384 N N . VAL A 1 172 ? 17.002 -92.231 126.418 1.00 41.71 172 VAL A N 1
ATOM 1385 C CA . VAL A 1 172 ? 17.536 -93.391 125.708 1.00 43.18 172 VAL A CA 1
ATOM 1386 C C . VAL A 1 172 ? 18.929 -93.760 126.186 1.00 43.65 172 VAL A C 1
ATOM 1387 O O . VAL A 1 172 ? 19.274 -94.936 126.285 1.00 42.06 172 VAL A O 1
ATOM 1391 N N . GLU A 1 173 ? 19.730 -92.745 126.474 1.00 45.87 173 GLU A N 1
ATOM 1392 C CA . GLU A 1 173 ? 21.091 -92.965 126.945 1.00 48.93 173 GLU A CA 1
ATOM 1393 C C . GLU A 1 173 ? 21.048 -93.786 128.225 1.00 49.30 173 GLU A C 1
ATOM 1394 O O . GLU A 1 173 ? 21.842 -94.706 128.413 1.00 50.38 173 GLU A O 1
ATOM 1400 N N . LYS A 1 174 ? 20.091 -93.457 129.086 1.00 49.69 174 LYS A N 1
ATOM 1401 C CA . LYS A 1 174 ? 19.912 -94.129 130.370 1.00 50.96 174 LYS A CA 1
ATOM 1402 C C . LYS A 1 174 ? 19.491 -95.601 130.326 1.00 50.59 174 LYS A C 1
ATOM 1403 O O . LYS A 1 174 ? 20.137 -96.452 130.942 1.00 50.30 174 LYS A O 1
ATOM 1409 N N . MET A 1 175 ? 18.390 -95.898 129.637 1.00 48.88 175 MET A N 1
ATOM 1410 C CA . MET A 1 175 ? 17.912 -97.272 129.584 1.00 46.55 175 MET A CA 1
ATOM 1411 C C . MET A 1 175 ? 18.970 -98.215 129.042 1.00 45.68 175 MET A C 1
ATOM 1412 O O . MET A 1 175 ? 19.119 -99.335 129.528 1.00 44.98 175 MET A O 1
ATOM 1417 N N . PHE A 1 176 ? 19.716 -97.762 128.041 1.00 44.58 176 PHE A N 1
ATOM 1418 C CA . PHE A 1 176 ? 20.745 -98.603 127.455 1.00 46.34 176 PHE A CA 1
ATOM 1419 C C . PHE A 1 176 ? 21.968 -98.801 128.354 1.00 47.73 176 PHE A C 1
ATOM 1420 O O . PHE A 1 176 ? 22.723 -99.757 128.169 1.00 47.89 176 PHE A O 1
ATOM 1428 N N . GLU A 1 177 ? 22.166 -97.904 129.319 1.00 47.73 177 GLU A N 1
ATOM 1429 C CA . GLU A 1 177 ? 23.285 -98.035 130.250 1.00 48.79 177 GLU A CA 1
ATOM 1430 C C . GLU A 1 177 ? 22.956 -99.190 131.189 1.00 47.65 177 GLU A C 1
ATOM 1431 O O . GLU A 1 177 ? 23.780 -100.072 131.423 1.00 46.45 177 GLU A O 1
ATOM 1437 N N . VAL A 1 178 ? 21.734 -99.174 131.714 1.00 47.85 178 VAL A N 1
ATOM 1438 C CA . VAL A 1 178 ? 21.257 -100.213 132.614 1.00 48.13 178 VAL A CA 1
ATOM 1439 C C . VAL A 1 178 ? 21.283 -101.572 131.922 1.00 49.13 178 VAL A C 1
ATOM 1440 O O . VAL A 1 178 ? 21.502 -102.601 132.563 1.00 49.87 178 VAL A O 1
ATOM 1444 N N . LEU A 1 179 ? 21.054 -101.575 130.612 1.00 50.00 179 LEU A N 1
ATOM 1445 C CA . LEU A 1 179 ? 21.062 -102.816 129.843 1.00 50.70 179 LEU A CA 1
ATOM 1446 C C . LEU A 1 179 ? 22.483 -103.307 129.599 1.00 50.93 179 LEU A C 1
ATOM 1447 O O . LEU A 1 179 ? 22.782 -104.480 129.815 1.00 51.06 179 LEU A O 1
ATOM 1452 N N . GLU A 1 180 ? 23.362 -102.411 129.162 1.00 50.99 180 GLU A N 1
ATOM 1453 C CA . GLU A 1 180 ? 24.744 -102.791 128.899 1.00 53.50 180 GLU A CA 1
ATOM 1454 C C . GLU A 1 180 ? 25.519 -103.323 130.107 1.00 55.13 180 GLU A C 1
ATOM 1455 O O . GLU A 1 180 ? 26.445 -104.118 129.944 1.00 56.31 180 GLU A O 1
ATOM 1461 N N . LYS A 1 181 ? 25.148 -102.906 131.314 1.00 56.72 181 LYS A N 1
ATOM 1462 C CA . LYS A 1 181 ? 25.856 -103.372 132.509 1.00 57.82 181 LYS A CA 1
ATOM 1463 C C . LYS A 1 181 ? 25.131 -104.508 133.237 1.00 58.02 181 LYS A C 1
ATOM 1464 O O . LYS A 1 181 ? 25.750 -105.290 133.963 1.00 57.33 181 LYS A O 1
ATOM 1470 N N . LYS A 1 182 ? 23.823 -104.615 133.030 1.00 56.74 182 LYS A N 1
ATOM 1471 C CA . LYS A 1 182 ? 23.055 -105.647 133.705 1.00 54.75 182 LYS A CA 1
ATOM 1472 C C . LYS A 1 182 ? 22.471 -106.729 132.805 1.00 53.12 182 LYS A C 1
ATOM 1473 O O . LYS A 1 182 ? 22.384 -107.889 133.206 1.00 52.27 182 LYS A O 1
ATOM 1479 N N . LEU A 1 183 ? 22.087 -106.361 131.587 1.00 51.29 183 LEU A N 1
ATOM 1480 C CA . LEU A 1 183 ? 21.509 -107.329 130.658 1.00 48.98 183 LEU A CA 1
ATOM 1481 C C . LEU A 1 183 ? 22.594 -108.061 129.883 1.00 47.32 183 LEU A C 1
ATOM 1482 O O . LEU A 1 183 ? 22.493 -109.254 129.638 1.00 46.55 183 LEU A O 1
ATOM 1487 N N . LYS A 1 184 ? 23.638 -107.340 129.499 1.00 49.02 184 LYS A N 1
ATOM 1488 C CA . LYS A 1 184 ? 24.738 -107.931 128.735 1.00 49.91 184 LYS A CA 1
ATOM 1489 C C . LYS A 1 184 ? 25.335 -109.162 129.425 1.00 50.76 184 LYS A C 1
ATOM 1490 O O . LYS A 1 184 ? 25.437 -110.236 128.824 1.00 50.47 184 LYS A O 1
ATOM 1496 N N . PRO A 1 185 ? 25.745 -109.022 130.697 1.00 50.79 185 PRO A N 1
ATOM 1497 C CA . PRO A 1 185 ? 26.323 -110.181 131.384 1.00 51.23 185 PRO A CA 1
ATOM 1498 C C . PRO A 1 185 ? 25.353 -111.359 131.434 1.00 50.74 185 PRO A C 1
ATOM 1499 O O . PRO A 1 185 ? 25.739 -112.507 131.191 1.00 51.38 185 PRO A O 1
ATOM 1503 N N . LEU A 1 186 ? 24.090 -111.066 131.731 1.00 50.47 186 LEU A N 1
ATOM 1504 C CA . LEU A 1 186 ? 23.064 -112.100 131.806 1.00 49.70 186 LEU A CA 1
ATOM 1505 C C . LEU A 1 186 ? 23.076 -112.899 130.511 1.00 49.53 186 LEU A C 1
ATOM 1506 O O . LEU A 1 186 ? 22.924 -114.120 130.520 1.00 48.60 186 LEU A O 1
ATOM 1511 N N . LEU A 1 187 ? 23.260 -112.201 129.394 1.00 50.21 187 LEU A N 1
ATOM 1512 C CA . LEU A 1 187 ? 23.311 -112.861 128.096 1.00 51.84 187 LEU A CA 1
ATOM 1513 C C . LEU A 1 187 ? 24.495 -113.821 128.061 1.00 51.98 187 LEU A C 1
ATOM 1514 O O . LEU A 1 187 ? 24.334 -115.007 127.777 1.00 51.25 187 LEU A O 1
ATOM 1519 N N . ASP A 1 188 ? 25.682 -113.299 128.354 1.00 54.51 188 ASP A N 1
ATOM 1520 C CA . ASP A 1 188 ? 26.895 -114.111 128.355 1.00 57.02 188 ASP A CA 1
ATOM 1521 C C . ASP A 1 188 ? 26.706 -115.379 129.186 1.00 58.01 188 ASP A C 1
ATOM 1522 O O . ASP A 1 188 ? 27.018 -116.480 128.731 1.00 58.00 188 ASP A O 1
ATOM 1527 N N . LYS A 1 189 ? 26.192 -115.221 130.402 1.00 59.52 189 LYS A N 1
ATOM 1528 C CA . LYS A 1 189 ? 25.969 -116.362 131.285 1.00 61.56 189 LYS A CA 1
ATOM 1529 C C . LYS A 1 189 ? 25.020 -117.371 130.638 1.00 62.35 189 LYS A C 1
ATOM 1530 O O . LYS A 1 189 ? 25.291 -118.574 130.625 1.00 63.23 189 LYS A O 1
ATOM 1536 N N . ILE A 1 190 ? 23.907 -116.874 130.102 1.00 62.43 190 ILE A N 1
ATOM 1537 C CA . ILE A 1 190 ? 22.921 -117.730 129.448 1.00 61.25 190 ILE A CA 1
ATOM 1538 C C . ILE A 1 190 ? 23.567 -118.522 128.316 1.00 62.22 190 ILE A C 1
ATOM 1539 O O . ILE A 1 190 ? 23.396 -119.736 128.210 1.00 62.27 190 ILE A O 1
ATOM 1544 N N . LEU A 1 191 ? 24.307 -117.813 127.474 1.00 63.46 191 LEU A N 1
ATOM 1545 C CA . LEU A 1 191 ? 24.976 -118.408 126.327 1.00 65.35 191 LEU A CA 1
ATOM 1546 C C . LEU A 1 191 ? 26.051 -119.431 126.670 1.00 67.03 191 LEU A C 1
ATOM 1547 O O . LEU A 1 191 ? 26.332 -120.321 125.870 1.00 65.63 191 LEU A O 1
ATOM 1552 N N . GLU A 1 192 ? 26.655 -119.315 127.850 1.00 69.58 192 GLU A N 1
ATOM 1553 C CA . GLU A 1 192 ? 27.719 -120.243 128.216 1.00 73.09 192 GLU A CA 1
ATOM 1554 C C . GLU A 1 192 ? 27.311 -121.479 129.018 1.00 73.67 192 GLU A C 1
ATOM 1555 O O . GLU A 1 192 ? 28.068 -122.447 129.078 1.00 73.80 192 GLU A O 1
ATOM 1561 N N . GLU A 1 193 ? 26.125 -121.471 129.616 1.00 74.43 193 GLU A N 1
ATOM 1562 C CA . GLU A 1 193 ? 25.702 -122.634 130.390 1.00 75.58 193 GLU A CA 1
ATOM 1563 C C . GLU A 1 193 ? 24.992 -123.705 129.561 1.00 75.34 193 GLU A C 1
ATOM 1564 O O . GLU A 1 193 ? 24.639 -124.769 130.074 1.00 75.61 193 GLU A O 1
ATOM 1570 N N . GLY A 1 194 ? 24.785 -123.435 128.279 1.00 74.38 194 GLY A N 1
ATOM 1571 C CA . GLY A 1 194 ? 24.116 -124.410 127.442 1.00 72.26 194 GLY A CA 1
ATOM 1572 C C . GLY A 1 194 ? 22.681 -124.599 127.887 1.00 71.59 194 GLY A C 1
ATOM 1573 O O . GLY A 1 194 ? 21.997 -125.511 127.425 1.00 71.25 194 GLY A O 1
ATOM 1574 N N . LYS A 1 195 ? 22.229 -123.738 128.796 1.00 71.17 195 LYS A N 1
ATOM 1575 C CA . LYS A 1 195 ? 20.859 -123.801 129.295 1.00 70.27 195 LYS A CA 1
ATOM 1576 C C . LYS A 1 195 ? 19.922 -123.962 128.100 1.00 68.74 195 LYS A C 1
ATOM 1577 O O . LYS A 1 195 ? 19.650 -125.081 127.657 1.00 68.96 195 LYS A O 1
ATOM 1583 N N . VAL A 1 196 ? 19.434 -122.840 127.577 1.00 65.58 196 VAL A N 1
ATOM 1584 C CA . VAL A 1 196 ? 18.543 -122.872 126.425 1.00 61.38 196 VAL A CA 1
ATOM 1585 C C . VAL A 1 196 ? 19.385 -123.047 125.165 1.00 57.77 196 VAL A C 1
ATOM 1586 O O . VAL A 1 196 ? 20.513 -122.559 125.088 1.00 56.77 196 VAL A O 1
ATOM 1590 N N . PRO A 1 197 ? 18.853 -123.762 124.166 1.00 54.63 197 PRO A N 1
ATOM 1591 C CA . PRO A 1 197 ? 19.583 -123.990 122.916 1.00 53.16 197 PRO A CA 1
ATOM 1592 C C . PRO A 1 197 ? 19.619 -122.785 121.978 1.00 52.05 197 PRO A C 1
ATOM 1593 O O . PRO A 1 197 ? 18.838 -121.843 122.117 1.00 51.65 197 PRO A O 1
ATOM 1597 N N . ARG A 1 198 ? 20.534 -122.825 121.022 1.00 50.95 198 ARG A N 1
ATOM 1598 C CA . ARG A 1 198 ? 20.677 -121.746 120.062 1.00 52.19 198 ARG A CA 1
ATOM 1599 C C . ARG A 1 198 ? 19.851 -122.021 118.815 1.00 51.99 198 ARG A C 1
ATOM 1600 O O . ARG A 1 198 ? 19.727 -121.165 117.937 1.00 51.56 198 ARG A O 1
ATOM 1608 N N . GLU A 1 199 ? 19.292 -123.224 118.742 1.00 52.22 199 GLU A N 1
ATOM 1609 C CA . GLU A 1 199 ? 18.467 -123.630 117.609 1.00 51.55 199 GLU A CA 1
ATOM 1610 C C . GLU A 1 199 ? 17.597 -124.810 118.021 1.00 50.02 199 GLU A C 1
ATOM 1611 O O . GLU A 1 199 ? 17.793 -125.387 119.092 1.00 50.39 199 GLU A O 1
ATOM 1617 N N . HIS A 1 200 ? 16.634 -125.163 117.175 1.00 47.36 200 HIS A N 1
ATOM 1618 C CA . HIS A 1 200 ? 15.734 -126.268 117.466 1.00 45.35 200 HIS A CA 1
ATOM 1619 C C . HIS A 1 200 ? 15.292 -126.915 116.155 1.00 44.63 200 HIS A C 1
ATOM 1620 O O . HIS A 1 200 ? 15.107 -126.227 115.149 1.00 44.08 200 HIS A O 1
ATOM 1627 N N . PRO A 1 201 ? 15.117 -128.249 116.146 1.00 42.78 201 PRO A N 1
ATOM 1628 C CA . PRO A 1 201 ? 14.695 -128.921 114.911 1.00 42.31 201 PRO A CA 1
ATOM 1629 C C . PRO A 1 201 ? 13.324 -128.471 114.392 1.00 41.50 201 PRO A C 1
ATOM 1630 O O . PRO A 1 201 ? 13.052 -128.552 113.193 1.00 40.76 201 PRO A O 1
ATOM 1634 N N . LEU A 1 202 ? 12.475 -127.985 115.293 1.00 41.32 202 LEU A N 1
ATOM 1635 C CA . LEU A 1 202 ? 11.146 -127.514 114.922 1.00 42.84 202 LEU A CA 1
ATOM 1636 C C . LEU A 1 202 ? 11.205 -126.337 113.933 1.00 44.50 202 LEU A C 1
ATOM 1637 O O . LEU A 1 202 ? 10.219 -126.028 113.262 1.00 44.77 202 LEU A O 1
ATOM 1642 N N . GLU A 1 203 ? 12.368 -125.698 113.840 1.00 45.18 203 GLU A N 1
ATOM 1643 C CA . GLU A 1 203 ? 12.558 -124.584 112.917 1.00 45.81 203 GLU A CA 1
ATOM 1644 C C . GLU A 1 203 ? 12.516 -125.069 111.474 1.00 45.98 203 GLU A C 1
ATOM 1645 O O . GLU A 1 203 ? 12.194 -124.301 110.565 1.00 46.45 203 GLU A O 1
ATOM 1651 N N . LYS A 1 204 ? 12.847 -126.338 111.264 1.00 45.28 204 LYS A N 1
ATOM 1652 C CA . LYS A 1 204 ? 12.874 -126.895 109.915 1.00 45.58 204 LYS A CA 1
ATOM 1653 C C . LYS A 1 204 ? 11.581 -127.576 109.499 1.00 44.60 204 LYS A C 1
ATOM 1654 O O . LYS A 1 204 ? 11.337 -127.800 108.314 1.00 44.78 204 LYS A O 1
ATOM 1660 N N . GLU A 1 205 ? 10.739 -127.892 110.469 1.00 43.76 205 GLU A N 1
ATOM 1661 C CA . GLU A 1 205 ? 9.485 -128.545 110.156 1.00 43.50 205 GLU A CA 1
ATOM 1662 C C . GLU A 1 205 ? 8.611 -127.672 109.248 1.00 43.93 205 GLU A C 1
ATOM 1663 O O . GLU A 1 205 ? 8.289 -126.532 109.582 1.00 45.18 205 GLU A O 1
ATOM 1669 N N . LYS A 1 206 ? 8.252 -128.214 108.089 1.00 43.57 206 LYS A N 1
ATOM 1670 C CA . LYS A 1 206 ? 7.406 -127.517 107.130 1.00 44.30 206 LYS A CA 1
ATOM 1671 C C . LYS A 1 206 ? 5.933 -127.764 107.441 1.00 43.98 206 LYS A C 1
ATOM 1672 O O . LYS A 1 206 ? 5.585 -128.755 108.071 1.00 44.61 206 LYS A O 1
ATOM 1678 N N . TYR A 1 207 ? 5.072 -126.855 106.998 1.00 43.99 207 TYR A N 1
ATOM 1679 C CA . TYR A 1 207 ? 3.637 -127.002 107.211 1.00 43.59 207 TYR A CA 1
ATOM 1680 C C . TYR A 1 207 ? 2.881 -126.406 106.035 1.00 45.02 207 TYR A C 1
ATOM 1681 O O . TYR A 1 207 ? 3.420 -125.579 105.300 1.00 45.04 207 TYR A O 1
ATOM 1690 N N . GLU A 1 208 ? 1.639 -126.843 105.842 1.00 45.86 208 GLU A N 1
ATOM 1691 C CA . GLU A 1 208 ? 0.814 -126.306 104.766 1.00 46.47 208 GLU A CA 1
ATOM 1692 C C . GLU A 1 208 ? -0.001 -125.156 105.363 1.00 45.84 208 GLU A C 1
ATOM 1693 O O . GLU A 1 208 ? -0.516 -125.268 106.476 1.00 44.41 208 GLU A O 1
ATOM 1699 N N . ARG A 1 209 ? -0.102 -124.049 104.633 1.00 44.31 209 ARG A N 1
ATOM 1700 C CA . ARG A 1 209 ? -0.824 -122.878 105.119 1.00 44.95 209 ARG A CA 1
ATOM 1701 C C . ARG A 1 209 ? -2.054 -123.150 105.987 1.00 44.61 209 ARG A C 1
ATOM 1702 O O . ARG A 1 209 ? -2.119 -122.710 107.132 1.00 45.28 209 ARG A O 1
ATOM 1710 N N . GLU A 1 210 ? -3.021 -123.880 105.449 1.00 44.35 210 GLU A N 1
ATOM 1711 C CA . GLU A 1 210 ? -4.245 -124.160 106.187 1.00 44.21 210 GLU A CA 1
ATOM 1712 C C . GLU A 1 210 ? -4.047 -124.728 107.587 1.00 42.25 210 GLU A C 1
ATOM 1713 O O . GLU A 1 210 ? -4.861 -124.475 108.468 1.00 41.17 210 GLU A O 1
ATOM 1719 N N . TRP A 1 211 ? -2.978 -125.490 107.798 1.00 40.53 211 TRP A N 1
ATOM 1720 C CA . TRP A 1 211 ? -2.725 -126.060 109.119 1.00 41.49 211 TRP A CA 1
ATOM 1721 C C . TRP A 1 211 ? -2.542 -124.973 110.176 1.00 39.98 211 TRP A C 1
ATOM 1722 O O . TRP A 1 211 ? -3.189 -125.003 111.219 1.00 38.58 211 TRP A O 1
ATOM 1733 N N . MET A 1 212 ? -1.651 -124.021 109.899 1.00 38.62 212 MET A N 1
ATOM 1734 C CA . MET A 1 212 ? -1.373 -122.948 110.841 1.00 37.56 212 MET A CA 1
ATOM 1735 C C . MET A 1 212 ? -2.473 -121.913 110.931 1.00 38.47 212 MET A C 1
ATOM 1736 O O . MET A 1 212 ? -2.639 -121.281 111.976 1.00 36.69 212 MET A O 1
ATOM 1741 N N . GLU A 1 213 ? -3.231 -121.726 109.854 1.00 38.98 213 GLU A N 1
ATOM 1742 C CA . GLU A 1 213 ? -4.301 -120.746 109.930 1.00 43.26 213 GLU A CA 1
ATOM 1743 C C . GLU A 1 213 ? -5.391 -121.276 110.861 1.00 42.86 213 GLU A C 1
ATOM 1744 O O . GLU A 1 213 ? -6.152 -120.504 111.444 1.00 43.73 213 GLU A O 1
ATOM 1750 N N . ARG A 1 214 ? -5.436 -122.596 111.030 1.00 43.86 214 ARG A N 1
ATOM 1751 C CA . ARG A 1 214 ? -6.398 -123.206 111.940 1.00 43.49 214 ARG A CA 1
ATOM 1752 C C . ARG A 1 214 ? -5.904 -122.943 113.369 1.00 42.73 214 ARG A C 1
ATOM 1753 O O . ARG A 1 214 ? -6.695 -122.686 114.279 1.00 43.68 214 ARG A O 1
ATOM 1761 N N . VAL A 1 215 ? -4.588 -123.006 113.560 1.00 40.02 215 VAL A N 1
ATOM 1762 C CA . VAL A 1 215 ? -4.005 -122.763 114.875 1.00 37.06 215 VAL A CA 1
ATOM 1763 C C . VAL A 1 215 ? -4.128 -121.282 115.242 1.00 36.47 215 VAL A C 1
ATOM 1764 O O . VAL A 1 215 ? -4.569 -120.950 116.344 1.00 35.65 215 VAL A O 1
ATOM 1768 N N . ASN A 1 216 ? -3.741 -120.390 114.330 1.00 35.36 216 ASN A N 1
ATOM 1769 C CA . ASN A 1 216 ? -3.856 -118.959 114.610 1.00 35.96 216 ASN A CA 1
ATOM 1770 C C . ASN A 1 216 ? -5.310 -118.584 114.925 1.00 34.74 216 ASN A C 1
ATOM 1771 O O . ASN A 1 216 ? -5.570 -117.872 115.895 1.00 33.70 216 ASN A O 1
ATOM 1776 N N . LEU A 1 217 ? -6.248 -119.065 114.109 1.00 34.02 217 LEU A N 1
ATOM 1777 C CA . LEU A 1 217 ? -7.670 -118.773 114.315 1.00 35.97 217 LEU A CA 1
ATOM 1778 C C . LEU A 1 217 ? -8.113 -119.189 115.728 1.00 36.40 217 LEU A C 1
ATOM 1779 O O . LEU A 1 217 ? -8.801 -118.439 116.427 1.00 35.66 217 LEU A O 1
ATOM 1784 N N . TRP A 1 218 ? -7.710 -120.392 116.133 1.00 36.22 218 TRP A N 1
ATOM 1785 C CA . TRP A 1 218 ? -8.061 -120.927 117.442 1.00 37.31 218 TRP A CA 1
ATOM 1786 C C . TRP A 1 218 ? -7.506 -120.054 118.561 1.00 36.44 218 TRP A C 1
ATOM 1787 O O . TRP A 1 218 ? -8.182 -119.808 119.562 1.00 36.00 218 TRP A O 1
ATOM 1798 N N . ILE A 1 219 ? -6.270 -119.598 118.400 1.00 34.43 219 ILE A N 1
ATOM 1799 C CA . ILE A 1 219 ? -5.663 -118.760 119.422 1.00 33.61 219 ILE A CA 1
ATOM 1800 C C . ILE A 1 219 ? -6.391 -117.419 119.515 1.00 34.53 219 ILE A C 1
ATOM 1801 O O . ILE A 1 219 ? -6.683 -116.934 120.614 1.00 34.49 219 ILE A O 1
ATOM 1806 N N . LEU A 1 220 ? -6.703 -116.815 118.373 1.00 32.66 220 LEU A N 1
ATOM 1807 C CA . LEU A 1 220 ? -7.393 -115.535 118.420 1.00 32.65 220 LEU A CA 1
ATOM 1808 C C . LEU A 1 220 ? -8.776 -115.645 119.078 1.00 32.48 220 LEU A C 1
ATOM 1809 O O . LEU A 1 220 ? -9.196 -114.728 119.781 1.00 31.52 220 LEU A O 1
ATOM 1814 N N . GLN A 1 221 ? -9.477 -116.758 118.872 1.00 34.20 221 GLN A N 1
ATOM 1815 C CA . GLN A 1 221 ? -10.788 -116.928 119.504 1.00 36.71 221 GLN A CA 1
ATOM 1816 C C . GLN A 1 221 ? -10.583 -117.151 121.006 1.00 36.57 221 GLN A C 1
ATOM 1817 O O . GLN A 1 221 ? -11.420 -116.759 121.823 1.00 38.99 221 GLN A O 1
ATOM 1823 N N . LYS A 1 222 ? -9.462 -117.766 121.373 1.00 34.86 222 LYS A N 1
ATOM 1824 C CA . LYS A 1 222 ? -9.175 -117.987 122.780 1.00 35.34 222 LYS A CA 1
ATOM 1825 C C . LYS A 1 222 ? -8.906 -116.657 123.459 1.00 35.03 222 LYS A C 1
ATOM 1826 O O . LYS A 1 222 ? -9.187 -116.495 124.646 1.00 34.72 222 LYS A O 1
ATOM 1832 N N . PHE A 1 223 ? -8.363 -115.711 122.697 1.00 34.51 223 PHE A N 1
ATOM 1833 C CA . PHE A 1 223 ? -8.074 -114.369 123.210 1.00 34.91 223 PHE A CA 1
ATOM 1834 C C . PHE A 1 223 ? -9.339 -113.510 123.210 1.00 34.25 223 PHE A C 1
ATOM 1835 O O . PHE A 1 223 ? -9.365 -112.428 123.804 1.00 32.68 223 PHE A O 1
ATOM 1843 N N . GLY A 1 224 ? -10.378 -113.976 122.526 1.00 33.28 224 GLY A N 1
ATOM 1844 C CA . GLY A 1 224 ? -11.600 -113.196 122.462 1.00 34.10 224 GLY A CA 1
ATOM 1845 C C . GLY A 1 224 ? -11.541 -112.124 121.381 1.00 34.83 224 GLY A C 1
ATOM 1846 O O . GLY A 1 224 ? -12.283 -111.138 121.426 1.00 34.19 224 GLY A O 1
ATOM 1847 N N . PHE A 1 225 ? -10.645 -112.313 120.412 1.00 35.08 225 PHE A N 1
ATOM 1848 C CA . PHE A 1 225 ? -10.494 -111.382 119.294 1.00 33.75 225 PHE A CA 1
ATOM 1849 C C . PHE A 1 225 ? -11.859 -111.414 118.593 1.00 33.53 225 PHE A C 1
ATOM 1850 O O . PHE A 1 225 ? -12.292 -112.460 118.112 1.00 32.05 225 PHE A O 1
ATOM 1858 N N . PRO A 1 226 ? -12.554 -110.267 118.539 1.00 34.38 226 PRO A N 1
ATOM 1859 C CA . PRO A 1 226 ? -13.883 -110.142 117.922 1.00 33.93 226 PRO A CA 1
ATOM 1860 C C . PRO A 1 226 ? -13.980 -110.185 116.391 1.00 34.30 226 PRO A C 1
ATOM 1861 O O . PRO A 1 226 ? -14.344 -109.190 115.759 1.00 33.16 226 PRO A O 1
ATOM 1865 N N . LEU A 1 227 ? -13.680 -111.350 115.815 1.00 35.34 227 LEU A N 1
ATOM 1866 C CA . LEU A 1 227 ? -13.724 -111.559 114.372 1.00 36.00 227 LEU A CA 1
ATOM 1867 C C . LEU A 1 227 ? -15.107 -111.370 113.752 1.00 35.91 227 LEU A C 1
ATOM 1868 O O . LEU A 1 227 ? -16.115 -111.795 114.318 1.00 36.03 227 LEU A O 1
ATOM 1873 N N . GLY A 1 228 ? -15.137 -110.750 112.572 1.00 35.49 228 GLY A N 1
ATOM 1874 C CA . GLY A 1 228 ? -16.388 -110.529 111.865 1.00 34.10 228 GLY A CA 1
ATOM 1875 C C . GLY A 1 228 ? -17.310 -109.505 112.494 1.00 35.32 228 GLY A C 1
ATOM 1876 O O . GLY A 1 228 ? -18.287 -109.076 111.883 1.00 35.20 228 GLY A O 1
ATOM 1877 N N . THR A 1 229 ? -17.006 -109.099 113.720 1.00 35.01 229 THR A N 1
ATOM 1878 C CA . THR A 1 229 ? -17.832 -108.119 114.394 1.00 34.54 229 THR A CA 1
ATOM 1879 C C . THR A 1 229 ? -17.118 -106.762 114.514 1.00 34.06 229 THR A C 1
ATOM 1880 O O . THR A 1 229 ? -17.694 -105.719 114.205 1.00 31.98 229 THR A O 1
ATOM 1884 N N . ARG A 1 230 ? -15.864 -106.786 114.963 1.00 35.13 230 ARG A N 1
ATOM 1885 C CA . ARG A 1 230 ? -15.057 -105.582 115.117 1.00 34.78 230 ARG A CA 1
ATOM 1886 C C . ARG A 1 230 ? -13.628 -105.786 114.604 1.00 34.58 230 ARG A C 1
ATOM 1887 O O . ARG A 1 230 ? -12.814 -104.873 114.645 1.00 35.34 230 ARG A O 1
ATOM 1895 N N . ALA A 1 231 ? -13.316 -106.976 114.106 1.00 34.07 231 ALA A N 1
ATOM 1896 C CA . ALA A 1 231 ? -11.959 -107.208 113.637 1.00 33.79 231 ALA A CA 1
ATOM 1897 C C . ALA A 1 231 ? -11.829 -108.269 112.570 1.00 32.73 231 ALA A C 1
ATOM 1898 O O . ALA A 1 231 ? -12.754 -109.051 112.321 1.00 34.80 231 ALA A O 1
ATOM 1900 N N . ARG A 1 232 ? -10.655 -108.289 111.951 1.00 29.26 232 ARG A N 1
ATOM 1901 C CA . ARG A 1 232 ? -10.340 -109.239 110.900 1.00 29.93 232 ARG A CA 1
ATOM 1902 C C . ARG A 1 232 ? -8.880 -109.677 111.003 1.00 28.82 232 ARG A C 1
ATOM 1903 O O . ARG A 1 232 ? -8.039 -108.962 111.553 1.00 29.36 232 ARG A O 1
ATOM 1911 N N . LEU A 1 233 ? -8.604 -110.851 110.449 1.00 28.18 233 LEU A N 1
ATOM 1912 C CA . LEU A 1 233 ? -7.265 -111.398 110.361 1.00 30.06 233 LEU A CA 1
ATOM 1913 C C . LEU A 1 233 ? -7.099 -111.793 108.890 1.00 30.93 233 LEU A C 1
ATOM 1914 O O . LEU A 1 233 ? -7.911 -112.541 108.343 1.00 31.93 233 LEU A O 1
ATOM 1919 N N . ASP A 1 234 ? -6.051 -111.276 108.258 1.00 30.21 234 ASP A N 1
ATOM 1920 C CA . ASP A 1 234 ? -5.760 -111.569 106.864 1.00 28.60 234 ASP A CA 1
ATOM 1921 C C . ASP A 1 234 ? -4.262 -111.784 106.709 1.00 29.77 234 ASP A C 1
ATOM 1922 O O . ASP A 1 234 ? -3.521 -111.727 107.686 1.00 28.07 234 ASP A O 1
ATOM 1927 N N . VAL A 1 235 ? -3.830 -112.041 105.478 1.00 29.62 235 VAL A N 1
ATOM 1928 C CA . VAL A 1 235 ? -2.427 -112.266 105.177 1.00 29.89 235 VAL A CA 1
ATOM 1929 C C . VAL A 1 235 ? -1.865 -111.082 104.372 1.00 32.32 235 VAL A C 1
ATOM 1930 O O . VAL A 1 235 ? -2.593 -110.446 103.593 1.00 31.77 235 VAL A O 1
ATOM 1934 N N . SER A 1 236 ? -0.585 -110.774 104.589 1.00 29.03 236 SER A N 1
ATOM 1935 C CA . SER A 1 236 ? 0.113 -109.709 103.867 1.00 29.15 236 SER A CA 1
ATOM 1936 C C . SER A 1 236 ? 1.625 -109.978 103.937 1.00 28.82 236 SER A C 1
ATOM 1937 O O . SER A 1 236 ? 2.067 -110.769 104.748 1.00 31.15 236 SER A O 1
ATOM 1940 N N . ALA A 1 237 ? 2.416 -109.324 103.096 1.00 28.41 237 ALA A N 1
ATOM 1941 C CA . ALA A 1 237 ? 3.856 -109.559 103.092 1.00 30.37 237 ALA A CA 1
ATOM 1942 C C . ALA A 1 237 ? 4.491 -109.430 104.480 1.00 30.82 237 ALA A C 1
ATOM 1943 O O . ALA A 1 237 ? 5.365 -110.216 104.834 1.00 30.41 237 ALA A O 1
ATOM 1945 N N . HIS A 1 238 ? 4.052 -108.437 105.252 1.00 31.04 238 HIS A N 1
ATOM 1946 C CA . HIS A 1 238 ? 4.569 -108.206 106.601 1.00 32.81 238 HIS A CA 1
ATOM 1947 C C . HIS A 1 238 ? 3.406 -107.940 107.553 1.00 31.87 238 HIS A C 1
ATOM 1948 O O . HIS A 1 238 ? 2.526 -107.139 107.258 1.00 32.55 238 HIS A O 1
ATOM 1955 N N . PRO A 1 239 ? 3.399 -108.609 108.715 1.00 32.44 239 PRO A N 1
ATOM 1956 C CA . PRO A 1 239 ? 2.342 -108.447 109.718 1.00 31.85 239 PRO A CA 1
ATOM 1957 C C . PRO A 1 239 ? 2.239 -107.024 110.230 1.00 32.54 239 PRO A C 1
ATOM 1958 O O . PRO A 1 239 ? 3.251 -106.389 110.519 1.00 34.11 239 PRO A O 1
ATOM 1962 N N . PHE A 1 240 ? 1.013 -106.525 110.334 1.00 31.51 240 PHE A N 1
ATOM 1963 C CA . PHE A 1 240 ? 0.774 -105.189 110.856 1.00 32.25 240 PHE A CA 1
ATOM 1964 C C . PHE A 1 240 ? -0.633 -105.105 111.432 1.00 31.85 240 PHE A C 1
ATOM 1965 O O . PHE A 1 240 ? -1.424 -106.039 111.313 1.00 30.94 240 PHE A O 1
ATOM 1973 N N . THR A 1 241 ? -0.926 -103.979 112.071 1.00 32.39 241 THR A N 1
ATOM 1974 C CA . THR A 1 241 ? -2.226 -103.740 112.670 1.00 30.82 241 THR A CA 1
ATOM 1975 C C . THR A 1 241 ? -2.714 -102.382 112.195 1.00 30.68 241 THR A C 1
ATOM 1976 O O . THR A 1 241 ? -1.934 -101.435 112.126 1.00 30.82 241 THR A O 1
ATOM 1980 N N . THR A 1 242 ? -3.994 -102.294 111.840 1.00 31.57 242 THR A N 1
ATOM 1981 C CA . THR A 1 242 ? -4.577 -101.023 111.423 1.00 31.22 242 THR A CA 1
ATOM 1982 C C . THR A 1 242 ? -5.859 -100.782 112.170 1.00 30.96 242 THR A C 1
ATOM 1983 O O . THR A 1 242 ? -6.563 -101.715 112.533 1.00 32.15 242 THR A O 1
ATOM 1987 N N . GLU A 1 243 ? -6.179 -99.513 112.349 1.00 31.90 243 GLU A N 1
ATOM 1988 C CA . GLU A 1 243 ? -7.399 -99.132 113.014 1.00 32.78 243 GLU A CA 1
ATOM 1989 C C . GLU A 1 243 ? -8.197 -98.287 112.040 1.00 31.35 243 GLU A C 1
ATOM 1990 O O . GLU A 1 243 ? -7.788 -97.179 111.710 1.00 31.89 243 GLU A O 1
ATOM 1996 N N . PHE A 1 244 ? -9.308 -98.823 111.548 1.00 29.75 244 PHE A N 1
ATOM 1997 C CA . PHE A 1 244 ? -10.173 -98.055 110.663 1.00 30.34 244 PHE A CA 1
ATOM 1998 C C . PHE A 1 244 ? -11.079 -97.286 111.633 1.00 32.20 244 PHE A C 1
ATOM 1999 O O . PHE A 1 244 ? -11.606 -96.218 111.323 1.00 34.44 244 PHE A O 1
ATOM 2007 N N . GLY A 1 245 ? -11.241 -97.856 112.825 1.00 33.13 245 GLY A N 1
ATOM 2008 C CA . GLY A 1 245 ? -12.063 -97.252 113.858 1.00 33.28 245 GLY A CA 1
ATOM 2009 C C . GLY A 1 245 ? -11.992 -98.076 115.135 1.00 33.11 245 GLY A C 1
ATOM 2010 O O . GLY A 1 245 ? -11.307 -99.108 115.184 1.00 32.91 245 GLY A O 1
ATOM 2011 N N . ILE A 1 246 ? -12.688 -97.622 116.173 1.00 32.60 246 ILE A N 1
ATOM 2012 C CA . ILE A 1 246 ? -12.711 -98.340 117.447 1.00 31.30 246 ILE A CA 1
ATOM 2013 C C . ILE A 1 246 ? -13.443 -99.674 117.278 1.00 30.63 246 ILE A C 1
ATOM 2014 O O . ILE A 1 246 ? -13.155 -100.649 117.961 1.00 32.11 246 ILE A O 1
ATOM 2019 N N . ARG A 1 247 ? -14.390 -99.711 116.351 1.00 30.94 247 ARG A N 1
ATOM 2020 C CA . ARG A 1 247 ? -15.169 -100.913 116.103 1.00 29.92 247 ARG A CA 1
ATOM 2021 C C . ARG A 1 247 ? -14.739 -101.600 114.818 1.00 31.44 247 ARG A C 1
ATOM 2022 O O . ARG A 1 247 ? -15.509 -102.375 114.244 1.00 33.29 247 ARG A O 1
ATOM 2030 N N . ASP A 1 248 ? -13.525 -101.311 114.354 1.00 26.72 248 ASP A N 1
ATOM 2031 C CA . ASP A 1 248 ? -13.021 -101.931 113.132 1.00 29.12 248 ASP A CA 1
ATOM 2032 C C . ASP A 1 248 ? -11.499 -101.912 113.163 1.00 26.08 248 ASP A C 1
ATOM 2033 O O . ASP A 1 248 ? -10.887 -100.962 112.692 1.00 25.34 248 ASP A O 1
ATOM 2038 N N . VAL A 1 249 ? -10.894 -102.958 113.718 1.00 25.90 249 VAL A N 1
ATOM 2039 C CA . VAL A 1 249 ? -9.438 -103.037 113.818 1.00 25.90 249 VAL A CA 1
ATOM 2040 C C . VAL A 1 249 ? -8.984 -104.325 113.155 1.00 25.98 249 VAL A C 1
ATOM 2041 O O . VAL A 1 249 ? -9.527 -105.398 113.424 1.00 27.65 249 VAL A O 1
ATOM 2045 N N . ARG A 1 250 ? -7.977 -104.221 112.295 1.00 25.07 250 ARG A N 1
ATOM 2046 C CA . ARG A 1 250 ? -7.511 -105.371 111.548 1.00 25.70 250 ARG A CA 1
ATOM 2047 C C . ARG A 1 250 ? -6.023 -105.675 111.661 1.00 26.50 250 ARG A C 1
ATOM 2048 O O . ARG A 1 250 ? -5.191 -104.769 111.729 1.00 27.46 250 ARG A O 1
ATOM 2056 N N . ILE A 1 251 ? -5.701 -106.965 111.691 1.00 26.33 251 ILE A N 1
ATOM 2057 C CA . ILE A 1 251 ? -4.317 -107.412 111.772 1.00 26.59 251 ILE A CA 1
ATOM 2058 C C . ILE A 1 251 ? -4.061 -108.436 110.676 1.00 29.14 251 ILE A C 1
ATOM 2059 O O . ILE A 1 251 ? -4.989 -109.054 110.149 1.00 29.05 251 ILE A O 1
ATOM 2064 N N . THR A 1 252 ? -2.795 -108.609 110.324 1.00 29.52 252 THR A N 1
ATOM 2065 C CA . THR A 1 252 ? -2.428 -109.591 109.323 1.00 28.97 252 THR A CA 1
ATOM 2066 C C . THR A 1 252 ? -1.226 -110.358 109.847 1.00 31.16 252 THR A C 1
ATOM 2067 O O . THR A 1 252 ? -0.577 -109.945 110.808 1.00 30.78 252 THR A O 1
ATOM 2071 N N . THR A 1 253 ? -0.945 -111.492 109.231 1.00 30.65 253 THR A N 1
ATOM 2072 C CA . THR A 1 253 ? 0.214 -112.278 109.607 1.00 30.31 253 THR A CA 1
ATOM 2073 C C . THR A 1 253 ? 0.677 -112.823 108.288 1.00 29.17 253 THR A C 1
ATOM 2074 O O . THR A 1 253 ? 0.177 -112.419 107.237 1.00 30.38 253 THR A O 1
ATOM 2078 N N . ARG A 1 254 ? 1.640 -113.722 108.324 1.00 28.98 254 ARG A N 1
ATOM 2079 C CA . ARG A 1 254 ? 2.091 -114.328 107.094 1.00 31.32 254 ARG A CA 1
ATOM 2080 C C . ARG A 1 254 ? 2.433 -115.751 107.435 1.00 32.65 254 ARG A C 1
ATOM 2081 O O . ARG A 1 254 ? 2.707 -116.068 108.592 1.00 33.30 254 ARG A O 1
ATOM 2089 N N . TYR A 1 255 ? 2.393 -116.606 106.426 1.00 31.56 255 TYR A N 1
ATOM 2090 C CA . TYR A 1 255 ? 2.700 -118.003 106.600 1.00 33.77 255 TYR A CA 1
ATOM 2091 C C . TYR A 1 255 ? 3.911 -118.355 105.746 1.00 34.50 255 TYR A C 1
ATOM 2092 O O . TYR A 1 255 ? 3.775 -118.625 104.563 1.00 34.88 255 TYR A O 1
ATOM 2101 N N . GLU A 1 256 ? 5.097 -118.315 106.356 1.00 36.80 256 GLU A N 1
ATOM 2102 C CA . GLU A 1 256 ? 6.353 -118.629 105.674 1.00 36.43 256 GLU A CA 1
ATOM 2103 C C . GLU A 1 256 ? 6.344 -120.037 105.098 1.00 37.27 256 GLU A C 1
ATOM 2104 O O . GLU A 1 256 ? 7.014 -120.309 104.106 1.00 39.58 256 GLU A O 1
ATOM 2110 N N . GLY A 1 257 ? 5.609 -120.935 105.742 1.00 36.27 257 GLY A N 1
ATOM 2111 C CA . GLY A 1 257 ? 5.548 -122.307 105.278 1.00 37.10 257 GLY A CA 1
ATOM 2112 C C . GLY A 1 257 ? 6.408 -123.225 106.130 1.00 38.16 257 GLY A C 1
ATOM 2113 O O . GLY A 1 257 ? 6.355 -124.447 105.986 1.00 39.41 257 GLY A O 1
ATOM 2114 N N . TYR A 1 258 ? 7.213 -122.638 107.012 1.00 37.18 258 TYR A N 1
ATOM 2115 C CA . TYR A 1 258 ? 8.077 -123.409 107.908 1.00 37.48 258 TYR A CA 1
ATOM 2116 C C . TYR A 1 258 ? 8.370 -122.551 109.144 1.00 36.80 258 TYR A C 1
ATOM 2117 O O . TYR A 1 258 ? 8.105 -121.352 109.133 1.00 35.38 258 TYR A O 1
ATOM 2126 N N . ASP A 1 259 ? 8.900 -123.164 110.202 1.00 38.01 259 ASP A N 1
ATOM 2127 C CA . ASP A 1 259 ? 9.215 -122.446 111.443 1.00 37.59 259 ASP A CA 1
ATOM 2128 C C . ASP A 1 259 ? 7.912 -121.831 111.962 1.00 37.31 259 ASP A C 1
ATOM 2129 O O . ASP A 1 259 ? 7.806 -120.617 112.085 1.00 38.22 259 ASP A O 1
ATOM 2134 N N . PHE A 1 260 ? 6.935 -122.676 112.283 1.00 38.87 260 PHE A N 1
ATOM 2135 C CA . PHE A 1 260 ? 5.621 -122.208 112.726 1.00 40.73 260 PHE A CA 1
ATOM 2136 C C . PHE A 1 260 ? 5.554 -121.208 113.874 1.00 40.84 260 PHE A C 1
ATOM 2137 O O . PHE A 1 260 ? 4.517 -120.565 114.075 1.00 41.64 260 PHE A O 1
ATOM 2145 N N . ARG A 1 261 ? 6.647 -121.059 114.615 1.00 39.85 261 ARG A N 1
ATOM 2146 C CA . ARG A 1 261 ? 6.683 -120.115 115.727 1.00 36.90 261 ARG A CA 1
ATOM 2147 C C . ARG A 1 261 ? 6.431 -118.699 115.205 1.00 35.55 261 ARG A C 1
ATOM 2148 O O . ARG A 1 261 ? 5.782 -117.883 115.859 1.00 34.13 261 ARG A O 1
ATOM 2156 N N . ARG A 1 262 ? 6.958 -118.418 114.021 1.00 33.82 262 ARG A N 1
ATOM 2157 C CA . ARG A 1 262 ? 6.839 -117.099 113.414 1.00 36.05 262 ARG A CA 1
ATOM 2158 C C . ARG A 1 262 ? 5.417 -116.571 113.253 1.00 34.66 262 ARG A C 1
ATOM 2159 O O . ARG A 1 262 ? 5.082 -115.500 113.750 1.00 31.94 262 ARG A O 1
ATOM 2167 N N . THR A 1 263 ? 4.588 -117.319 112.540 1.00 35.38 263 THR A N 1
ATOM 2168 C CA . THR A 1 263 ? 3.232 -116.875 112.307 1.00 35.38 263 THR A CA 1
ATOM 2169 C C . THR A 1 263 ? 2.445 -116.784 113.603 1.00 35.85 263 THR A C 1
ATOM 2170 O O . THR A 1 263 ? 1.626 -115.884 113.772 1.00 37.40 263 THR A O 1
ATOM 2174 N N . ILE A 1 264 ? 2.709 -117.695 114.531 1.00 36.36 264 ILE A N 1
ATOM 2175 C CA . ILE A 1 264 ? 1.998 -117.681 115.808 1.00 35.58 264 ILE A CA 1
ATOM 2176 C C . ILE A 1 264 ? 2.305 -116.442 116.646 1.00 35.22 264 ILE A C 1
ATOM 2177 O O . ILE A 1 264 ? 1.403 -115.675 116.977 1.00 33.86 264 ILE A O 1
ATOM 2182 N N . LEU A 1 265 ? 3.573 -116.254 117.002 1.00 36.22 265 LEU A N 1
ATOM 2183 C CA . LEU A 1 265 ? 3.943 -115.112 117.838 1.00 36.65 265 LEU A CA 1
ATOM 2184 C C . LEU A 1 265 ? 3.679 -113.790 117.144 1.00 36.46 265 LEU A C 1
ATOM 2185 O O . LEU A 1 265 ? 3.374 -112.788 117.788 1.00 36.63 265 LEU A O 1
ATOM 2190 N N . SER A 1 266 ? 3.803 -113.795 115.823 1.00 35.98 266 SER A N 1
ATOM 2191 C CA . SER A 1 266 ? 3.554 -112.605 115.030 1.00 35.44 266 SER A CA 1
ATOM 2192 C C . SER A 1 266 ? 2.078 -112.218 115.130 1.00 34.21 266 SER A C 1
ATOM 2193 O O . SER A 1 266 ? 1.745 -111.035 115.253 1.00 33.40 266 SER A O 1
ATOM 2196 N N . THR A 1 267 ? 1.193 -113.214 115.070 1.00 32.83 267 THR A N 1
ATOM 2197 C CA . THR A 1 267 ? -0.242 -112.951 115.163 1.00 32.52 267 THR A CA 1
ATOM 2198 C C . THR A 1 267 ? -0.565 -112.405 116.565 1.00 31.07 267 THR A C 1
ATOM 2199 O O . THR A 1 267 ? -1.322 -111.433 116.721 1.00 28.00 267 THR A O 1
ATOM 2203 N N . VAL A 1 268 ? 0.036 -113.035 117.573 1.00 28.42 268 VAL A N 1
ATOM 2204 C CA . VAL A 1 268 ? -0.147 -112.642 118.967 1.00 28.10 268 VAL A CA 1
ATOM 2205 C C . VAL A 1 268 ? 0.379 -111.220 119.141 1.00 27.94 268 VAL A C 1
ATOM 2206 O O . VAL A 1 268 ? -0.280 -110.367 119.748 1.00 26.51 268 VAL A O 1
ATOM 2210 N N . HIS A 1 269 ? 1.565 -110.970 118.593 1.00 28.51 269 HIS A N 1
ATOM 2211 C CA . HIS A 1 269 ? 2.187 -109.639 118.654 1.00 29.24 269 HIS A CA 1
ATOM 2212 C C . HIS A 1 269 ? 1.175 -108.621 118.135 1.00 28.77 269 HIS A C 1
ATOM 2213 O O . HIS A 1 269 ? 0.806 -107.685 118.840 1.00 29.02 269 HIS A O 1
ATOM 2220 N N . GLU A 1 270 ? 0.711 -108.810 116.901 1.00 29.35 270 GLU A N 1
ATOM 2221 C CA . GLU A 1 270 ? -0.258 -107.882 116.335 1.00 28.17 270 GLU A CA 1
ATOM 2222 C C . GLU A 1 270 ? -1.544 -107.828 117.157 1.00 26.64 270 GLU A C 1
ATOM 2223 O O . GLU A 1 270 ? -2.155 -106.776 117.275 1.00 28.25 270 GLU A O 1
ATOM 2229 N N . PHE A 1 271 ? -1.966 -108.953 117.728 1.00 28.38 271 PHE A N 1
ATOM 2230 C CA . PHE A 1 271 ? -3.177 -108.936 118.548 1.00 27.75 271 PHE A CA 1
ATOM 2231 C C . PHE A 1 271 ? -3.005 -107.910 119.669 1.00 28.95 271 PHE A C 1
ATOM 2232 O O . PHE A 1 271 ? -3.948 -107.182 120.020 1.00 30.39 271 PHE A O 1
ATOM 2240 N N . GLY A 1 272 ? -1.798 -107.860 120.232 1.00 27.78 272 GLY A N 1
ATOM 2241 C CA . GLY A 1 272 ? -1.520 -106.930 121.315 1.00 28.50 272 GLY A CA 1
ATOM 2242 C C . GLY A 1 272 ? -1.736 -105.488 120.908 1.00 30.97 272 GLY A C 1
ATOM 2243 O O . GLY A 1 272 ? -2.213 -104.668 121.698 1.00 29.35 272 GLY A O 1
ATOM 2244 N N . HIS A 1 273 ? -1.364 -105.172 119.671 1.00 31.53 273 HIS A N 1
ATOM 2245 C CA . HIS A 1 273 ? -1.549 -103.832 119.141 1.00 32.28 273 HIS A CA 1
ATOM 2246 C C . HIS A 1 273 ? -3.039 -103.559 118.998 1.00 30.44 273 HIS A C 1
ATOM 2247 O O . HIS A 1 273 ? -3.535 -102.500 119.388 1.00 28.64 273 HIS A O 1
ATOM 2254 N N . ALA A 1 274 ? -3.737 -104.536 118.428 1.00 29.88 274 ALA A N 1
ATOM 2255 C CA . ALA A 1 274 ? -5.172 -104.433 118.159 1.00 30.82 274 ALA A CA 1
ATOM 2256 C C . ALA A 1 274 ? -6.053 -104.259 119.394 1.00 30.23 274 ALA A C 1
ATOM 2257 O O . ALA A 1 274 ? -6.895 -103.355 119.433 1.00 31.31 274 ALA A O 1
ATOM 2259 N N . LEU A 1 275 ? -5.863 -105.117 120.399 1.00 32.34 275 LEU A N 1
ATOM 2260 C CA . LEU A 1 275 ? -6.659 -105.053 121.631 1.00 29.80 275 LEU A CA 1
ATOM 2261 C C . LEU A 1 275 ? -6.629 -103.626 122.143 1.00 29.98 275 LEU A C 1
ATOM 2262 O O . LEU A 1 275 ? -7.647 -103.066 122.558 1.00 31.59 275 LEU A O 1
ATOM 2267 N N . TYR A 1 276 ? -5.443 -103.041 122.091 1.00 28.53 276 TYR A N 1
ATOM 2268 C CA . TYR A 1 276 ? -5.220 -101.670 122.519 1.00 28.49 276 TYR A CA 1
ATOM 2269 C C . TYR A 1 276 ? -6.177 -100.703 121.803 1.00 28.36 276 TYR A C 1
ATOM 2270 O O . TYR A 1 276 ? -6.876 -99.900 122.430 1.00 27.21 276 TYR A O 1
ATOM 2279 N N . GLU A 1 277 ? -6.206 -100.778 120.483 1.00 29.08 277 GLU A N 1
ATOM 2280 C CA . GLU A 1 277 ? -7.074 -99.899 119.712 1.00 29.77 277 GLU A CA 1
ATOM 2281 C C . GLU A 1 277 ? -8.534 -100.298 119.900 1.00 31.36 277 GLU A C 1
ATOM 2282 O O . GLU A 1 277 ? -9.435 -99.461 119.898 1.00 31.82 277 GLU A O 1
ATOM 2288 N N . LEU A 1 278 ? -8.743 -101.594 120.073 1.00 32.77 278 LEU A N 1
ATOM 2289 C CA . LEU A 1 278 ? -10.062 -102.164 120.275 1.00 34.41 278 LEU A CA 1
ATOM 2290 C C . LEU A 1 278 ? -10.645 -101.712 121.612 1.00 35.47 278 LEU A C 1
ATOM 2291 O O . LEU A 1 278 ? -11.836 -101.427 121.711 1.00 33.41 278 LEU A O 1
ATOM 2296 N N . GLN A 1 279 ? -9.801 -101.637 122.639 1.00 36.00 279 GLN A N 1
ATOM 2297 C CA . GLN A 1 279 ? -10.270 -101.244 123.963 1.00 36.65 279 GLN A CA 1
ATOM 2298 C C . GLN A 1 279 ? -10.157 -99.752 124.223 1.00 37.38 279 GLN A C 1
ATOM 2299 O O . GLN A 1 279 ? -9.800 -99.322 125.314 1.00 38.43 279 GLN A O 1
ATOM 2305 N N . GLN A 1 280 ? -10.485 -98.971 123.202 1.00 35.31 280 GLN A N 1
ATOM 2306 C CA . GLN A 1 280 ? -10.441 -97.528 123.293 1.00 35.21 280 GLN A CA 1
ATOM 2307 C C . GLN A 1 280 ? -11.790 -97.068 123.845 1.00 35.04 280 GLN A C 1
ATOM 2308 O O . GLN A 1 280 ? -12.755 -97.823 123.833 1.00 34.37 280 GLN A O 1
ATOM 2314 N N . ASP A 1 281 ? -11.854 -95.840 124.341 1.00 34.59 281 ASP A N 1
ATOM 2315 C CA . ASP A 1 281 ? -13.088 -95.303 124.910 1.00 34.06 281 ASP A CA 1
ATOM 2316 C C . ASP A 1 281 ? -13.961 -94.716 123.801 1.00 35.27 281 ASP A C 1
ATOM 2317 O O . ASP A 1 281 ? -13.591 -93.715 123.191 1.00 35.78 281 ASP A O 1
ATOM 2322 N N . GLU A 1 282 ? -15.124 -95.317 123.551 1.00 35.42 282 GLU A N 1
ATOM 2323 C CA . GLU A 1 282 ? -16.006 -94.836 122.483 1.00 37.35 282 GLU A CA 1
ATOM 2324 C C . GLU A 1 282 ? -16.549 -93.414 122.633 1.00 37.45 282 GLU A C 1
ATOM 2325 O O . GLU A 1 282 ? -17.119 -92.866 121.692 1.00 37.08 282 GLU A O 1
ATOM 2331 N N . ARG A 1 283 ? -16.391 -92.806 123.800 1.00 36.30 283 ARG A N 1
ATOM 2332 C CA . ARG A 1 283 ? -16.859 -91.438 123.947 1.00 38.11 283 ARG A CA 1
ATOM 2333 C C . ARG A 1 283 ? -15.883 -90.508 123.215 1.00 38.02 283 ARG A C 1
ATOM 2334 O O . ARG A 1 283 ? -16.169 -89.330 123.032 1.00 38.60 283 ARG A O 1
ATOM 2342 N N . PHE A 1 284 ? -14.735 -91.054 122.801 1.00 38.62 284 PHE A N 1
ATOM 2343 C CA . PHE A 1 284 ? -13.693 -90.297 122.091 1.00 37.86 284 PHE A CA 1
ATOM 2344 C C . PHE A 1 284 ? -13.714 -90.548 120.569 1.00 39.57 284 PHE A C 1
ATOM 2345 O O . PHE A 1 284 ? -12.862 -90.036 119.826 1.00 39.71 284 PHE A O 1
ATOM 2353 N N . MET A 1 285 ? -14.683 -91.337 120.109 1.00 36.78 285 MET A N 1
ATOM 2354 C CA . MET A 1 285 ? -14.806 -91.670 118.691 1.00 36.26 285 MET A CA 1
ATOM 2355 C C . MET A 1 285 ? -14.797 -90.412 117.815 1.00 35.89 285 MET A C 1
ATOM 2356 O O . MET A 1 285 ? -15.495 -89.438 118.106 1.00 34.23 285 MET A O 1
ATOM 2361 N N . PHE A 1 286 ? -14.005 -90.438 116.741 1.00 35.82 286 PHE A N 1
ATOM 2362 C CA . PHE A 1 286 ? -13.886 -89.295 115.818 1.00 34.63 286 PHE A CA 1
ATOM 2363 C C . PHE A 1 286 ? -13.020 -88.133 116.335 1.00 32.90 286 PHE A C 1
ATOM 2364 O O . PHE A 1 286 ? -12.891 -87.109 115.659 1.00 33.96 286 PHE A O 1
ATOM 2372 N N . THR A 1 287 ? -12.430 -88.292 117.517 1.00 31.68 287 THR A N 1
ATOM 2373 C CA . THR A 1 287 ? -11.603 -87.239 118.108 1.00 31.46 287 THR A CA 1
ATOM 2374 C C . THR A 1 287 ? -10.133 -87.634 118.190 1.00 31.51 287 THR A C 1
ATOM 2375 O O . THR A 1 287 ? -9.79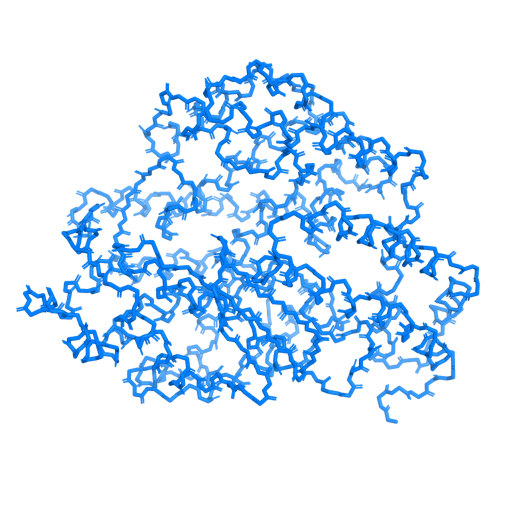7 -88.814 118.219 1.00 30.61 287 THR A O 1
ATOM 2379 N N . PRO A 1 288 ? -9.237 -86.639 118.259 1.00 34.69 288 PRO A N 1
ATOM 2380 C CA . PRO A 1 288 ? -7.792 -86.894 118.342 1.00 34.56 288 PRO A CA 1
ATOM 2381 C C . PRO A 1 288 ? -7.256 -87.562 119.614 1.00 35.20 288 PRO A C 1
ATOM 2382 O O . PRO A 1 288 ? -6.073 -87.885 119.672 1.00 35.94 288 PRO A O 1
ATOM 2386 N N . ILE A 1 289 ? -8.097 -87.770 120.628 1.00 35.70 289 ILE A N 1
ATOM 2387 C CA . ILE A 1 289 ? -7.631 -88.430 121.847 1.00 34.74 289 ILE A CA 1
ATOM 2388 C C . ILE A 1 289 ? -7.860 -89.935 121.819 1.00 35.52 289 ILE A C 1
ATOM 2389 O O . ILE A 1 289 ? -7.297 -90.672 122.632 1.00 33.80 289 ILE A O 1
ATOM 2394 N N . ALA A 1 290 ? -8.692 -90.391 120.889 1.00 33.97 290 ALA A N 1
ATOM 2395 C CA . ALA A 1 290 ? -8.931 -91.824 120.745 1.00 34.92 290 ALA A CA 1
ATOM 2396 C C . ALA A 1 290 ? -7.684 -92.419 120.076 1.00 34.11 290 ALA A C 1
ATOM 2397 O O . ALA A 1 290 ? -7.073 -91.771 119.228 1.00 36.42 290 ALA A O 1
ATOM 2399 N N . GLY A 1 291 ? -7.298 -93.635 120.466 1.00 35.34 291 GLY A N 1
ATOM 2400 C CA . GLY A 1 291 ? -6.136 -94.283 119.864 1.00 34.10 291 GLY A CA 1
ATOM 2401 C C . GLY A 1 291 ? -4.828 -94.298 120.648 1.00 34.23 291 GLY A C 1
ATOM 2402 O O . GLY A 1 291 ? -4.544 -93.385 121.420 1.00 33.56 291 GLY A O 1
ATOM 2403 N N . GLY A 1 292 ? -4.017 -95.331 120.430 1.00 34.27 292 GLY A N 1
ATOM 2404 C CA . GLY A 1 292 ? -2.742 -95.453 121.127 1.00 32.68 292 GLY A CA 1
ATOM 2405 C C . GLY A 1 292 ? -1.906 -94.184 121.119 1.00 30.66 292 GLY A C 1
ATOM 2406 O O . GLY A 1 292 ? -1.738 -93.546 120.088 1.00 30.60 292 GLY A O 1
ATOM 2407 N N . VAL A 1 293 ? -1.341 -93.835 122.268 1.00 31.07 293 VAL A N 1
ATOM 2408 C CA . VAL A 1 293 ? -0.570 -92.609 122.367 1.00 29.24 293 VAL A CA 1
ATOM 2409 C C . VAL A 1 293 ? 0.787 -92.534 121.646 1.00 28.87 293 VAL A C 1
ATOM 2410 O O . VAL A 1 293 ? 1.194 -91.460 121.242 1.00 28.72 293 VAL A O 1
ATOM 2414 N N . SER A 1 294 ? 1.481 -93.652 121.470 1.00 29.65 294 SER A N 1
ATOM 2415 C CA . SER A 1 294 ? 2.780 -93.603 120.808 1.00 30.07 294 SER A CA 1
ATOM 2416 C C . SER A 1 294 ? 3.299 -94.960 120.401 1.00 29.08 294 SER A C 1
ATOM 2417 O O . SER A 1 294 ? 2.763 -95.983 120.803 1.00 29.56 294 SER A O 1
ATOM 2420 N N . LEU A 1 295 ? 4.376 -94.955 119.621 1.00 30.18 295 LEU A N 1
ATOM 2421 C CA . LEU A 1 295 ? 5.011 -96.200 119.187 1.00 31.11 295 LEU A CA 1
ATOM 2422 C C . LEU A 1 295 ? 5.493 -97.023 120.362 1.00 29.75 295 LEU A C 1
ATOM 2423 O O . LEU A 1 295 ? 5.402 -98.249 120.342 1.00 29.17 295 LEU A O 1
ATOM 2428 N N . GLY A 1 296 ? 6.041 -96.352 121.372 1.00 29.70 296 GLY A N 1
ATOM 2429 C CA . GLY A 1 296 ? 6.550 -97.078 122.526 1.00 28.97 296 GLY A CA 1
ATOM 2430 C C . GLY A 1 296 ? 5.495 -97.751 123.388 1.00 27.17 296 GLY A C 1
ATOM 2431 O O . GLY A 1 296 ? 5.645 -98.896 123.797 1.00 27.02 296 GLY A O 1
ATOM 2432 N N . ILE A 1 297 ? 4.413 -97.045 123.670 1.00 28.96 297 ILE A N 1
ATOM 2433 C CA . ILE A 1 297 ? 3.347 -97.647 124.470 1.00 30.32 297 ILE A CA 1
ATOM 2434 C C . ILE A 1 297 ? 2.709 -98.764 123.635 1.00 31.31 297 ILE A C 1
ATOM 2435 O O . ILE A 1 297 ? 2.323 -99.805 124.168 1.00 32.68 297 ILE A O 1
ATOM 2440 N N . HIS A 1 298 ? 2.600 -98.557 122.320 1.00 30.38 298 HIS A N 1
ATOM 2441 C CA . HIS A 1 298 ? 1.996 -99.586 121.471 1.00 30.74 298 HIS A CA 1
ATOM 2442 C C . HIS A 1 298 ? 2.832 -100.856 121.503 1.00 28.70 298 HIS A C 1
ATOM 2443 O O . HIS A 1 298 ? 2.298 -101.949 121.623 1.00 27.61 298 HIS A O 1
ATOM 2450 N N . GLU A 1 299 ? 4.148 -100.716 121.418 1.00 28.85 299 GLU A N 1
ATOM 2451 C CA . GLU A 1 299 ? 5.014 -101.885 121.468 1.00 28.14 299 GLU A CA 1
ATOM 2452 C C . GLU A 1 299 ? 5.057 -102.520 122.860 1.00 27.84 299 GLU A C 1
ATOM 2453 O O . GLU A 1 299 ? 5.522 -103.646 123.016 1.00 26.93 299 GLU A O 1
ATOM 2459 N N . SER A 1 300 ? 4.586 -101.810 123.878 1.00 26.37 300 SER A N 1
ATOM 2460 C CA . SER A 1 300 ? 4.565 -102.425 125.206 1.00 29.94 300 SER A CA 1
ATOM 2461 C C . SER A 1 300 ? 3.401 -103.424 125.226 1.00 29.50 300 SER A C 1
ATOM 2462 O O . SER A 1 300 ? 3.419 -104.409 125.958 1.00 30.07 300 SER A O 1
ATOM 2465 N N . GLN A 1 301 ? 2.390 -103.167 124.401 1.00 30.87 301 GLN A N 1
ATOM 2466 C CA . GLN A 1 301 ? 1.224 -104.039 124.338 1.00 31.87 301 GLN A CA 1
ATOM 2467 C C . GLN A 1 301 ? 1.494 -105.247 123.463 1.00 33.64 301 GLN A C 1
ATOM 2468 O O . GLN A 1 301 ? 1.198 -106.380 123.852 1.00 34.64 301 GLN A O 1
ATOM 2474 N N . SER A 1 302 ? 2.065 -105.011 122.285 1.00 33.11 302 SER A N 1
ATOM 2475 C CA . SER A 1 302 ? 2.369 -106.107 121.377 1.00 33.20 302 SER A CA 1
ATOM 2476 C C . SER A 1 302 ? 3.375 -107.067 122.016 1.00 33.20 302 SER A C 1
ATOM 2477 O O . SER A 1 302 ? 3.227 -108.281 121.907 1.00 33.14 302 SER A O 1
ATOM 2480 N N . ARG A 1 303 ? 4.399 -106.521 122.672 1.00 33.87 303 ARG A N 1
ATOM 2481 C CA . ARG A 1 303 ? 5.419 -107.357 123.310 1.00 34.84 303 ARG A CA 1
ATOM 2482 C C . ARG A 1 303 ? 4.873 -108.018 124.566 1.00 34.70 303 ARG A C 1
ATOM 2483 O O . ARG A 1 303 ? 5.321 -109.093 124.955 1.00 36.17 303 ARG A O 1
ATOM 2491 N N . PHE A 1 304 ? 3.899 -107.378 125.205 1.00 35.64 304 PHE A N 1
ATOM 2492 C CA . PHE A 1 304 ? 3.303 -107.969 126.392 1.00 33.18 304 PHE A CA 1
ATOM 2493 C C . PHE A 1 304 ? 2.674 -109.298 125.986 1.00 33.73 304 PHE A C 1
ATOM 2494 O O . PHE A 1 304 ? 2.965 -110.340 126.578 1.00 32.64 304 PHE A O 1
ATOM 2502 N N . TRP A 1 305 ? 1.816 -109.267 124.966 1.00 32.48 305 TRP A N 1
ATOM 2503 C CA . TRP A 1 305 ? 1.160 -110.488 124.519 1.00 28.24 305 TRP A CA 1
ATOM 2504 C C . TRP A 1 305 ? 2.103 -111.474 123.849 1.00 30.16 305 TRP A C 1
ATOM 2505 O O . TRP A 1 305 ? 1.997 -112.691 124.056 1.00 30.09 305 TRP A O 1
ATOM 2516 N N . GLU A 1 306 ? 3.030 -110.964 123.052 1.00 29.24 306 GLU A N 1
ATOM 2517 C CA . GLU A 1 306 ? 3.962 -111.846 122.355 1.00 32.03 306 GLU A CA 1
ATOM 2518 C C . GLU A 1 306 ? 4.960 -112.579 123.255 1.00 34.47 306 GLU A C 1
ATOM 2519 O O . GLU A 1 306 ? 5.025 -113.809 123.241 1.00 36.48 306 GLU A O 1
ATOM 2525 N N . ASN A 1 307 ? 5.740 -111.822 124.025 1.00 36.34 307 ASN A N 1
ATOM 2526 C CA . ASN A 1 307 ? 6.780 -112.406 124.881 1.00 37.72 307 ASN A CA 1
ATOM 2527 C C . ASN A 1 307 ? 6.378 -112.745 126.316 1.00 37.23 307 ASN A C 1
ATOM 2528 O O . ASN A 1 307 ? 6.690 -113.826 126.809 1.00 37.50 307 ASN A O 1
ATOM 2533 N N . ILE A 1 308 ? 5.701 -111.824 126.989 1.00 35.14 308 ILE A N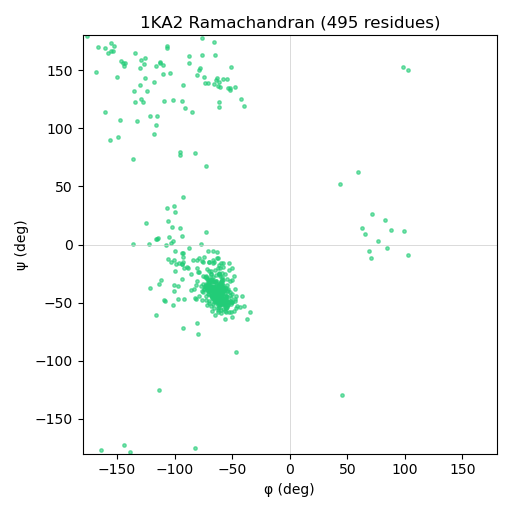 1
ATOM 2534 C CA . ILE A 1 308 ? 5.274 -112.074 128.358 1.00 35.81 308 ILE A CA 1
ATOM 2535 C C . ILE A 1 308 ? 4.353 -113.290 128.442 1.00 36.77 308 ILE A C 1
ATOM 2536 O O . ILE A 1 308 ? 4.504 -114.131 129.321 1.00 37.77 308 ILE A O 1
ATOM 2541 N N . ILE A 1 309 ? 3.405 -113.373 127.510 1.00 38.35 309 ILE A N 1
ATOM 2542 C CA . ILE A 1 309 ? 2.423 -114.458 127.457 1.00 37.08 309 ILE A CA 1
ATOM 2543 C C . ILE A 1 309 ? 2.726 -115.531 126.419 1.00 37.56 309 ILE A C 1
ATOM 2544 O O . ILE A 1 309 ? 2.750 -116.726 126.734 1.00 36.88 309 ILE A O 1
ATOM 2549 N N . GLY A 1 310 ? 2.946 -115.101 125.181 1.00 38.13 310 GLY A N 1
ATOM 2550 C CA . GLY A 1 310 ? 3.207 -116.036 124.101 1.00 36.76 310 GLY A CA 1
ATOM 2551 C C . GLY A 1 310 ? 4.399 -116.968 124.221 1.00 37.28 310 GLY A C 1
ATOM 2552 O O . GLY A 1 310 ? 4.378 -118.051 123.649 1.00 36.53 310 GLY A O 1
ATOM 2553 N N . ARG A 1 311 ? 5.437 -116.574 124.950 1.00 37.07 311 ARG A N 1
ATOM 2554 C CA . ARG A 1 311 ? 6.605 -117.441 125.093 1.00 38.47 311 ARG A CA 1
ATOM 2555 C C . ARG A 1 311 ? 6.649 -118.090 126.477 1.00 40.04 311 ARG A C 1
ATOM 2556 O O . ARG A 1 311 ? 7.623 -118.759 126.829 1.00 39.32 311 ARG A O 1
ATOM 2564 N N . SER A 1 312 ? 5.587 -117.885 127.254 1.00 39.96 312 SER A N 1
ATOM 2565 C CA . SER A 1 312 ? 5.497 -118.458 128.596 1.00 40.63 312 SER A CA 1
ATOM 2566 C C . SER A 1 312 ? 5.123 -119.940 128.506 1.00 40.86 312 SER A C 1
ATOM 2567 O O . SER A 1 312 ? 4.456 -120.368 127.558 1.00 38.56 312 SER A O 1
ATOM 2570 N N . LYS A 1 313 ? 5.545 -120.720 129.495 1.00 40.92 313 LYS A N 1
ATOM 2571 C CA . LYS A 1 313 ? 5.259 -122.153 129.515 1.00 40.80 313 LYS A CA 1
ATOM 2572 C C . LYS A 1 313 ? 3.756 -122.437 129.466 1.00 39.51 313 LYS A C 1
ATOM 2573 O O . LYS A 1 313 ? 3.310 -123.386 128.818 1.00 38.44 313 LYS A O 1
ATOM 2579 N N . GLU A 1 314 ? 2.985 -121.600 130.154 1.00 38.66 314 GLU A N 1
ATOM 2580 C CA . GLU A 1 314 ? 1.537 -121.746 130.201 1.00 37.45 314 GLU A CA 1
ATOM 2581 C C . GLU A 1 314 ? 0.869 -121.602 128.830 1.00 36.53 314 GLU A C 1
ATOM 2582 O O . GLU A 1 314 ? 0.005 -122.399 128.463 1.00 34.83 314 GLU A O 1
ATOM 2588 N N . PHE A 1 315 ? 1.261 -120.582 128.073 1.00 37.06 315 PHE A N 1
ATOM 2589 C CA . PHE A 1 315 ? 0.680 -120.382 126.745 1.00 36.16 315 PHE A CA 1
ATOM 2590 C C . PHE A 1 315 ? 0.998 -121.611 125.886 1.00 37.58 315 PHE A C 1
ATOM 2591 O O . PHE A 1 315 ? 0.186 -122.056 125.081 1.00 38.66 315 PHE A O 1
ATOM 2599 N N . VAL A 1 316 ? 2.180 -122.178 126.089 1.00 37.78 316 VAL A N 1
ATOM 2600 C CA . VAL A 1 316 ? 2.596 -123.358 125.342 1.00 39.28 316 VAL A CA 1
ATOM 2601 C C . VAL A 1 316 ? 1.715 -124.569 125.660 1.00 41.78 316 VAL A C 1
ATOM 2602 O O . VAL A 1 316 ? 1.352 -125.337 124.758 1.00 41.22 316 VAL A O 1
ATOM 2606 N N . GLU A 1 317 ? 1.400 -124.755 126.943 1.00 42.90 317 GLU A N 1
ATOM 2607 C CA . GLU A 1 317 ? 0.552 -125.873 127.368 1.00 44.65 317 GLU A CA 1
ATOM 2608 C C . GLU A 1 317 ? -0.852 -125.694 126.815 1.00 43.82 317 GLU A C 1
ATOM 2609 O O . GLU A 1 317 ? -1.473 -126.651 126.381 1.00 43.56 317 GLU A O 1
ATOM 2615 N N . LEU A 1 318 ? -1.333 -124.456 126.819 1.00 44.17 318 LEU A N 1
ATOM 2616 C CA . LEU A 1 318 ? -2.662 -124.124 126.313 1.00 42.78 318 LEU A CA 1
ATOM 2617 C C . LEU A 1 318 ? -2.869 -124.428 124.833 1.00 42.28 318 LEU A C 1
ATOM 2618 O O . LEU A 1 318 ? -3.931 -124.898 124.424 1.00 40.98 318 LEU A O 1
ATOM 2623 N N . ILE A 1 319 ? -1.849 -124.139 124.033 1.00 43.66 319 ILE A N 1
ATOM 2624 C CA . ILE A 1 319 ? -1.912 -124.340 122.586 1.00 44.79 319 ILE A CA 1
ATOM 2625 C C . ILE A 1 319 ? -1.400 -125.710 122.133 1.00 44.59 319 ILE A C 1
ATOM 2626 O O . ILE A 1 319 ? -1.716 -126.179 121.027 1.00 42.80 319 ILE A O 1
ATOM 2631 N N . TYR A 1 320 ? -0.612 -126.349 122.994 1.00 44.41 320 TYR A N 1
ATOM 2632 C CA . TYR A 1 320 ? -0.021 -127.646 122.684 1.00 44.31 320 TYR A CA 1
ATOM 2633 C C . TYR A 1 320 ? -0.983 -128.632 122.013 1.00 44.29 320 TYR A C 1
ATOM 2634 O O . TYR A 1 320 ? -0.681 -129.177 120.950 1.00 44.97 320 TYR A O 1
ATOM 2643 N N . PRO A 1 321 ? -2.154 -128.874 122.621 1.00 43.99 321 PRO A N 1
ATOM 2644 C CA . PRO A 1 321 ? -3.080 -129.819 121.987 1.00 44.79 321 PRO A CA 1
ATOM 2645 C C . PRO A 1 321 ? -3.502 -129.424 120.571 1.00 44.66 321 PRO A C 1
ATOM 2646 O O . PRO A 1 321 ? -3.662 -130.283 119.700 1.00 44.41 321 PRO A O 1
ATOM 2650 N N . VAL A 1 322 ? -3.663 -128.124 120.346 1.00 44.33 322 VAL A N 1
ATOM 2651 C CA . VAL A 1 322 ? -4.061 -127.614 119.042 1.00 42.07 322 VAL A CA 1
ATOM 2652 C C . VAL A 1 322 ? -2.964 -127.836 118.011 1.00 40.76 322 VAL A C 1
ATOM 2653 O O . VAL A 1 322 ? -3.240 -128.108 116.840 1.00 39.34 322 VAL A O 1
ATOM 2657 N N . LEU A 1 323 ? -1.718 -127.707 118.453 1.00 40.64 323 LEU A N 1
ATOM 2658 C CA . LEU A 1 323 ? -0.575 -127.917 117.576 1.00 40.93 323 LEU A CA 1
ATOM 2659 C C . LEU A 1 323 ? -0.552 -129.385 117.131 1.00 41.47 323 LEU A C 1
ATOM 2660 O O . LEU A 1 323 ? -0.292 -129.692 115.969 1.00 39.99 323 LEU A O 1
ATOM 2665 N N . LYS A 1 324 ? -0.826 -130.283 118.075 1.00 41.92 324 LYS A N 1
ATOM 2666 C CA . LYS A 1 324 ? -0.844 -131.719 117.806 1.00 44.74 324 LYS A CA 1
ATOM 2667 C C . LYS A 1 324 ? -1.955 -132.099 116.826 1.00 45.52 324 LYS A C 1
ATOM 2668 O O . LYS A 1 324 ? -1.749 -132.918 115.932 1.00 45.95 324 LYS A O 1
ATOM 2674 N N . GLU A 1 325 ? -3.131 -131.503 117.000 1.00 45.94 325 GLU A N 1
ATOM 2675 C CA . GLU A 1 325 ? -4.273 -131.784 116.129 1.00 45.93 325 GLU A CA 1
ATOM 2676 C C . GLU A 1 325 ? -4.038 -131.406 114.671 1.00 44.54 325 GLU A C 1
ATOM 2677 O O . GLU A 1 325 ? -4.405 -132.148 113.764 1.00 43.04 325 GLU A O 1
ATOM 2683 N N . ASN A 1 326 ? -3.415 -130.252 114.456 1.00 43.57 326 ASN A N 1
ATOM 2684 C CA . ASN A 1 326 ? -3.186 -129.741 113.112 1.00 42.25 326 ASN A CA 1
ATOM 2685 C C . ASN A 1 326 ? -1.814 -129.954 112.487 1.00 43.07 326 ASN A C 1
ATOM 2686 O O . ASN A 1 326 ? -1.665 -129.820 111.272 1.00 42.97 326 ASN A O 1
ATOM 2691 N N . LEU A 1 327 ? -0.810 -130.278 113.295 1.00 42.84 327 LEU A N 1
ATOM 2692 C CA . LEU A 1 327 ? 0.530 -130.478 112.755 1.00 42.98 327 LEU A CA 1
ATOM 2693 C C . LEU A 1 327 ? 1.012 -131.923 112.922 1.00 43.69 327 LEU A C 1
ATOM 2694 O O . LEU A 1 327 ? 1.278 -132.376 114.041 1.00 42.87 327 LEU A O 1
ATOM 2699 N N . PRO A 1 328 ? 1.131 -132.664 111.801 1.00 42.70 328 PRO A N 1
ATOM 2700 C CA . PRO A 1 328 ? 1.575 -134.063 111.796 1.00 43.91 328 PRO A CA 1
ATOM 2701 C C . PRO A 1 328 ? 2.932 -134.257 112.458 1.00 44.94 328 PRO A C 1
ATOM 2702 O O . PRO A 1 328 ? 3.099 -135.140 113.296 1.00 44.25 328 PRO A O 1
ATOM 2706 N N . PHE A 1 329 ? 3.896 -133.424 112.075 1.00 46.10 329 PHE A N 1
ATOM 2707 C CA . PHE A 1 329 ? 5.242 -133.510 112.623 1.00 46.39 329 PHE A CA 1
ATOM 2708 C C . PHE A 1 329 ? 5.294 -133.241 114.120 1.00 47.37 329 PHE A C 1
ATOM 2709 O O . PHE A 1 329 ? 6.349 -133.388 114.740 1.00 48.10 329 PHE A O 1
ATOM 2717 N N . MET A 1 330 ? 4.166 -132.842 114.707 1.00 48.23 330 MET A N 1
ATOM 2718 C CA . MET A 1 330 ? 4.137 -132.592 116.143 1.00 48.41 330 MET A CA 1
ATOM 2719 C C . MET A 1 330 ? 4.094 -133.885 116.943 1.00 50.31 330 MET A C 1
ATOM 2720 O O . MET A 1 330 ? 4.321 -133.867 118.152 1.00 50.86 330 MET A O 1
ATOM 2725 N N . SER A 1 331 ? 3.806 -135.005 116.284 1.00 51.99 331 SER A N 1
ATOM 2726 C CA . SER A 1 331 ? 3.755 -136.280 117.001 1.00 54.73 331 SER A CA 1
ATOM 2727 C C . SER A 1 331 ? 5.146 -136.779 117.402 1.00 54.88 331 SER A C 1
ATOM 2728 O O . SER A 1 331 ? 5.315 -137.912 117.839 1.00 56.03 331 SER A O 1
ATOM 2731 N N . ASN A 1 332 ? 6.141 -135.913 117.257 1.00 55.19 332 ASN A N 1
ATOM 2732 C CA . ASN A 1 332 ? 7.509 -136.259 117.596 1.00 54.44 332 ASN A CA 1
ATOM 2733 C C . ASN A 1 332 ? 8.072 -135.297 118.634 1.00 53.29 332 ASN A C 1
ATOM 2734 O O . ASN A 1 332 ? 9.234 -135.415 119.021 1.00 53.80 332 ASN A O 1
ATOM 2739 N N . TYR A 1 333 ? 7.263 -134.330 119.062 1.00 50.66 333 TYR A N 1
ATOM 2740 C CA . TYR A 1 333 ? 7.726 -133.371 120.056 1.00 49.08 333 TYR A CA 1
ATOM 2741 C C . TYR A 1 333 ? 6.815 -133.247 121.270 1.00 48.56 333 TYR A C 1
ATOM 2742 O O . TYR A 1 333 ? 5.613 -133.520 121.203 1.00 48.27 333 TYR A O 1
ATOM 2751 N N . THR A 1 334 ? 7.405 -132.822 122.383 1.00 48.36 334 THR A N 1
ATOM 2752 C CA . THR A 1 334 ? 6.665 -132.651 123.631 1.00 48.67 334 THR A CA 1
ATOM 2753 C C . THR A 1 334 ? 6.470 -131.161 123.894 1.00 49.59 334 THR A C 1
ATOM 2754 O O . THR A 1 334 ? 7.065 -130.321 123.215 1.00 49.16 334 THR A O 1
ATOM 2758 N N . PRO A 1 335 ? 5.627 -130.810 124.878 1.00 49.91 335 PRO A N 1
ATOM 2759 C CA . PRO A 1 335 ? 5.395 -129.398 125.195 1.00 50.74 335 PRO A CA 1
ATOM 2760 C C . PRO A 1 335 ? 6.655 -128.646 125.644 1.00 51.41 335 PRO A C 1
ATOM 2761 O O . PRO A 1 335 ? 6.731 -127.420 125.502 1.00 50.38 335 PRO A O 1
ATOM 2765 N N . GLU A 1 336 ? 7.634 -129.372 126.187 1.00 51.18 336 GLU A N 1
ATOM 2766 C CA . GLU A 1 336 ? 8.889 -128.743 126.613 1.00 50.65 336 GLU A CA 1
ATOM 2767 C C . GLU A 1 336 ? 9.672 -128.412 125.348 1.00 48.80 336 GLU A C 1
ATOM 2768 O O . GLU A 1 336 ? 10.364 -127.400 125.275 1.00 49.76 336 GLU A O 1
ATOM 2774 N N . ASP A 1 337 ? 9.557 -129.282 124.354 1.00 47.85 337 ASP A N 1
ATOM 2775 C CA . ASP A 1 337 ? 10.230 -129.077 123.081 1.00 48.15 337 ASP A CA 1
ATOM 2776 C C . ASP A 1 337 ? 9.704 -127.797 122.450 1.00 46.06 337 ASP A C 1
ATOM 2777 O O . ASP A 1 337 ? 10.453 -127.043 121.835 1.00 46.38 337 ASP A O 1
ATOM 2782 N N . VAL A 1 338 ? 8.406 -127.560 122.604 1.00 43.72 338 VAL A N 1
ATOM 2783 C CA . VAL A 1 338 ? 7.796 -126.365 122.049 1.00 42.47 338 VAL A CA 1
ATOM 2784 C C . VAL A 1 338 ? 8.257 -125.177 122.872 1.00 42.35 338 VAL A C 1
ATOM 2785 O O . VAL A 1 338 ? 8.533 -124.107 122.330 1.00 40.31 338 VAL A O 1
ATOM 2789 N N . TYR A 1 339 ? 8.354 -125.370 124.184 1.00 42.64 339 TYR A N 1
ATOM 2790 C CA . TYR A 1 339 ? 8.806 -124.291 125.046 1.00 42.89 339 TYR A CA 1
ATOM 2791 C C . TYR A 1 339 ? 10.211 -123.831 124.654 1.00 42.84 339 TYR A C 1
ATOM 2792 O O . TYR A 1 339 ? 10.405 -122.663 124.326 1.00 45.02 339 TYR A O 1
ATOM 2801 N N . LEU A 1 340 ? 11.186 -124.740 124.693 1.00 41.09 340 LEU A N 1
ATOM 2802 C CA . LEU A 1 340 ? 12.567 -124.395 124.347 1.00 40.29 340 LEU A CA 1
ATOM 2803 C C . LEU A 1 340 ? 12.639 -123.736 122.964 1.00 39.46 340 LEU A C 1
ATOM 2804 O O . LEU A 1 340 ? 13.410 -122.806 122.739 1.00 38.26 340 LEU A O 1
ATOM 2809 N N . TYR A 1 341 ? 11.818 -124.230 122.046 1.00 39.13 341 TYR A N 1
ATOM 2810 C CA . TYR A 1 341 ? 11.746 -123.707 120.688 1.00 38.00 341 TYR A CA 1
ATOM 2811 C C . TYR A 1 341 ? 11.328 -122.232 120.730 1.00 37.54 341 TYR A C 1
ATOM 2812 O O . TYR A 1 341 ? 11.986 -121.376 120.134 1.00 38.57 341 TYR A O 1
ATOM 2821 N N . PHE A 1 342 ? 10.257 -121.938 121.466 1.00 35.09 342 PHE A N 1
ATOM 2822 C CA . PHE A 1 342 ? 9.743 -120.572 121.591 1.00 36.17 342 PHE A CA 1
ATOM 2823 C C . PHE A 1 342 ? 10.673 -119.615 122.335 1.00 36.79 342 PHE A C 1
ATOM 2824 O O . PHE A 1 342 ? 10.471 -118.405 122.300 1.00 38.08 342 PHE A O 1
ATOM 2832 N N . ASN A 1 343 ? 11.685 -120.148 123.010 1.00 37.07 343 ASN A N 1
ATOM 2833 C CA . ASN A 1 343 ? 12.583 -119.308 123.791 1.00 35.22 343 ASN A CA 1
ATOM 2834 C C . ASN A 1 343 ? 14.054 -119.429 123.462 1.00 36.30 343 ASN A C 1
ATOM 2835 O O . ASN A 1 343 ? 14.901 -119.049 124.262 1.00 37.24 343 ASN A O 1
ATOM 2840 N N . ILE A 1 344 ? 14.364 -119.958 122.289 1.00 37.69 344 ILE A N 1
ATOM 2841 C CA . ILE A 1 344 ? 15.748 -120.088 121.886 1.00 38.13 344 ILE A CA 1
ATOM 2842 C C . ILE A 1 344 ? 16.456 -118.746 122.061 1.00 40.24 344 ILE A C 1
ATOM 2843 O O . ILE A 1 344 ? 15.828 -117.681 122.034 1.00 38.70 344 ILE A O 1
ATOM 2848 N N . VAL A 1 345 ? 17.764 -118.803 122.282 1.00 41.66 345 VAL A N 1
ATOM 2849 C CA . VAL A 1 345 ? 18.561 -117.595 122.440 1.00 43.49 345 VAL A CA 1
ATOM 2850 C C . VAL A 1 345 ? 19.804 -117.776 121.602 1.00 44.84 345 VAL A C 1
ATOM 2851 O O . VAL A 1 345 ? 20.542 -118.739 121.780 1.00 46.20 345 VAL A O 1
ATOM 2855 N N . ARG A 1 346 ? 20.025 -116.856 120.672 1.00 46.51 346 ARG A N 1
ATOM 2856 C CA . ARG A 1 346 ? 21.178 -116.957 119.801 1.00 48.59 346 ARG A CA 1
ATOM 2857 C C . ARG A 1 346 ? 21.541 -115.640 119.139 1.00 49.01 346 ARG A C 1
ATOM 2858 O O . ARG A 1 346 ? 20.779 -115.095 118.345 1.00 48.50 346 ARG A O 1
ATOM 2866 N N . PRO A 1 347 ? 22.711 -115.091 119.485 1.00 50.46 347 PRO A N 1
ATOM 2867 C CA . PRO A 1 347 ? 23.086 -113.830 118.849 1.00 50.26 347 PRO A CA 1
ATOM 2868 C C . PRO A 1 347 ? 23.193 -114.136 117.360 1.00 49.21 347 PRO A C 1
ATOM 2869 O O . PRO A 1 347 ? 23.725 -115.179 116.976 1.00 49.60 347 PRO A O 1
ATOM 2873 N N . ASP A 1 348 ? 22.649 -113.253 116.529 1.00 47.15 348 ASP A N 1
ATOM 2874 C CA . ASP A 1 348 ? 22.671 -113.452 115.088 1.00 44.55 348 ASP A CA 1
ATOM 2875 C C . ASP A 1 348 ? 22.625 -112.087 114.410 1.00 43.18 348 ASP A C 1
ATOM 2876 O O . ASP A 1 348 ? 22.401 -111.067 115.059 1.00 40.71 348 ASP A O 1
ATOM 2881 N N . PHE A 1 349 ? 22.829 -112.083 113.100 1.00 41.01 349 PHE A N 1
ATOM 2882 C CA . PHE A 1 349 ? 22.869 -110.856 112.323 1.00 40.58 349 PHE A CA 1
ATOM 2883 C C . PHE A 1 349 ? 21.598 -110.029 112.148 1.00 37.56 349 PHE A C 1
ATOM 2884 O O . PHE A 1 349 ? 21.658 -108.803 112.179 1.00 36.48 349 PHE A O 1
ATOM 2892 N N . ILE A 1 350 ? 20.459 -110.690 111.971 1.00 34.38 350 ILE A N 1
ATOM 2893 C CA . ILE A 1 350 ? 19.207 -109.988 111.703 1.00 32.01 350 ILE A CA 1
ATOM 2894 C C . ILE A 1 350 ? 18.338 -109.590 112.885 1.00 31.02 350 ILE A C 1
ATOM 2895 O O . ILE A 1 350 ? 17.813 -110.423 113.611 1.00 29.25 350 ILE A O 1
ATOM 2900 N N . ARG A 1 351 ? 18.163 -108.287 113.042 1.00 30.56 351 ARG A N 1
ATO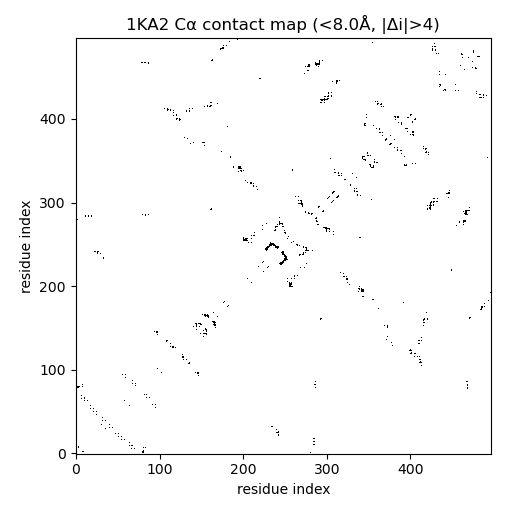M 2901 C CA . ARG A 1 351 ? 17.357 -107.753 114.122 1.00 31.59 351 ARG A CA 1
ATOM 2902 C C . ARG A 1 351 ? 15.953 -108.376 114.208 1.00 32.61 351 ARG A C 1
ATOM 2903 O O . ARG A 1 351 ? 15.528 -108.795 115.285 1.00 31.84 351 ARG A O 1
ATOM 2911 N N . THR A 1 352 ? 15.233 -108.454 113.089 1.00 31.80 352 THR A N 1
ATOM 2912 C CA . THR A 1 352 ? 13.879 -109.009 113.126 1.00 33.49 352 THR A CA 1
ATOM 2913 C C . THR A 1 352 ? 13.803 -110.478 113.537 1.00 34.70 352 THR A C 1
ATOM 2914 O O . THR A 1 352 ? 12.727 -111.000 113.815 1.00 34.48 352 THR A O 1
ATOM 2918 N N . GLU A 1 353 ? 14.944 -111.150 113.589 1.00 37.82 353 GLU A N 1
ATOM 2919 C CA . GLU A 1 353 ? 14.960 -112.554 113.983 1.00 38.96 353 GLU A CA 1
ATOM 2920 C C . GLU A 1 353 ? 15.507 -112.731 115.400 1.00 38.51 353 GLU A C 1
ATOM 2921 O O . GLU A 1 353 ? 15.373 -113.798 116.008 1.00 38.35 353 GLU A O 1
ATOM 2927 N N . ALA A 1 354 ? 16.109 -111.674 115.928 1.00 36.98 354 ALA A N 1
ATOM 2928 C CA . ALA A 1 354 ? 16.695 -111.716 117.264 1.00 35.75 354 ALA A CA 1
ATOM 2929 C C . ALA A 1 354 ? 15.728 -112.186 118.347 1.00 36.02 354 ALA A C 1
ATOM 2930 O O . ALA A 1 354 ? 14.567 -111.756 118.398 1.00 34.72 354 ALA A O 1
ATOM 2932 N N . ASP A 1 355 ? 16.224 -113.082 119.201 1.00 32.96 355 ASP A N 1
ATOM 2933 C CA . ASP A 1 355 ? 15.462 -113.607 120.326 1.00 30.09 355 ASP A CA 1
ATOM 2934 C C . ASP A 1 355 ? 15.264 -112.398 121.229 1.00 29.89 355 ASP A C 1
ATOM 2935 O O . ASP A 1 355 ? 15.844 -111.342 120.974 1.00 30.34 355 ASP A O 1
ATOM 2940 N N . VAL A 1 356 ? 14.488 -112.549 122.296 1.00 28.54 356 VAL A N 1
ATOM 2941 C CA . VAL A 1 356 ? 14.225 -111.425 123.190 1.00 31.91 356 VAL A CA 1
ATOM 2942 C C . VAL A 1 356 ? 15.405 -110.910 124.026 1.00 34.93 356 VAL A C 1
ATOM 2943 O O . VAL A 1 356 ? 15.388 -109.759 124.489 1.00 34.71 356 VAL A O 1
ATOM 2947 N N . VAL A 1 357 ? 16.412 -111.755 124.238 1.00 35.40 357 VAL A N 1
ATOM 2948 C CA . VAL A 1 357 ? 17.566 -111.360 125.037 1.00 37.27 357 VAL A CA 1
ATOM 2949 C C . VAL A 1 357 ? 18.587 -110.576 124.207 1.00 36.12 357 VAL A C 1
ATOM 2950 O O . VAL A 1 357 ? 19.160 -109.601 124.682 1.00 37.41 357 VAL A O 1
ATOM 2954 N N . THR A 1 358 ? 18.782 -110.986 122.956 1.00 37.79 358 THR A N 1
ATOM 2955 C CA . THR A 1 358 ? 19.723 -110.316 122.058 1.00 37.18 358 THR A CA 1
ATOM 2956 C C . THR A 1 358 ? 19.097 -109.152 121.264 1.00 38.00 358 THR A C 1
ATOM 2957 O O . THR A 1 358 ? 19.811 -108.270 120.783 1.00 38.05 358 THR A O 1
ATOM 2961 N N . TYR A 1 359 ? 17.771 -109.141 121.139 1.00 37.42 359 TYR A N 1
ATOM 2962 C CA . TYR A 1 359 ? 17.075 -108.088 120.381 1.00 37.16 359 TYR A CA 1
ATOM 2963 C C . TYR A 1 359 ? 17.481 -106.648 120.692 1.00 36.88 359 TYR A C 1
ATOM 2964 O O . TYR A 1 359 ? 17.882 -105.891 119.798 1.00 35.41 359 TYR A O 1
ATOM 2973 N N . ASN A 1 360 ? 17.360 -106.257 121.955 1.00 35.31 360 ASN A N 1
ATOM 2974 C CA . ASN A 1 360 ? 17.688 -104.891 122.319 1.00 34.56 360 ASN A CA 1
ATOM 2975 C C . ASN A 1 360 ? 19.118 -104.411 122.005 1.00 34.21 360 ASN A C 1
ATOM 2976 O O . ASN A 1 360 ? 19.376 -103.207 121.981 1.00 31.23 360 ASN A O 1
ATOM 2981 N N . PHE A 1 361 ? 20.040 -105.331 121.732 1.00 32.94 361 PHE A N 1
ATOM 2982 C CA . PHE A 1 361 ? 21.400 -104.910 121.418 1.00 34.73 361 PHE A CA 1
ATOM 2983 C C . PHE A 1 361 ? 21.455 -104.446 119.958 1.00 35.51 361 PHE A C 1
ATOM 2984 O O . PHE A 1 361 ? 22.306 -103.640 119.568 1.00 34.05 361 PHE A O 1
ATOM 2992 N N . HIS A 1 362 ? 20.513 -104.937 119.162 1.00 35.69 362 HIS A N 1
ATOM 2993 C CA . HIS A 1 362 ? 20.415 -104.536 117.761 1.00 33.83 362 HIS A CA 1
ATOM 2994 C C . HIS A 1 362 ? 19.931 -103.091 117.743 1.00 33.23 362 HIS A C 1
ATOM 2995 O O . HIS A 1 362 ? 20.332 -102.298 116.895 1.00 36.82 362 HIS A O 1
ATOM 3002 N N . ILE A 1 363 ? 19.078 -102.743 118.698 1.00 31.94 363 ILE A N 1
ATOM 3003 C CA . ILE A 1 363 ? 18.558 -101.378 118.768 1.00 30.96 363 ILE A CA 1
ATOM 3004 C C . ILE A 1 363 ? 19.591 -100.387 119.337 1.00 29.88 363 ILE A C 1
ATOM 3005 O O . ILE A 1 363 ? 19.699 -99.248 118.867 1.00 27.41 363 ILE A O 1
ATOM 3010 N N . LEU A 1 364 ? 20.341 -100.819 120.353 1.00 30.95 364 LEU A N 1
ATOM 3011 C CA . LEU A 1 364 ? 21.373 -99.968 120.964 1.00 30.31 364 LEU A CA 1
ATOM 3012 C C . LEU A 1 364 ? 22.389 -99.510 119.913 1.00 27.89 364 LEU A C 1
ATOM 3013 O O . LEU A 1 364 ? 22.719 -98.335 119.837 1.00 29.73 364 LEU A O 1
ATOM 3018 N N . LEU A 1 365 ? 22.874 -100.428 119.087 1.00 29.52 365 LEU A N 1
ATOM 3019 C CA . LEU A 1 365 ? 23.844 -100.044 118.066 1.00 33.75 365 LEU A CA 1
ATOM 3020 C C . LEU A 1 365 ? 23.230 -99.064 117.058 1.00 34.94 365 LEU A C 1
ATOM 3021 O O . LEU A 1 365 ? 23.861 -98.074 116.673 1.00 34.14 365 LEU A O 1
ATOM 3026 N N . ARG A 1 366 ? 21.997 -99.326 116.633 1.00 35.36 366 ARG A N 1
ATOM 3027 C CA . ARG A 1 366 ? 21.341 -98.411 115.702 1.00 35.25 366 ARG A CA 1
ATOM 3028 C C . ARG A 1 366 ? 21.231 -97.056 116.412 1.00 35.93 366 ARG A C 1
ATOM 3029 O O . ARG A 1 366 ? 21.334 -96.002 115.790 1.00 33.88 366 ARG A O 1
ATOM 3037 N N . PHE A 1 367 ? 21.037 -97.093 117.729 1.00 37.64 367 PHE A N 1
ATOM 3038 C CA . PHE A 1 367 ? 20.933 -95.867 118.514 1.00 39.17 367 PHE A CA 1
ATOM 3039 C C . PHE A 1 367 ? 22.249 -95.090 118.519 1.00 39.13 367 PHE A C 1
ATOM 3040 O O . PHE A 1 367 ? 22.266 -93.863 118.363 1.00 37.76 367 PHE A O 1
ATOM 3048 N N . LYS A 1 368 ? 23.349 -95.808 118.714 1.00 39.15 368 LYS A N 1
ATOM 3049 C CA . LYS A 1 368 ? 24.654 -95.168 118.729 1.00 41.58 368 LYS A CA 1
ATOM 3050 C C . LYS A 1 368 ? 24.985 -94.573 117.365 1.00 40.53 368 LYS A C 1
ATOM 3051 O O . LYS A 1 368 ? 25.386 -93.420 117.277 1.00 40.84 368 LYS A O 1
ATOM 3057 N N . LEU A 1 369 ? 24.811 -95.345 116.299 1.00 40.01 369 LEU A N 1
ATOM 3058 C CA . LEU A 1 369 ? 25.106 -94.811 114.982 1.00 39.44 369 LEU A CA 1
ATOM 3059 C C . LEU A 1 369 ? 24.232 -93.596 114.675 1.00 39.77 369 LEU A C 1
ATOM 3060 O O . LEU A 1 369 ? 24.724 -92.607 114.123 1.00 39.08 369 LEU A O 1
ATOM 3065 N N . GLU A 1 370 ? 22.954 -93.648 115.059 1.00 38.06 370 GLU A N 1
ATOM 3066 C CA . GLU A 1 370 ? 22.048 -92.527 114.785 1.00 38.23 370 GLU A CA 1
ATOM 3067 C C . GLU A 1 370 ? 22.437 -91.247 115.524 1.00 37.93 370 GLU A C 1
ATOM 3068 O O . GLU A 1 370 ? 22.418 -90.160 114.943 1.00 36.69 370 GLU A O 1
ATOM 3074 N N . ARG A 1 371 ? 22.780 -91.368 116.801 1.00 38.55 371 ARG A N 1
ATOM 3075 C CA . ARG A 1 371 ? 23.181 -90.198 117.573 1.00 39.37 371 ARG A CA 1
ATOM 3076 C C . ARG A 1 371 ? 24.420 -89.549 116.944 1.00 39.32 371 ARG A C 1
ATOM 3077 O O . ARG A 1 371 ? 24.504 -88.329 116.860 1.00 39.30 371 ARG A O 1
ATOM 3085 N N . LEU A 1 372 ? 25.373 -90.366 116.499 1.00 39.43 372 LEU A N 1
ATOM 3086 C CA . LEU A 1 372 ? 26.590 -89.859 115.852 1.00 40.75 372 LEU A CA 1
ATOM 3087 C C . LEU A 1 372 ? 26.315 -89.154 114.516 1.00 41.61 372 LEU A C 1
ATOM 3088 O O . LEU A 1 372 ? 26.854 -88.073 114.255 1.00 40.03 372 LEU A O 1
ATOM 3093 N N . MET A 1 373 ? 25.493 -89.784 113.674 1.00 41.69 373 MET A N 1
ATOM 3094 C CA . MET A 1 373 ? 25.126 -89.265 112.353 1.00 42.72 373 MET A CA 1
ATOM 3095 C C . MET A 1 373 ? 24.510 -87.862 112.362 1.00 43.97 373 MET A C 1
ATOM 3096 O O . MET A 1 373 ? 24.751 -87.045 111.471 1.00 44.73 373 MET A O 1
ATOM 3101 N N . VAL A 1 374 ? 23.701 -87.591 113.373 1.00 44.50 374 VAL A N 1
ATOM 3102 C CA . VAL A 1 374 ? 23.031 -86.305 113.492 1.00 47.00 374 VAL A CA 1
ATOM 3103 C C . VAL A 1 374 ? 23.768 -85.310 114.401 1.00 48.29 374 VAL A C 1
ATOM 3104 O O . VAL A 1 374 ? 23.497 -84.112 114.373 1.00 47.06 374 VAL A O 1
ATOM 3108 N N . SER A 1 375 ? 24.701 -85.817 115.204 1.00 51.41 375 SER A N 1
ATOM 3109 C CA . SER A 1 375 ? 25.484 -84.972 116.116 1.00 55.04 375 SER A CA 1
ATOM 3110 C C . SER A 1 375 ? 26.800 -84.504 115.505 1.00 57.82 375 SER A C 1
ATOM 3111 O O . SER A 1 375 ? 26.972 -83.329 115.184 1.00 60.88 375 SER A O 1
ATOM 3114 N N . GLU A 1 376 ? 27.741 -85.428 115.373 1.00 60.05 376 GLU A N 1
ATOM 3115 C CA . GLU A 1 376 ? 29.044 -85.105 114.815 1.00 62.66 376 GLU A CA 1
ATOM 3116 C C . GLU A 1 376 ? 28.927 -85.121 113.293 1.00 62.73 376 GLU A C 1
ATOM 3117 O O . GLU A 1 376 ? 27.830 -85.275 112.755 1.00 63.37 376 GLU A O 1
ATOM 3123 N N . GLU A 1 377 ? 30.041 -84.940 112.592 1.00 62.40 377 GLU A N 1
ATOM 3124 C CA . GLU A 1 377 ? 30.012 -84.960 111.130 1.00 62.59 377 GLU A CA 1
ATOM 3125 C C . GLU A 1 377 ? 30.380 -86.375 110.693 1.00 61.64 377 GLU A C 1
ATOM 3126 O O . GLU A 1 377 ? 31.502 -86.645 110.268 1.00 62.24 377 GLU A O 1
ATOM 3132 N N . ILE A 1 378 ? 29.421 -87.287 110.811 1.00 59.16 378 ILE A N 1
ATOM 3133 C CA . ILE A 1 378 ? 29.667 -88.663 110.423 1.00 55.63 378 ILE A CA 1
ATOM 3134 C C . ILE A 1 378 ? 29.593 -88.844 108.915 1.00 54.47 378 ILE A C 1
ATOM 3135 O O . ILE A 1 378 ? 28.848 -88.174 108.204 1.00 52.34 378 ILE A O 1
ATOM 3140 N N . LYS A 1 379 ? 30.371 -89.803 108.451 1.00 54.83 379 LYS A N 1
ATOM 3141 C CA . LYS A 1 379 ? 30.500 -90.122 107.042 1.00 53.69 379 LYS A CA 1
ATOM 3142 C C . LYS A 1 379 ? 29.844 -91.451 106.655 1.00 51.80 379 LYS A C 1
ATOM 3143 O O . LYS A 1 379 ? 30.170 -92.492 107.215 1.00 51.94 379 LYS A O 1
ATOM 3149 N N . ALA A 1 380 ? 28.926 -91.411 105.694 1.00 48.84 380 ALA A N 1
ATOM 3150 C CA . ALA A 1 380 ? 28.228 -92.623 105.269 1.00 47.75 380 ALA A CA 1
ATOM 3151 C C . ALA A 1 380 ? 29.170 -93.773 104.930 1.00 47.48 380 ALA A C 1
ATOM 3152 O O . ALA A 1 380 ? 28.955 -94.922 105.337 1.00 46.53 380 ALA A O 1
ATOM 3154 N N . LYS A 1 381 ? 30.208 -93.454 104.169 1.00 46.79 381 LYS A N 1
ATOM 3155 C CA . LYS A 1 381 ? 31.190 -94.450 103.770 1.00 47.89 381 LYS A CA 1
ATOM 3156 C C . LYS A 1 381 ? 31.831 -95.109 104.988 1.00 46.84 381 LYS A C 1
ATOM 3157 O O . LYS A 1 381 ? 32.401 -96.179 104.881 1.00 48.39 381 LYS A O 1
ATOM 3163 N N . ASP A 1 382 ? 31.740 -94.467 106.144 1.00 46.28 382 ASP A N 1
ATOM 3164 C CA . ASP A 1 382 ? 32.332 -95.014 107.358 1.00 47.34 382 ASP A CA 1
ATOM 3165 C C . ASP A 1 382 ? 31.371 -95.736 108.291 1.00 47.28 382 ASP A C 1
ATOM 3166 O O . ASP A 1 382 ? 31.791 -96.311 109.297 1.00 47.92 382 ASP A O 1
ATOM 3171 N N . LEU A 1 383 ? 30.085 -95.699 107.961 1.00 46.42 383 LEU A N 1
ATOM 3172 C CA . LEU A 1 383 ? 29.075 -96.342 108.794 1.00 44.62 383 LEU A CA 1
ATOM 3173 C C . LEU A 1 383 ? 29.175 -97.874 108.833 1.00 43.93 383 LEU A C 1
ATOM 3174 O O . LEU A 1 383 ? 29.120 -98.481 109.910 1.00 42.83 383 LEU A O 1
ATOM 3179 N N . PRO A 1 384 ? 29.333 -98.520 107.663 1.00 42.82 384 PRO A N 1
ATOM 3180 C CA . PRO A 1 384 ? 29.433 -99.980 107.625 1.00 43.41 384 PRO A CA 1
ATOM 3181 C C . PRO A 1 384 ? 30.399 -100.573 108.649 1.00 45.36 384 PRO A C 1
ATOM 3182 O O . PRO A 1 384 ? 30.039 -101.517 109.362 1.00 46.82 384 PRO A O 1
ATOM 3186 N N . GLU A 1 385 ? 31.616 -100.036 108.734 1.00 45.27 385 GLU A N 1
ATOM 3187 C CA . GLU A 1 385 ? 32.582 -100.555 109.701 1.00 45.48 385 GLU A CA 1
ATOM 3188 C C . GLU A 1 385 ? 32.151 -100.290 111.136 1.00 43.43 385 GLU A C 1
ATOM 3189 O O . GLU A 1 385 ? 32.283 -101.162 111.985 1.00 43.77 385 GLU A O 1
ATOM 3195 N N . MET A 1 386 ? 31.639 -99.095 111.415 1.00 43.02 386 MET A N 1
ATOM 3196 C CA . MET A 1 386 ? 31.179 -98.786 112.770 1.00 44.32 386 MET A CA 1
ATOM 3197 C C . MET A 1 386 ? 30.080 -99.758 113.173 1.00 42.64 386 MET A C 1
ATOM 3198 O O . MET A 1 386 ? 30.012 -100.208 114.317 1.00 44.34 386 MET A O 1
ATOM 3203 N N . TRP A 1 387 ? 29.207 -100.062 112.221 1.00 41.72 387 TRP A N 1
ATOM 3204 C CA . TRP A 1 387 ? 28.108 -100.993 112.446 1.00 40.00 387 TRP A CA 1
ATOM 3205 C C . TRP A 1 387 ? 28.701 -102.370 112.728 1.00 38.46 387 TRP A C 1
ATOM 3206 O O . TRP A 1 387 ? 28.309 -103.044 113.674 1.00 35.02 387 TRP A O 1
ATOM 3217 N N . ASN A 1 388 ? 29.656 -102.774 111.896 1.00 39.80 388 ASN A N 1
ATOM 3218 C CA . ASN A 1 388 ? 30.315 -104.069 112.050 1.00 43.48 388 ASN A CA 1
ATOM 3219 C C . ASN A 1 388 ? 31.066 -104.210 113.369 1.00 44.32 388 ASN A C 1
ATOM 3220 O O . ASN A 1 388 ? 30.953 -105.236 114.042 1.00 46.39 388 ASN A O 1
ATOM 3225 N N . ASP A 1 389 ? 31.826 -103.187 113.742 1.00 44.70 389 ASP A N 1
ATOM 3226 C CA . ASP A 1 389 ? 32.573 -103.233 114.995 1.00 46.16 389 ASP A CA 1
ATOM 3227 C C . ASP A 1 389 ? 31.613 -103.309 116.174 1.00 45.90 389 ASP A C 1
ATOM 3228 O O . ASP A 1 389 ? 31.901 -103.971 117.169 1.00 47.02 389 ASP A O 1
ATOM 3233 N N . GLU A 1 390 ? 30.474 -102.630 116.066 1.00 46.94 390 GLU A N 1
ATOM 3234 C CA . GLU A 1 390 ? 29.484 -102.647 117.142 1.00 47.77 390 GLU A CA 1
ATOM 3235 C C . GLU A 1 390 ? 28.814 -104.008 117.246 1.00 47.08 390 GLU A C 1
ATOM 3236 O O . GLU A 1 390 ? 28.605 -104.520 118.347 1.00 45.65 390 GLU A O 1
ATOM 3242 N N . MET A 1 391 ? 28.479 -104.590 116.098 1.00 47.13 391 MET A N 1
ATOM 3243 C CA . MET A 1 391 ? 27.858 -105.909 116.074 1.00 48.00 391 MET A CA 1
ATOM 3244 C C . MET A 1 391 ? 28.816 -106.895 116.729 1.00 49.64 391 MET A C 1
ATOM 3245 O O . MET A 1 391 ? 28.398 -107.845 117.404 1.00 49.24 391 MET A O 1
ATOM 3250 N N . GLU A 1 392 ? 30.109 -106.664 116.522 1.00 49.32 392 GLU A N 1
ATOM 3251 C CA . GLU A 1 392 ? 31.119 -107.553 117.067 1.00 50.49 392 GLU A CA 1
ATOM 3252 C C . GLU A 1 392 ? 31.347 -107.322 118.547 1.00 50.05 392 GLU A C 1
ATOM 3253 O O . GLU A 1 392 ? 31.583 -108.266 119.290 1.00 49.93 392 GLU A O 1
ATOM 3259 N N . ARG A 1 393 ? 31.263 -106.068 118.975 1.00 49.58 393 ARG A N 1
ATOM 3260 C CA . ARG A 1 393 ? 31.462 -105.726 120.378 1.00 50.50 393 ARG A CA 1
ATOM 3261 C C . ARG A 1 393 ? 30.300 -106.142 121.290 1.00 50.63 393 ARG A C 1
ATOM 3262 O O . ARG A 1 393 ? 30.506 -106.383 122.480 1.00 49.16 393 ARG A O 1
ATOM 3270 N N . LEU A 1 394 ? 29.086 -106.232 120.745 1.00 49.63 394 LEU A N 1
ATOM 3271 C CA . LEU A 1 394 ? 27.914 -106.599 121.547 1.00 47.59 394 LEU A CA 1
ATOM 3272 C C . LEU A 1 394 ? 27.489 -108.051 121.398 1.00 46.57 394 LEU A C 1
ATOM 3273 O O . LEU A 1 394 ? 27.094 -108.699 122.360 1.00 46.69 394 LEU A O 1
ATOM 3278 N N . LEU A 1 395 ? 27.540 -108.563 120.179 1.00 46.90 395 LEU A N 1
ATOM 3279 C CA . LEU A 1 395 ? 27.143 -109.949 119.954 1.00 47.54 395 LEU A CA 1
ATOM 3280 C C . LEU A 1 395 ? 28.252 -110.912 119.506 1.00 47.89 395 LEU A C 1
ATOM 3281 O O . LEU A 1 395 ? 27.976 -112.064 119.164 1.00 48.05 395 LEU A O 1
ATOM 3286 N N . GLY A 1 396 ? 29.493 -110.441 119.471 1.00 48.26 396 GLY A N 1
ATOM 3287 C CA . GLY A 1 396 ? 30.585 -111.318 119.077 1.00 50.14 396 GLY A CA 1
ATOM 3288 C C . GLY A 1 396 ? 30.667 -111.780 117.632 1.00 52.01 396 GLY A C 1
ATOM 3289 O O . GLY A 1 396 ? 31.630 -112.440 117.228 1.00 51.60 396 GLY A O 1
ATOM 3290 N N . ILE A 1 397 ? 29.661 -111.433 116.840 1.00 52.07 397 ILE A N 1
ATOM 3291 C CA . ILE A 1 397 ? 29.641 -111.828 115.427 1.00 51.65 397 ILE A CA 1
ATOM 3292 C C . ILE A 1 397 ? 29.852 -110.601 114.555 1.00 50.69 397 ILE A C 1
ATOM 3293 O O . ILE A 1 397 ? 29.552 -109.482 114.972 1.00 49.85 397 ILE A O 1
ATOM 3298 N N . ARG A 1 398 ? 30.378 -110.811 113.352 1.00 49.48 398 ARG A N 1
ATOM 3299 C CA . ARG A 1 398 ? 30.637 -109.708 112.437 1.00 49.11 398 ARG A CA 1
ATOM 3300 C C . ARG A 1 398 ? 30.004 -109.980 111.089 1.00 48.65 398 ARG A C 1
ATOM 3301 O O . ARG A 1 398 ? 30.296 -110.991 110.455 1.00 48.24 398 ARG A O 1
ATOM 3309 N N . PRO A 1 399 ? 29.130 -109.075 110.626 1.00 48.30 399 PRO A N 1
ATOM 3310 C CA . PRO A 1 399 ? 28.487 -109.287 109.327 1.00 47.61 399 PRO A CA 1
ATOM 3311 C C . PRO A 1 399 ? 29.549 -109.508 108.257 1.00 47.37 399 PRO A C 1
ATOM 3312 O O . PRO A 1 399 ? 30.599 -108.879 108.284 1.00 48.29 399 PRO A O 1
ATOM 3316 N N . ARG A 1 400 ? 29.272 -110.398 107.316 1.00 46.68 400 ARG A N 1
ATOM 3317 C CA . ARG A 1 400 ? 30.214 -110.698 106.248 1.00 47.02 400 ARG A CA 1
ATOM 3318 C C . ARG A 1 400 ? 29.795 -110.024 104.954 1.00 46.95 400 ARG A C 1
ATOM 3319 O O . ARG A 1 400 ? 30.578 -109.918 104.011 1.00 49.30 400 ARG A O 1
ATOM 3327 N N . LYS A 1 401 ? 28.548 -109.574 104.913 1.00 45.48 401 LYS A N 1
ATOM 3328 C CA . LYS A 1 401 ? 28.018 -108.897 103.747 1.00 44.78 401 LYS A CA 1
ATOM 3329 C C . LYS A 1 401 ? 27.064 -107.781 104.182 1.00 45.21 401 LYS A C 1
ATOM 3330 O O . LYS A 1 401 ? 26.467 -107.841 105.256 1.00 45.60 401 LYS A O 1
ATOM 3336 N N . TYR A 1 402 ? 26.930 -106.761 103.346 1.00 44.74 402 TYR A N 1
ATOM 3337 C CA . TYR A 1 402 ? 26.088 -105.618 103.671 1.00 45.43 402 TYR A CA 1
ATOM 3338 C C . TYR A 1 402 ? 24.643 -105.954 104.036 1.00 45.13 402 TYR A C 1
ATOM 3339 O O . TYR A 1 402 ? 24.065 -105.305 104.906 1.00 45.70 402 TYR A O 1
ATOM 3348 N N . SER A 1 403 ? 24.067 -106.973 103.399 1.00 45.39 403 SER A N 1
ATOM 3349 C CA . SER A 1 403 ? 22.679 -107.360 103.674 1.00 43.15 403 SER A CA 1
ATOM 3350 C C . SER A 1 403 ? 22.456 -107.925 105.079 1.00 42.64 403 SER A C 1
ATOM 3351 O O . SER A 1 403 ? 21.354 -107.825 105.622 1.00 41.32 403 SER A O 1
ATOM 3354 N N . GLU A 1 404 ? 23.492 -108.528 105.659 1.00 41.54 404 GLU A N 1
ATOM 3355 C CA . GLU A 1 404 ? 23.400 -109.065 107.014 1.00 40.74 404 GLU A CA 1
ATOM 3356 C C . GLU A 1 404 ? 23.664 -107.937 107.988 1.00 38.81 404 GLU A C 1
ATOM 3357 O O . GLU A 1 404 ? 23.414 -108.076 109.181 1.00 38.84 404 GLU A O 1
ATOM 3363 N N . GLY A 1 405 ? 24.176 -106.824 107.481 1.00 37.72 405 GLY A N 1
ATOM 3364 C CA . GLY A 1 405 ? 24.476 -105.710 108.361 1.00 37.27 405 GLY A CA 1
ATOM 3365 C C . GLY A 1 405 ? 23.675 -104.433 108.202 1.00 37.01 405 GLY A C 1
ATOM 3366 O O . GLY A 1 405 ? 22.456 -104.432 108.249 1.00 37.52 405 GLY A O 1
ATOM 3367 N N . ILE A 1 406 ? 24.397 -103.339 108.004 1.00 36.66 406 ILE A N 1
ATOM 3368 C CA . ILE A 1 406 ? 23.820 -102.009 107.864 1.00 37.22 406 ILE A CA 1
ATOM 3369 C C . ILE A 1 406 ? 22.672 -101.873 106.841 1.00 37.23 406 ILE A C 1
ATOM 3370 O O . ILE A 1 406 ? 21.879 -100.945 106.912 1.00 37.86 406 ILE A O 1
ATOM 3375 N N . LEU A 1 407 ? 22.579 -102.806 105.907 1.00 37.44 407 LEU A N 1
ATOM 3376 C CA . LEU A 1 407 ? 21.548 -102.734 104.886 1.00 37.88 407 LEU A CA 1
ATOM 3377 C C . LEU A 1 407 ? 20.249 -103.498 105.167 1.00 38.05 407 LEU A C 1
ATOM 3378 O O . LEU A 1 407 ? 19.275 -103.373 104.424 1.00 37.86 407 LEU A O 1
ATOM 3383 N N . GLN A 1 408 ? 20.226 -104.284 106.238 1.00 35.58 408 GLN A N 1
ATOM 3384 C CA . GLN A 1 408 ? 19.046 -105.092 106.540 1.00 34.06 408 GLN A CA 1
ATOM 3385 C C . GLN A 1 408 ? 17.694 -104.402 106.735 1.00 35.13 408 GLN A C 1
ATOM 3386 O O . GLN A 1 408 ? 16.663 -104.959 106.341 1.00 34.61 408 GLN A O 1
ATOM 3392 N N . ASP A 1 409 ? 17.676 -103.213 107.339 1.00 33.67 409 ASP A N 1
ATOM 3393 C CA . ASP A 1 409 ? 16.410 -102.509 107.590 1.00 33.52 409 ASP A CA 1
ATOM 3394 C C . ASP A 1 409 ? 16.119 -101.335 106.660 1.00 33.47 409 ASP A C 1
ATOM 3395 O O . ASP A 1 409 ? 17.026 -100.632 106.226 1.00 33.73 409 ASP A O 1
ATOM 3400 N N . ILE A 1 410 ? 14.835 -101.115 106.390 1.00 35.18 410 ILE A N 1
ATOM 3401 C CA . ILE A 1 410 ? 14.376 -100.033 105.509 1.00 35.45 410 ILE A CA 1
ATOM 3402 C C . ILE A 1 410 ? 14.348 -98.649 106.181 1.00 33.08 410 ILE A C 1
ATOM 3403 O O . ILE A 1 410 ? 14.410 -97.633 105.511 1.00 34.86 410 ILE A O 1
ATOM 3408 N N . HIS A 1 411 ? 14.249 -98.615 107.502 1.00 32.41 411 HIS A N 1
ATOM 3409 C CA . HIS A 1 411 ? 14.125 -97.354 108.234 1.00 31.69 411 HIS A CA 1
ATOM 3410 C C . HIS A 1 411 ? 14.937 -96.134 107.790 1.00 32.37 411 HIS A C 1
ATOM 3411 O O . HIS A 1 411 ? 14.368 -95.066 107.567 1.00 32.50 411 HIS A O 1
ATOM 3418 N N . TRP A 1 412 ? 16.247 -96.272 107.645 1.00 30.84 412 TRP A N 1
ATOM 3419 C CA . TRP A 1 412 ? 17.040 -95.123 107.247 1.00 32.79 412 TRP A CA 1
ATOM 3420 C C . TRP A 1 412 ? 16.695 -94.614 105.862 1.00 34.05 412 TRP A C 1
ATOM 3421 O O . TRP A 1 412 ? 16.641 -93.401 105.641 1.00 35.02 412 TRP A O 1
ATOM 3432 N N . ALA A 1 413 ? 16.449 -95.533 104.931 1.00 34.10 413 ALA A N 1
ATOM 3433 C CA . ALA A 1 413 ? 16.117 -95.145 103.565 1.00 34.55 413 ALA A CA 1
ATOM 3434 C C . ALA A 1 413 ? 14.790 -94.386 103.569 1.00 35.22 413 ALA A C 1
ATOM 3435 O O . ALA A 1 413 ? 14.569 -93.503 102.739 1.00 34.49 413 ALA A O 1
ATOM 3437 N N . HIS A 1 414 ? 13.907 -94.730 104.500 1.00 34.27 414 HIS A N 1
ATOM 3438 C CA . HIS A 1 414 ? 12.638 -94.027 104.583 1.00 34.64 414 HIS A CA 1
ATOM 3439 C C . HIS A 1 414 ? 12.851 -92.691 105.288 1.00 33.59 414 HIS A C 1
ATOM 3440 O O . HIS A 1 414 ? 11.973 -91.833 105.281 1.00 34.04 414 HIS A O 1
ATOM 3447 N N . GLY A 1 415 ? 14.022 -92.512 105.886 1.00 32.22 415 GLY A N 1
ATOM 3448 C CA . GLY A 1 415 ? 14.275 -91.288 106.615 1.00 33.04 415 GLY A CA 1
ATOM 3449 C C . GLY A 1 415 ? 13.815 -91.410 108.060 1.00 32.86 415 GLY A C 1
ATOM 3450 O O . GLY A 1 415 ? 13.723 -90.410 108.773 1.00 30.75 415 GLY A O 1
ATOM 3451 N N . SER A 1 416 ? 13.505 -92.623 108.501 1.00 31.16 416 SER A N 1
ATOM 3452 C CA . SER A 1 416 ? 13.058 -92.797 109.877 1.00 32.74 416 SER A CA 1
ATOM 3453 C C . SER A 1 416 ? 14.260 -92.876 110.818 1.00 35.22 416 SER A C 1
ATOM 3454 O O . SER A 1 416 ? 14.661 -93.947 111.247 1.00 35.37 416 SER A O 1
ATOM 3457 N N . ILE A 1 417 ? 14.834 -91.720 111.126 1.00 37.17 417 ILE A N 1
ATOM 3458 C CA . ILE A 1 417 ? 15.993 -91.618 112.011 1.00 37.69 417 ILE A CA 1
ATOM 3459 C C . ILE A 1 417 ? 15.452 -91.154 113.381 1.00 38.15 417 ILE A C 1
ATOM 3460 O O . ILE A 1 417 ? 14.809 -90.102 113.469 1.00 37.50 417 ILE A O 1
ATOM 3465 N N . GLY A 1 418 ? 15.735 -91.901 114.449 1.00 38.77 418 GLY A N 1
ATOM 3466 C CA . GLY A 1 418 ? 15.229 -91.532 115.768 1.00 36.89 418 GLY A CA 1
ATOM 3467 C C . GLY A 1 418 ? 13.991 -92.371 116.079 1.00 36.83 418 GLY A C 1
ATOM 3468 O O . GLY A 1 418 ? 13.266 -92.120 117.052 1.00 35.33 418 GLY A O 1
ATOM 3469 N N . TYR A 1 419 ? 13.769 -93.389 115.250 1.00 34.56 419 TYR A N 1
ATOM 3470 C CA . TYR A 1 419 ? 12.628 -94.295 115.374 1.00 32.40 419 TYR A CA 1
ATOM 3471 C C . TYR A 1 419 ? 12.956 -95.602 116.123 1.00 29.80 419 TYR A C 1
ATOM 3472 O O . TYR A 1 419 ? 12.207 -96.031 117.002 1.00 28.90 419 TYR A O 1
ATOM 3481 N N . PHE A 1 420 ? 14.063 -96.237 115.757 1.00 28.82 420 PHE A N 1
ATOM 3482 C CA . PHE A 1 420 ? 14.472 -97.492 116.382 1.00 29.21 420 PHE A CA 1
ATOM 3483 C C . PHE A 1 420 ? 14.323 -97.631 117.908 1.00 29.40 420 PHE A C 1
ATOM 3484 O O . PHE A 1 420 ? 13.839 -98.651 118.385 1.00 30.05 420 PHE A O 1
ATOM 3492 N N . PRO A 1 421 ? 14.716 -96.612 118.693 1.00 31.42 421 PRO A N 1
ATOM 3493 C CA . PRO A 1 421 ? 14.585 -96.753 120.152 1.00 32.41 421 PRO A CA 1
ATOM 3494 C C . PRO A 1 421 ? 13.202 -97.073 120.720 1.00 31.42 421 PRO A C 1
ATOM 3495 O O . PRO A 1 421 ? 13.102 -97.658 121.801 1.00 31.91 421 PRO A O 1
ATOM 3499 N N . THR A 1 422 ? 12.141 -96.707 120.008 1.00 31.25 422 THR A N 1
ATOM 3500 C CA . THR A 1 422 ? 10.795 -97.013 120.484 1.00 29.10 422 THR A CA 1
ATOM 3501 C C . THR A 1 422 ? 10.575 -98.522 120.598 1.00 28.78 422 THR A C 1
ATOM 3502 O O . THR A 1 422 ? 9.722 -98.960 121.371 1.00 29.45 422 THR A O 1
ATOM 3506 N N . TYR A 1 423 ? 11.326 -99.324 119.837 1.00 29.41 423 TYR A N 1
ATOM 3507 C CA . TYR A 1 423 ? 11.174 -100.786 119.932 1.00 30.03 423 TYR A CA 1
ATOM 3508 C C . TYR A 1 423 ? 11.663 -101.303 121.294 1.00 32.75 423 TYR A C 1
ATOM 3509 O O . TYR A 1 423 ? 11.010 -102.148 121.922 1.00 32.49 423 TYR A O 1
ATOM 3518 N N . THR A 1 424 ? 12.819 -100.806 121.738 1.00 31.87 424 THR A N 1
ATOM 3519 C CA . THR A 1 424 ? 13.394 -101.228 123.017 1.00 32.59 424 THR A CA 1
ATOM 3520 C C . THR A 1 424 ? 12.455 -100.814 124.145 1.00 33.78 424 THR A C 1
ATOM 3521 O O . THR A 1 424 ? 12.232 -101.571 125.083 1.00 34.67 424 THR A O 1
ATOM 3525 N N . ILE A 1 425 ? 11.898 -99.608 124.034 1.00 35.67 425 ILE A N 1
ATOM 3526 C CA . ILE A 1 425 ? 10.967 -99.084 125.032 1.00 35.65 425 ILE A CA 1
ATOM 3527 C C . ILE A 1 425 ? 9.810 -100.058 125.225 1.00 37.78 425 ILE A C 1
ATOM 3528 O O . ILE A 1 425 ? 9.385 -100.320 126.355 1.00 37.24 425 ILE A O 1
ATOM 3533 N N . GLY A 1 426 ? 9.281 -100.569 124.112 1.00 38.26 426 GLY A N 1
ATOM 3534 C CA . GLY A 1 426 ? 8.191 -101.525 124.187 1.00 36.02 426 GLY A CA 1
ATOM 3535 C C . GLY A 1 426 ? 8.591 -102.810 124.885 1.00 36.30 426 GLY A C 1
ATOM 3536 O O . GLY A 1 426 ? 7.854 -103.315 125.732 1.00 35.54 426 GLY A O 1
ATOM 3537 N N . THR A 1 427 ? 9.752 -103.358 124.527 1.00 35.98 427 THR A N 1
ATOM 3538 C CA . THR A 1 427 ? 10.214 -104.602 125.161 1.00 37.96 427 THR A CA 1
ATOM 3539 C C . THR A 1 427 ? 10.352 -104.344 126.665 1.00 37.24 427 THR A C 1
ATOM 3540 O O . THR A 1 427 ? 9.819 -105.089 127.488 1.00 35.29 427 THR A O 1
ATOM 3544 N N . LEU A 1 428 ? 11.064 -103.275 127.014 1.00 37.00 428 LEU A N 1
ATOM 3545 C CA . LEU A 1 428 ? 11.274 -102.921 128.418 1.00 38.14 428 LEU A CA 1
ATOM 3546 C C . LEU A 1 428 ? 9.942 -102.755 129.135 1.00 39.10 428 LEU A C 1
ATOM 3547 O O . LEU A 1 428 ? 9.674 -103.414 130.145 1.00 39.16 428 LEU A O 1
ATOM 3552 N N . LEU A 1 429 ? 9.109 -101.862 128.616 1.00 39.71 429 LEU A N 1
ATOM 3553 C CA . LEU A 1 429 ? 7.812 -101.631 129.217 1.00 38.44 429 LEU A CA 1
ATOM 3554 C C . LEU A 1 429 ? 6.955 -102.891 129.386 1.00 38.34 429 LEU A C 1
ATOM 3555 O O . LEU A 1 429 ? 6.116 -102.945 130.294 1.00 36.80 429 LEU A O 1
ATOM 3560 N N . SER A 1 430 ? 7.129 -103.885 128.513 1.00 36.63 430 SER A N 1
ATOM 3561 C CA . SER A 1 430 ? 6.313 -105.106 128.607 1.00 38.43 430 SER A CA 1
ATOM 3562 C C . SER A 1 430 ? 6.651 -105.883 129.876 1.00 39.73 430 SER A C 1
ATOM 3563 O O . SER A 1 430 ? 5.787 -106.549 130.472 1.00 39.04 430 SER A O 1
ATOM 3566 N N . ALA A 1 431 ? 7.915 -105.781 130.280 1.00 40.35 431 ALA A N 1
ATOM 3567 C CA . ALA A 1 431 ? 8.405 -106.446 131.484 1.00 41.24 431 ALA A CA 1
ATOM 3568 C C . ALA A 1 431 ? 7.830 -105.740 132.709 1.00 40.90 431 ALA A C 1
ATOM 3569 O O . ALA A 1 431 ? 7.234 -106.370 133.575 1.00 41.38 431 ALA A O 1
ATOM 3571 N N . GLN A 1 432 ? 7.997 -104.423 132.754 1.00 40.94 432 GLN A N 1
ATOM 3572 C CA . GLN A 1 432 ? 7.508 -103.614 133.865 1.00 42.40 432 GLN A CA 1
ATOM 3573 C C . GLN A 1 432 ? 6.013 -103.844 134.096 1.00 41.51 432 GLN A C 1
ATOM 3574 O O . GLN A 1 432 ? 5.573 -104.061 135.221 1.00 41.74 432 GLN A O 1
ATOM 3580 N N . LEU A 1 433 ? 5.237 -103.790 133.020 1.00 40.40 433 LEU A N 1
ATOM 3581 C CA . LEU A 1 433 ? 3.803 -104.000 133.116 1.00 39.38 433 LEU A CA 1
ATOM 3582 C C . LEU A 1 433 ? 3.476 -105.369 133.671 1.00 40.09 433 LEU A C 1
ATOM 3583 O O . LEU A 1 433 ? 2.493 -105.530 134.390 1.00 39.96 433 LEU A O 1
ATOM 3588 N N . TYR A 1 434 ? 4.289 -106.361 133.321 1.00 41.29 434 TYR A N 1
ATOM 3589 C CA . TYR A 1 434 ? 4.067 -107.726 133.791 1.00 42.05 434 TYR A CA 1
ATOM 3590 C C . TYR A 1 434 ? 4.073 -107.818 135.311 1.00 43.23 434 TYR A C 1
ATOM 3591 O O . TYR A 1 434 ? 3.205 -108.465 135.901 1.00 43.18 434 TYR A O 1
ATOM 3600 N N . TYR A 1 435 ? 5.055 -107.178 135.941 1.00 44.02 435 TYR A N 1
ATOM 3601 C CA . TYR A 1 435 ? 5.166 -107.209 137.398 1.00 44.70 435 TYR A CA 1
ATOM 3602 C C . TYR A 1 435 ? 4.071 -106.412 138.086 1.00 45.99 435 TYR A C 1
ATOM 3603 O O . TYR A 1 435 ? 3.652 -106.756 139.186 1.00 46.34 435 TYR A O 1
ATOM 3612 N N . HIS A 1 436 ? 3.597 -105.356 137.437 1.00 46.51 436 HIS A N 1
ATOM 3613 C CA . HIS A 1 436 ? 2.530 -104.562 138.015 1.00 47.69 436 HIS A CA 1
ATOM 3614 C C . HIS A 1 436 ? 1.204 -105.317 137.955 1.00 48.72 436 HIS A C 1
ATOM 3615 O O . HIS A 1 436 ? 0.368 -105.191 138.855 1.00 48.71 436 HIS A O 1
ATOM 3622 N N . ILE A 1 437 ? 1.010 -106.110 136.906 1.00 48.25 437 ILE A N 1
ATOM 3623 C CA . ILE A 1 437 ? -0.226 -106.874 136.796 1.00 48.19 437 ILE A CA 1
ATOM 3624 C C . ILE A 1 437 ? -0.092 -108.119 137.667 1.00 49.00 437 ILE A C 1
ATOM 3625 O O . ILE A 1 437 ? -1.073 -108.604 138.231 1.00 49.75 437 ILE A O 1
ATOM 3630 N N . LYS A 1 438 ? 1.137 -108.617 137.781 1.00 49.09 438 LYS A N 1
ATOM 3631 C CA . LYS A 1 438 ? 1.429 -109.799 138.584 1.00 50.11 438 LYS A CA 1
ATOM 3632 C C . LYS A 1 438 ? 1.050 -109.516 140.037 1.00 51.13 438 LYS A C 1
ATOM 3633 O O . LYS A 1 438 ? 0.849 -110.438 140.829 1.00 51.58 438 LYS A O 1
ATOM 3639 N N . LYS A 1 439 ? 0.948 -108.230 140.367 1.00 51.49 439 LYS A N 1
ATOM 3640 C CA . LYS A 1 439 ? 0.583 -107.778 141.704 1.00 52.52 439 LYS A CA 1
ATOM 3641 C C . LYS A 1 439 ? -0.929 -107.793 141.911 1.00 52.93 439 LYS A C 1
ATOM 3642 O O . LYS A 1 439 ? -1.411 -108.272 142.935 1.00 53.22 439 LYS A O 1
ATOM 3648 N N . ASP A 1 440 ? -1.680 -107.268 140.947 1.00 52.81 440 ASP A N 1
ATOM 3649 C CA . ASP A 1 440 ? -3.137 -107.245 141.062 1.00 52.71 440 ASP A CA 1
ATOM 3650 C C . ASP A 1 440 ? -3.759 -108.582 140.693 1.00 52.36 440 ASP A C 1
ATOM 3651 O O 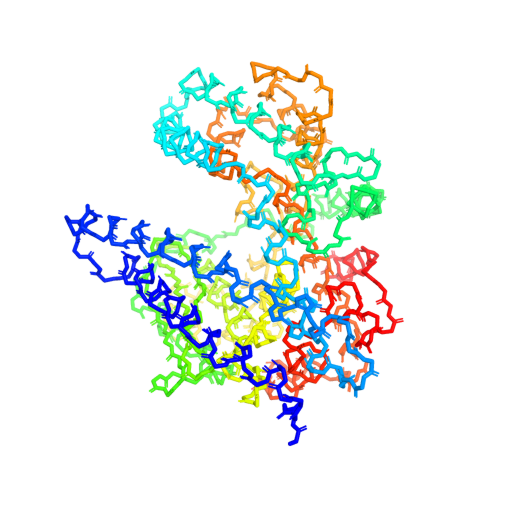. ASP A 1 440 ? -4.891 -108.865 141.068 1.00 52.04 440 ASP A O 1
ATOM 3656 N N . ILE A 1 441 ? -3.010 -109.401 139.959 1.00 52.00 441 ILE A N 1
ATOM 3657 C CA . ILE A 1 441 ? -3.485 -110.711 139.526 1.00 51.17 441 ILE A CA 1
ATOM 3658 C C . ILE A 1 441 ? -2.369 -111.738 139.717 1.00 51.98 441 ILE A C 1
ATOM 3659 O O . ILE A 1 441 ? -1.752 -112.191 138.752 1.00 51.37 441 ILE A O 1
ATOM 3664 N N . PRO A 1 442 ? -2.096 -112.122 140.976 1.00 53.47 442 PRO A N 1
ATOM 3665 C CA . PRO A 1 442 ? -1.040 -113.098 141.265 1.00 52.82 442 PRO A CA 1
ATOM 3666 C C . PRO A 1 442 ? -1.236 -114.464 140.620 1.00 52.25 442 PRO A C 1
ATOM 3667 O O . PRO A 1 442 ? -0.299 -115.255 140.547 1.00 53.73 442 PRO A O 1
ATOM 3671 N N . ASP A 1 443 ? -2.446 -114.743 140.151 1.00 50.33 443 ASP A N 1
ATOM 3672 C CA . ASP A 1 443 ? -2.722 -116.021 139.498 1.00 49.53 443 ASP A CA 1
ATOM 3673 C C . ASP A 1 443 ? -2.701 -115.809 137.978 1.00 47.89 443 ASP A C 1
ATOM 3674 O O . ASP A 1 443 ? -3.433 -116.458 137.221 1.00 45.12 443 ASP A O 1
ATOM 3679 N N . PHE A 1 444 ? -1.845 -114.879 137.560 1.00 46.14 444 PHE A N 1
ATOM 3680 C CA . PHE A 1 444 ? -1.656 -114.517 136.159 1.00 44.14 444 PHE A CA 1
ATOM 3681 C C . PHE A 1 444 ? -1.408 -115.764 135.314 1.00 43.96 444 PHE A C 1
ATOM 3682 O O . PHE A 1 444 ? -2.155 -116.043 134.377 1.00 43.88 444 PHE A O 1
ATOM 3690 N N . GLU A 1 445 ? -0.366 -116.515 135.668 1.00 44.90 445 GLU A N 1
ATOM 3691 C CA . GLU A 1 445 ? 0.034 -117.741 134.961 1.00 45.59 445 GLU A CA 1
ATOM 3692 C C . GLU A 1 445 ? -1.091 -118.759 134.851 1.00 45.45 445 GLU A C 1
ATOM 3693 O O . GLU A 1 445 ? -1.339 -119.317 133.781 1.00 44.08 445 GLU A O 1
ATOM 3699 N N . GLU A 1 446 ? -1.755 -119.010 135.973 1.00 45.63 446 GLU A N 1
ATOM 3700 C CA . GLU A 1 446 ? -2.844 -119.965 136.015 1.00 46.23 446 GLU A CA 1
ATOM 3701 C C . GLU A 1 446 ? -3.964 -119.558 135.055 1.00 44.67 446 GLU A C 1
ATOM 3702 O O . GLU A 1 446 ? -4.544 -120.405 134.379 1.00 44.05 446 GLU A O 1
ATOM 3708 N N . LYS A 1 447 ? -4.267 -118.265 134.983 1.00 43.99 447 LYS A N 1
ATOM 3709 C CA . LYS A 1 447 ? -5.308 -117.803 134.070 1.00 42.65 447 LYS A CA 1
ATOM 3710 C C . LYS A 1 447 ? -4.906 -117.993 132.598 1.00 41.37 447 LYS A C 1
ATOM 3711 O O . LYS A 1 447 ? -5.748 -118.332 131.765 1.00 40.30 447 LYS A O 1
ATOM 3717 N N . VAL A 1 448 ? -3.631 -117.787 132.276 1.00 39.01 448 VAL A N 1
ATOM 3718 C CA . VAL A 1 448 ? -3.176 -117.970 130.897 1.00 38.40 448 VAL A CA 1
ATOM 3719 C C . VAL A 1 448 ? -3.348 -119.429 130.466 1.00 39.58 448 VAL A C 1
ATOM 3720 O O . VAL A 1 448 ? -3.895 -119.716 129.396 1.00 38.40 448 VAL A O 1
ATOM 3724 N N . ALA A 1 449 ? -2.882 -120.341 131.311 1.00 39.50 449 ALA A N 1
ATOM 3725 C CA . ALA A 1 449 ? -2.966 -121.767 131.030 1.00 41.08 449 ALA A CA 1
ATOM 3726 C C . ALA A 1 449 ? -4.398 -122.236 130.838 1.00 41.74 449 ALA A C 1
ATOM 3727 O O . ALA A 1 449 ? -4.632 -123.244 130.176 1.00 42.70 449 ALA A O 1
ATOM 3729 N N . LYS A 1 450 ? -5.356 -121.510 131.405 1.00 42.35 450 LYS A N 1
ATOM 3730 C CA . LYS A 1 450 ? -6.756 -121.901 131.271 1.00 44.62 450 LYS A CA 1
ATOM 3731 C C . LYS A 1 450 ? -7.549 -121.076 130.259 1.00 44.49 450 LYS A C 1
ATOM 3732 O O . LYS A 1 450 ? -8.743 -121.298 130.066 1.00 44.46 450 LYS A O 1
ATOM 3738 N N . ALA A 1 451 ? -6.871 -120.133 129.610 1.00 45.23 451 ALA A N 1
ATOM 3739 C CA . ALA A 1 451 ? -7.481 -119.270 128.605 1.00 43.16 451 ALA A CA 1
ATOM 3740 C C . ALA A 1 451 ? -8.436 -118.237 129.200 1.00 42.38 451 ALA A C 1
ATOM 3741 O O . ALA A 1 451 ? -9.366 -117.778 128.533 1.00 40.10 451 ALA A O 1
ATOM 3743 N N . GLU A 1 452 ? -8.205 -117.872 130.455 1.00 41.25 452 GLU A N 1
ATOM 3744 C CA . GLU A 1 452 ? -9.032 -116.865 131.111 1.00 41.41 452 GLU A CA 1
ATOM 3745 C C . GLU A 1 452 ? -8.340 -115.509 130.979 1.00 40.06 452 GLU A C 1
ATOM 3746 O O . GLU A 1 452 ? -7.694 -115.027 131.920 1.00 38.28 452 GLU A O 1
ATOM 3752 N N . PHE A 1 453 ? -8.486 -114.892 129.810 1.00 36.99 453 PHE A N 1
ATOM 3753 C CA . PHE A 1 453 ? -7.849 -113.608 129.545 1.00 38.09 453 PHE A CA 1
ATOM 3754 C C . PHE A 1 453 ? -8.651 -112.347 129.831 1.00 39.02 453 PHE A C 1
ATOM 3755 O O . PHE A 1 453 ? -8.095 -111.250 129.814 1.00 41.60 453 PHE A O 1
ATOM 3763 N N . ASP A 1 454 ? -9.945 -112.479 130.092 1.00 38.84 454 ASP A N 1
ATOM 3764 C CA . ASP A 1 454 ? -10.741 -111.292 130.354 1.00 38.97 454 ASP A CA 1
ATOM 3765 C C . ASP A 1 454 ? -10.180 -110.390 131.449 1.00 39.07 454 ASP A C 1
ATOM 3766 O O . ASP A 1 454 ? -10.059 -109.184 131.252 1.00 39.27 454 ASP A O 1
ATOM 3771 N N . PRO A 1 455 ? -9.831 -110.951 132.621 1.00 41.25 455 PRO A N 1
ATOM 3772 C CA . PRO A 1 455 ? -9.292 -110.061 133.659 1.00 41.80 455 PRO A CA 1
ATOM 3773 C C . PRO A 1 455 ? -8.002 -109.347 133.244 1.00 40.50 455 PRO A C 1
ATOM 3774 O O . PRO A 1 455 ? -7.755 -108.204 133.642 1.00 40.28 455 PRO A O 1
ATOM 3778 N N . ILE A 1 456 ? -7.189 -110.024 132.439 1.00 39.48 456 ILE A N 1
ATOM 3779 C CA . ILE A 1 456 ? -5.935 -109.454 131.958 1.00 38.35 456 ILE A CA 1
ATOM 3780 C C . ILE A 1 456 ? -6.201 -108.391 130.904 1.00 37.82 456 ILE A C 1
ATOM 3781 O O . ILE A 1 456 ? -5.496 -107.386 130.834 1.00 35.74 456 ILE A O 1
ATOM 3786 N N . LYS A 1 457 ? -7.217 -108.626 130.079 1.00 36.55 457 LYS A N 1
ATOM 3787 C CA . LYS A 1 457 ? -7.583 -107.672 129.046 1.00 36.56 457 LYS A CA 1
ATOM 3788 C C . LYS A 1 457 ? -8.160 -106.428 129.714 1.00 35.75 457 LYS A C 1
ATOM 3789 O O . LYS A 1 457 ? -7.879 -105.302 129.304 1.00 36.65 457 LYS A O 1
ATOM 3795 N N . ALA A 1 458 ? -8.955 -106.635 130.756 1.00 35.16 458 ALA A N 1
ATOM 3796 C CA . ALA A 1 458 ? -9.578 -105.527 131.477 1.00 34.84 458 ALA A CA 1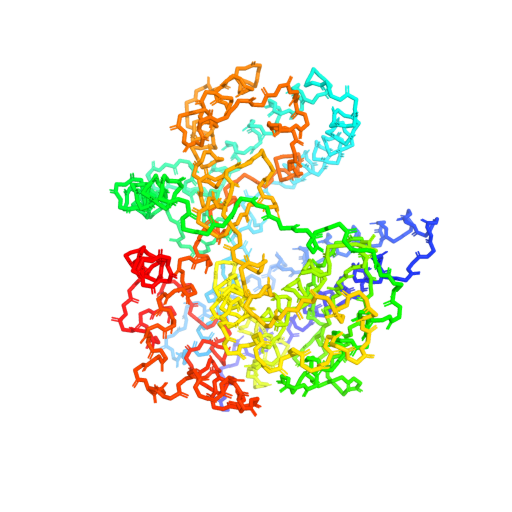
ATOM 3797 C C . ALA A 1 458 ? -8.548 -104.712 132.274 1.00 34.62 458 ALA A C 1
ATOM 3798 O O . ALA A 1 458 ? -8.676 -103.493 132.410 1.00 35.16 458 ALA A O 1
ATOM 3800 N N . TRP A 1 459 ? -7.529 -105.387 132.799 1.00 33.77 459 TRP A N 1
ATOM 3801 C CA . TRP A 1 459 ? -6.491 -104.697 133.570 1.00 34.25 459 TRP A CA 1
ATOM 3802 C C . TRP A 1 459 ? -5.764 -103.747 132.628 1.00 32.85 459 TRP A C 1
ATOM 3803 O O . TRP A 1 459 ? -5.504 -102.599 132.975 1.00 31.64 459 TRP A O 1
ATOM 3814 N N . LEU A 1 460 ? -5.444 -104.239 131.431 1.00 32.52 460 LEU A N 1
ATOM 3815 C CA . LEU A 1 460 ? -4.766 -103.426 130.428 1.00 32.38 460 LEU A CA 1
ATOM 3816 C C . LEU A 1 460 ? -5.638 -102.235 130.023 1.00 32.70 460 LEU A C 1
ATOM 3817 O O . LEU A 1 460 ? -5.140 -101.130 129.840 1.00 31.83 460 LEU A O 1
ATOM 3822 N N . ARG A 1 461 ? -6.944 -102.456 129.901 1.00 34.39 461 ARG A N 1
ATOM 3823 C CA . ARG A 1 461 ? -7.859 -101.383 129.514 1.00 36.03 461 ARG A CA 1
ATOM 3824 C C . ARG A 1 461 ? -7.829 -100.222 130.499 1.00 36.69 461 ARG A C 1
ATOM 3825 O O . ARG A 1 461 ? -7.578 -99.078 130.121 1.00 37.48 461 ARG A O 1
ATOM 3833 N N . GLU A 1 462 ? -8.090 -100.527 131.765 1.00 39.40 462 GLU A N 1
ATOM 3834 C CA . GLU A 1 462 ? -8.111 -99.518 132.816 1.00 40.44 462 GLU A CA 1
ATOM 3835 C C . GLU A 1 462 ? -6.786 -98.805 133.001 1.00 39.75 462 GLU A C 1
ATOM 3836 O O . GLU A 1 462 ? -6.756 -97.590 133.211 1.00 39.40 462 GLU A O 1
ATOM 3842 N N . LYS A 1 463 ? -5.691 -99.553 132.933 1.00 37.68 463 LYS A N 1
ATOM 3843 C CA . LYS A 1 463 ? -4.381 -98.946 133.133 1.00 38.24 463 LYS A CA 1
ATOM 3844 C C . LYS A 1 463 ? -3.833 -98.188 131.926 1.00 37.35 463 LYS A C 1
ATOM 3845 O O . LYS A 1 463 ? -3.329 -97.075 132.069 1.00 36.83 463 LYS A O 1
ATOM 3851 N N . ILE A 1 464 ? -3.955 -98.771 130.735 1.00 37.31 464 ILE A N 1
ATOM 3852 C CA . ILE A 1 464 ? -3.410 -98.147 129.526 1.00 36.36 464 ILE A CA 1
ATOM 3853 C C . ILE A 1 464 ? -4.386 -97.707 128.426 1.00 37.03 464 ILE A C 1
ATOM 3854 O O . ILE A 1 464 ? -4.455 -96.528 128.076 1.00 38.96 464 ILE A O 1
AT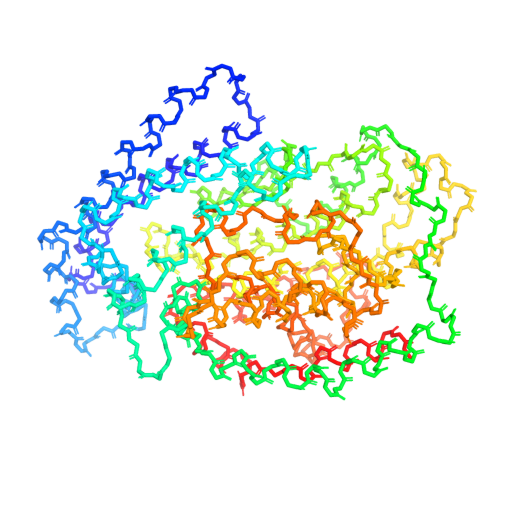OM 3859 N N . HIS A 1 465 ? -5.120 -98.672 127.881 1.00 34.04 465 HIS A N 1
ATOM 3860 C CA . HIS A 1 465 ? -6.044 -98.462 126.762 1.00 33.24 465 HIS A CA 1
ATOM 3861 C C . HIS A 1 465 ? -7.088 -97.335 126.769 1.00 33.57 465 HIS A C 1
ATOM 3862 O O . HIS A 1 465 ? -7.054 -96.454 125.908 1.00 31.83 465 HIS A O 1
ATOM 3869 N N . ARG A 1 466 ? -8.019 -97.365 127.717 1.00 34.86 466 ARG A N 1
ATOM 3870 C CA . ARG A 1 466 ? -9.081 -96.363 127.758 1.00 36.51 466 ARG A CA 1
ATOM 3871 C C . ARG A 1 466 ? -8.595 -94.927 127.732 1.00 37.25 466 ARG A C 1
ATOM 3872 O O . ARG A 1 466 ? -9.343 -94.026 127.359 1.00 37.68 466 ARG A O 1
ATOM 3880 N N . TRP A 1 467 ? -7.343 -94.710 128.124 1.00 36.46 467 TRP A N 1
ATOM 3881 C CA . TRP A 1 467 ? -6.798 -93.363 128.161 1.00 36.97 467 TRP A CA 1
ATOM 3882 C C . TRP A 1 467 ? -6.445 -92.784 126.794 1.00 35.77 467 TRP A C 1
ATOM 3883 O O . TRP A 1 467 ? -6.255 -91.572 126.664 1.00 35.17 467 TRP A O 1
ATOM 3894 N N . GLY A 1 468 ? -6.378 -93.634 125.773 1.00 34.92 468 GLY A N 1
ATOM 3895 C CA . GLY A 1 468 ? -6.041 -93.139 124.447 1.00 32.52 468 GLY A CA 1
ATOM 3896 C C . GLY A 1 468 ? -4.858 -92.182 124.472 1.00 32.64 468 GLY A C 1
ATOM 3897 O O . GLY A 1 468 ? -3.816 -92.496 125.057 1.00 28.99 468 GLY A O 1
ATOM 3898 N N . SER A 1 469 ? -5.034 -91.017 123.849 1.00 31.60 469 SER A N 1
ATOM 3899 C CA . SER A 1 469 ? -3.997 -89.998 123.766 1.00 35.16 469 SER A CA 1
ATOM 3900 C C . SER A 1 469 ? -4.280 -88.804 124.667 1.00 36.52 469 SER A C 1
ATOM 3901 O O . SER A 1 469 ? -3.905 -87.673 124.351 1.00 37.58 469 SER A O 1
ATOM 3904 N N . ILE A 1 470 ? -4.936 -89.056 125.791 1.00 35.94 470 ILE A N 1
ATOM 3905 C CA . ILE A 1 470 ? -5.242 -87.984 126.720 1.00 38.69 470 ILE A CA 1
ATOM 3906 C C . ILE A 1 470 ? -3.969 -87.367 127.313 1.00 38.88 470 ILE A C 1
ATOM 3907 O O . ILE A 1 470 ? -3.827 -86.147 127.364 1.00 36.19 470 ILE A O 1
ATOM 3912 N N . TYR A 1 471 ? -3.046 -88.222 127.739 1.00 39.96 471 TYR A N 1
ATOM 3913 C CA . TYR A 1 471 ? -1.799 -87.776 128.350 1.00 41.50 471 TYR A CA 1
ATOM 3914 C C . TYR A 1 471 ? -0.590 -88.171 127.515 1.00 41.03 471 TYR A C 1
ATOM 3915 O O . TYR A 1 471 ? -0.634 -89.157 126.781 1.00 40.45 471 TYR A O 1
ATOM 3924 N N . PRO A 1 472 ? 0.512 -87.408 127.623 1.00 40.60 472 PRO A N 1
ATOM 3925 C CA . PRO A 1 472 ? 1.715 -87.740 126.854 1.00 39.48 472 PRO A CA 1
ATOM 3926 C C . PRO A 1 472 ? 2.208 -89.086 127.370 1.00 38.45 472 PRO A C 1
ATOM 3927 O O . PRO A 1 472 ? 1.819 -89.507 128.459 1.00 39.24 472 PRO A O 1
ATOM 3931 N N . PRO A 1 473 ? 3.073 -89.773 126.611 1.00 37.06 473 PRO A N 1
ATOM 3932 C CA . PRO A 1 473 ? 3.587 -91.079 127.042 1.00 36.31 473 PRO A CA 1
ATOM 3933 C C . PRO A 1 473 ? 4.055 -91.143 128.496 1.00 37.33 473 PRO A C 1
ATOM 3934 O O . PRO A 1 473 ? 3.623 -92.006 129.259 1.00 35.11 473 PRO A O 1
ATOM 3938 N N . LYS A 1 474 ? 4.938 -90.231 128.880 1.00 39.52 474 LYS A N 1
ATOM 3939 C CA . LYS A 1 474 ? 5.455 -90.237 130.241 1.00 41.75 474 LYS A CA 1
ATOM 3940 C C . LYS A 1 474 ? 4.377 -90.015 131.290 1.00 42.73 474 LYS A C 1
ATOM 3941 O O . LYS A 1 474 ? 4.247 -90.800 132.224 1.00 44.50 474 LYS A O 1
ATOM 3947 N N . GLU A 1 475 ? 3.595 -88.957 131.131 1.00 43.85 475 GLU A N 1
ATOM 3948 C CA . GLU A 1 475 ? 2.537 -88.666 132.085 1.00 45.55 475 GLU A CA 1
ATOM 3949 C C . GLU A 1 475 ? 1.556 -89.838 132.179 1.00 46.02 475 GLU A C 1
ATOM 3950 O O . GLU A 1 475 ? 0.993 -90.097 133.236 1.00 46.01 475 GLU A O 1
ATOM 3956 N N . LEU A 1 476 ? 1.371 -90.560 131.078 1.00 47.17 476 LEU A N 1
ATOM 3957 C CA . LEU A 1 476 ? 0.467 -91.707 131.073 1.00 46.69 476 LEU A CA 1
ATOM 3958 C C . LEU A 1 476 ? 0.982 -92.805 131.995 1.00 46.87 476 LEU A C 1
ATOM 3959 O O . LEU A 1 476 ? 0.212 -93.391 132.753 1.00 45.68 476 LEU A O 1
ATOM 3964 N N . LEU A 1 477 ? 2.281 -93.084 131.924 1.00 47.50 477 LEU A N 1
ATOM 3965 C CA . LEU A 1 477 ? 2.884 -94.116 132.767 1.00 49.58 477 LEU A CA 1
ATOM 3966 C C . LEU A 1 477 ? 2.791 -93.800 134.259 1.00 49.85 477 LEU A C 1
ATOM 3967 O O . LEU A 1 477 ? 2.370 -94.643 135.050 1.00 49.82 477 LEU A O 1
ATOM 3972 N N . LYS A 1 478 ? 3.190 -92.592 134.643 1.00 51.47 478 LYS A N 1
ATOM 3973 C CA . LYS A 1 478 ? 3.130 -92.188 136.045 1.00 53.59 478 LYS A CA 1
ATOM 3974 C C . LYS A 1 478 ? 1.720 -92.377 136.613 1.00 53.46 478 LYS A C 1
ATOM 3975 O O . LYS A 1 478 ? 1.537 -93.008 137.653 1.00 52.69 478 LYS A O 1
ATOM 3981 N N . LYS A 1 479 ? 0.731 -91.829 135.912 1.00 54.11 479 LYS A N 1
ATOM 3982 C CA . LYS A 1 479 ? -0.669 -91.912 136.321 1.00 55.04 479 LYS A CA 1
ATOM 3983 C C . LYS A 1 479 ? -1.171 -93.335 136.522 1.00 54.51 479 LYS A C 1
ATOM 3984 O O . LYS A 1 479 ? -1.887 -93.618 137.482 1.00 55.74 479 LYS A O 1
ATOM 3990 N N . ALA A 1 480 ? -0.795 -94.228 135.616 1.00 52.90 480 ALA A N 1
ATOM 3991 C CA . ALA A 1 480 ? -1.247 -95.612 135.670 1.00 52.61 480 ALA A CA 1
ATOM 3992 C C . ALA A 1 480 ? -0.347 -96.617 136.391 1.00 52.70 480 ALA A C 1
ATOM 3993 O O . ALA A 1 480 ? -0.836 -97.598 136.947 1.00 51.55 480 ALA A O 1
ATOM 3995 N N . ILE A 1 481 ? 0.960 -96.386 136.389 1.00 52.51 481 ILE A N 1
ATOM 3996 C CA . ILE A 1 481 ? 1.871 -97.329 137.021 1.00 52.74 481 ILE A CA 1
ATOM 3997 C C . ILE A 1 481 ? 2.636 -96.768 138.225 1.00 53.23 481 ILE A C 1
ATOM 3998 O O . ILE A 1 481 ? 3.494 -97.436 138.802 1.00 52.71 481 ILE A O 1
ATOM 4003 N N . GLY A 1 482 ? 2.304 -95.542 138.611 1.00 52.94 482 GLY A N 1
ATOM 4004 C CA . GLY A 1 482 ? 2.954 -94.926 139.750 1.00 53.80 482 GLY A CA 1
ATOM 4005 C C . GLY A 1 482 ? 4.446 -94.714 139.587 1.00 54.74 482 GLY A C 1
ATOM 4006 O O . GLY A 1 482 ? 5.153 -94.449 140.558 1.00 55.25 482 GLY A O 1
ATOM 4007 N N . GLU A 1 483 ? 4.935 -94.832 138.361 1.00 55.16 483 GLU A N 1
ATOM 4008 C CA . GLU A 1 483 ? 6.353 -94.633 138.108 1.00 55.20 483 GLU A CA 1
ATOM 4009 C C . GLU A 1 483 ? 6.657 -94.421 136.635 1.00 54.08 483 GLU A C 1
ATOM 4010 O O . GLU A 1 483 ? 5.753 -94.347 135.796 1.00 54.18 483 GLU A O 1
ATOM 4016 N N . ASP A 1 484 ? 7.944 -94.306 136.339 1.00 52.41 484 ASP A N 1
ATOM 4017 C CA . ASP A 1 484 ? 8.418 -94.100 134.982 1.00 51.05 484 ASP A CA 1
ATOM 4018 C C . ASP A 1 484 ? 9.049 -95.394 134.484 1.00 50.32 484 ASP A C 1
ATOM 4019 O O . ASP A 1 484 ? 9.234 -96.340 135.250 1.00 49.13 484 ASP A O 1
ATOM 4024 N N . MET A 1 485 ? 9.371 -95.436 133.197 1.00 49.48 485 MET A N 1
ATOM 4025 C CA . MET A 1 485 ? 9.993 -96.615 132.625 1.00 49.08 485 MET A CA 1
ATOM 4026 C C . MET A 1 485 ? 11.290 -96.878 133.384 1.00 49.00 485 MET A C 1
ATOM 4027 O O . MET A 1 485 ? 11.988 -95.944 133.777 1.00 48.96 485 MET A O 1
ATOM 4032 N N . ASP A 1 486 ? 11.592 -98.151 133.604 1.00 49.16 486 ASP A N 1
ATOM 4033 C CA . ASP A 1 486 ? 12.815 -98.549 134.290 1.00 50.38 486 ASP A CA 1
ATOM 4034 C C . ASP A 1 486 ? 13.288 -99.877 133.725 1.00 48.27 486 ASP A C 1
ATOM 4035 O O . ASP A 1 486 ? 12.691 -100.927 133.973 1.00 48.82 486 ASP A O 1
ATOM 4040 N N . ALA A 1 487 ? 14.365 -99.816 132.957 1.00 47.47 487 ALA A N 1
ATOM 4041 C CA . ALA A 1 487 ? 14.933 -100.993 132.323 1.00 46.18 487 ALA A CA 1
ATOM 4042 C C . ALA A 1 487 ? 15.126 -102.177 133.260 1.00 46.36 487 ALA A C 1
ATOM 4043 O O . ALA A 1 487 ? 15.107 -103.324 132.819 1.00 46.62 487 ALA A O 1
ATOM 4045 N N . GLU A 1 488 ? 15.312 -101.902 134.549 1.00 48.16 488 GLU A N 1
ATOM 4046 C CA . GLU A 1 488 ? 15.536 -102.955 135.545 1.00 47.98 488 GLU A CA 1
ATOM 4047 C C . GLU A 1 488 ? 14.577 -104.143 135.487 1.00 46.93 488 GLU A C 1
ATOM 4048 O O . GLU A 1 488 ? 14.997 -105.285 135.695 1.00 45.04 488 GLU A O 1
ATOM 4054 N N . TYR A 1 489 ? 13.299 -103.880 135.211 1.00 46.16 489 TYR A N 1
ATOM 4055 C CA . TYR A 1 489 ? 12.304 -104.951 135.141 1.00 45.35 489 TYR A CA 1
ATOM 4056 C C . TYR A 1 489 ? 12.590 -105.967 134.053 1.00 46.15 489 TYR A C 1
ATOM 4057 O O . TYR A 1 489 ? 12.449 -107.175 134.265 1.00 46.89 489 TYR A O 1
ATOM 4066 N N . PHE A 1 490 ? 12.984 -105.480 132.883 1.00 46.34 490 PHE A N 1
ATOM 4067 C CA . PHE A 1 490 ? 13.294 -106.370 131.773 1.00 46.46 490 PHE A CA 1
ATOM 4068 C C . PHE A 1 490 ? 14.425 -107.319 132.166 1.00 46.22 490 PHE A C 1
ATOM 4069 O O . PHE A 1 490 ? 14.421 -108.491 131.794 1.00 46.96 490 PHE A O 1
ATOM 4077 N N . VAL A 1 491 ? 15.395 -106.809 132.919 1.00 46.68 491 VAL A N 1
ATOM 4078 C CA . VAL A 1 491 ? 16.525 -107.628 133.356 1.00 46.37 491 VAL A CA 1
ATOM 4079 C C . VAL A 1 491 ? 16.085 -108.747 134.308 1.00 46.17 491 VAL A C 1
ATOM 4080 O O . VAL A 1 491 ? 16.531 -109.890 134.184 1.00 46.95 491 VAL A O 1
ATOM 4084 N N . ARG A 1 492 ? 15.207 -108.423 135.254 1.00 46.17 492 ARG A N 1
ATOM 4085 C CA . ARG A 1 492 ? 14.722 -109.429 136.189 1.00 45.61 492 ARG A CA 1
ATOM 4086 C C . ARG A 1 492 ? 13.903 -110.448 135.419 1.00 45.57 492 ARG A C 1
ATOM 4087 O O . ARG A 1 492 ? 14.106 -111.654 135.569 1.00 45.71 492 ARG A O 1
ATOM 4095 N N . TRP A 1 493 ? 12.970 -109.965 134.596 1.00 44.90 493 TRP A N 1
ATOM 4096 C CA . TRP A 1 493 ? 12.139 -110.863 133.794 1.00 42.32 493 TRP A CA 1
ATOM 4097 C C . TRP A 1 493 ? 13.047 -111.906 133.127 1.00 41.21 493 TRP A C 1
ATOM 4098 O O . TRP A 1 493 ? 12.847 -113.109 133.281 1.00 40.60 493 TRP A O 1
ATOM 4109 N N . VAL A 1 494 ? 14.059 -111.436 132.408 1.00 40.73 494 VAL A N 1
ATOM 4110 C CA . VAL A 1 494 ? 14.991 -112.327 131.725 1.00 43.78 494 VAL A CA 1
ATOM 4111 C C . VAL A 1 494 ? 15.709 -113.273 132.687 1.00 46.55 494 VAL A C 1
ATOM 4112 O O . VAL A 1 494 ? 15.815 -114.469 132.420 1.00 46.48 494 VAL A O 1
ATOM 4116 N N . LYS A 1 495 ? 16.212 -112.728 133.795 1.00 50.36 495 LYS A N 1
ATOM 4117 C CA . LYS A 1 495 ? 16.920 -113.524 134.804 1.00 54.20 495 LYS A CA 1
ATOM 4118 C C . LYS A 1 495 ? 16.032 -114.638 135.340 1.00 54.90 495 LYS A C 1
ATOM 4119 O O . LYS A 1 495 ? 16.418 -115.809 135.376 1.00 54.64 495 LYS A O 1
ATOM 4125 N N . GLU A 1 496 ? 14.836 -114.243 135.754 1.00 56.07 496 GLU A N 1
ATOM 4126 C CA . GLU A 1 496 ? 13.835 -115.137 136.318 1.00 56.45 496 GLU A CA 1
ATOM 4127 C C . GLU A 1 496 ? 13.318 -116.145 135.294 1.00 55.54 496 GLU A C 1
ATOM 4128 O O . GLU A 1 496 ? 12.702 -117.149 135.653 1.00 55.26 496 GLU A O 1
ATOM 4134 N N . LYS A 1 497 ? 13.585 -115.887 134.017 1.00 54.40 497 LYS A N 1
ATOM 4135 C CA . LYS A 1 497 ? 13.115 -116.768 132.957 1.00 53.74 497 LYS A CA 1
ATOM 4136 C C . LYS A 1 497 ? 14.181 -117.718 132.421 1.00 54.32 497 LYS A C 1
ATOM 4137 O O . LYS A 1 497 ? 13.872 -118.859 132.066 1.00 53.27 497 LYS A O 1
ATOM 4143 N N . TYR A 1 498 ? 15.429 -117.258 132.362 1.00 54.86 498 TYR A N 1
ATOM 4144 C CA . TYR A 1 498 ? 16.519 -118.098 131.863 1.00 57.07 498 TYR A CA 1
ATOM 4145 C C . TYR A 1 498 ? 17.492 -118.603 132.944 1.00 58.69 498 TYR A C 1
ATOM 4146 O O . TYR A 1 498 ? 18.444 -119.333 132.643 1.00 59.05 498 TYR A O 1
ATOM 4155 N N . LEU A 1 499 ? 17.246 -118.230 134.197 1.00 59.45 499 LEU A N 1
ATOM 4156 C CA . LEU A 1 499 ? 18.107 -118.657 135.298 1.00 61.87 499 LEU A CA 1
ATOM 4157 C C . LEU A 1 499 ? 17.301 -119.193 136.482 1.00 62.01 499 LEU A C 1
ATOM 4158 O O . LEU A 1 499 ? 16.053 -119.109 136.444 1.00 62.42 499 LEU A O 1
#

Nearest PDB structures (foldseek):
  1ka2-assembly1_A  TM=1.002E+00  e=1.749E-73  Pyrococcus furiosus
  7a03-assembly1_A  TM=9.674E-01  e=4.724E-38  Chitinophagaceae bacterium
  5e3x-assembly1_A-2  TM=9.577E-01  e=3.319E-38  Fervidobacterium islandicum
  3hq2-assembly1_B  TM=9.205E-01  e=9.641E-39  Bacillus subtilis
  5wvu-assembly1_A  TM=9.729E-01  e=2.607E-35  Thermus thermophilus HB8

Solvent-accessible surface area: 22026 Å² total; per-residue (Å²): 179,10,39,98,22,108,8,0,103,77,0,22,68,78,33,136,173,20,76,48,19,32,69,35,43,29,49,37,24,21,32,45,84,32,87,26,109,188,167,22,85,124,131,46,45,82,42,47,34,129,41,62,101,74,27,64,109,38,25,46,76,88,88,4,24,97,24,2,89,121,0,115,58,61,184,122,18,34,74,38,1,144,2,0,11,60,26,2,30,50,38,2,105,40,17,135,19,45,49,118,99,4,64,127,65,47,62,89,15,28,64,96,0,23,141,16,14,95,104,0,74,77,159,54,48,8,70,116,4,50,71,45,0,61,109,3,11,56,13,9,58,86,10,0,107,84,15,38,75,129,99,25,30,0,4,5,6,0,24,50,48,6,26,23,10,68,0,139,36,0,60,79,0,5,100,29,2,46,162,99,0,45,63,16,1,57,103,1,42,122,93,61,104,22,41,128,122,18,78,0,34,170,45,158,13,113,132,108,57,0,57,110,0,1,80,65,2,0,105,83,2,39,8,35,63,81,97,88,4,109,40,26,46,8,65,118,31,48,25,22,68,6,23,16,134,40,0,42,0,0,0,82,36,57,23,105,7,0,36,76,0,0,7,25,2,0,25,14,1,0,23,0,6,0,14,20,16,1,20,64,114,1,48,62,10,11,0,28,13,21,18,16,60,0,3,27,17,1,0,0,31,0,0,14,7,9,0,0,26,14,50,41,0,1,90,21,4,39,67,8,2,84,145,23,1,82,25,0,88,118,28,69,45,88,39,0,35,55,0,4,2,6,1,60,16,58,25,45,11,97,83,16,17,13,0,0,12,3,3,1,0,2,1,2,7,73,3,0,56,68,0,4,53,123,128,25,103,1,142,52,0,14,97,47,4,27,74,26,3,82,115,4,12,61,44,85,8,192,103,91,18,21,1,12,0,11,19,68,29,13,0,89,27,22,2,0,52,2,0,2,37,0,8,0,6,1,3,3,0,3,2,16,33,22,0,55,142,78,15,97,51,3,51,94,42,2,34,127,25,78,4,100,52,0,30,55,20,0,92,89,59,1,0,62,57,0,13,6,36,30,6,78,73,1,13,105,137,17,12,70,58,70,35,43,0,59,36,4,18,117,18,0,98,92,43,11,103

Sequence (497 aa):
EVFQNETIKQILAKYRRIWAIGHAQSVLGWDLEVNMPKEGILERSVAQGELSVLSHELLLHPEFVNLVEKAKGLENLNEYERGIVRVLDRSIRIARAFPPEFIREVSETTSLATKAWEEAKAKDDFSKFEPWLDKIISLAKRAAEYLGYEEEPYDALLDLYEEGLRTRDVEKMFEVLEKKLKPLLDKILEEGKVPREHPLEKEKYEREWMERVNLWILQKFGFPLGTRARLDVSAHPFTTEFGIRDVRITTRYEGYDFRRTILSTVHEFGHALYELQQDERFMFTPIAGGVSLGIHESQSRFWENIIGRSKEFVELIYPVLKENLPFMSNYTPEDVYLYFNIVRPDFIRTEADVVTYNFHILLRFKLERLMVSEEIKAKDLPEMWNDEMERLLGIRPRKYSEGILQDIHWAHGSIGYFPTYTIGTLLSAQLYYHIKKDIPDFEEKVAKAEFDPIKAWLREKIHRWGSIYPPKELLKKAIGEDMDAEYFVRWVKEKYL

B-factor: mean 42.4, std 9.63, range [21.47, 80.84]

GO terms:
  GO:0050897 cobalt ion binding (F, IDA)
  GO:0004181 metallocarboxypeptidase activity (F, IDA)
  GO:0006508 proteolysis (P, IDA)